Protein AF-0000000087520049 (afdb_homodimer)

Foldseek 3Di:
DVVVVLVVLLLQLLCQVLLQCLQQNLVRRDQVNSCVSSVDHPVVCCVSQVDSVSSVVSNVVSCCVPPPCVLLVLLVDPDHALCSLVVSLLVVLVLLVDPVHPCLQRFRSLLVCCPDPVCPPPVSVVVSVVSLVVQLSSLLSNLCNNCVPDDPVVSNVLSVQQSVLQSVLSVCSNPCSNVSSVSSVVSSVVSVD/DVVVVVVVLLLQLLCQVLLQCLQQNLVRRDQVNSCVSSVDHSVVCCVSQVDSVSSVVSNVVSCCVPPPCVLLVLLVDPDRALCSLVVSLLVVLVLLVDPPHPCLQRFRSLLVCCPDPVCPPPVSVVVSVVSLVVQLSSLLSNLCNNCVPDDPVVSNVLSVQLSVLQSVLSVCSNPCSNVSSVSSVVSSVVSVD

Nearest PDB structures (foldseek):
  6nsr-assembly1_B  TM=8.046E-01  e=7.562E-06  Pseudomonas aeruginosa
  6nsm-assembly1_B  TM=7.691E-01  e=3.165E-05  Pseudomonas aeruginosa UCBPP-PA14
  3qbm-assembly1_B  TM=7.556E-01  e=4.330E-05  Chloroflexus aurantiacus J-10-fl
  2g7s-assembly1_A-2  TM=8.095E-01  e=1.419E-03  Agrobacterium fabrum str. C58
  3eup-assembly1_B  TM=8.013E-01  e=2.655E-03  Cytophaga hutchinsonii ATCC 33406

Secondary structure (DSSP, 8-state):
-HHHHHHHHHHHHHHHHHHHHHHHHHHH--HHHHHHHHT--HHHHHHHHSSHHHHHHHHHHHHIIIIIHHHHHHHHSSS--TTHHHHHHHHHHHHHH-TT-HHHHH--HHHHHHTSGGGGSHHHHHHHHHHHHHHHHHHHHHHHHH-TTS-HHHHHHHHHHHHHHHHHHHHHTTT-HHHHHHHHHHHHHHHH-/-HHHHHHHHHHHHHHHHHHHHHHHHHHH--HHHHHHHHT--HHHHHHHHSSHHHHHHHHHHHHIIIIIHHHHHHHHSSS--TTHHHHHHHHHHHHHH-TT-HHHHH--HHHHHHTSGGGGSHHHHHHHHHHHHHHHHHHHHHHHHH-TTS-HHHHHHHHHHHHHHHHHHHHHTTT-HHHHHHHHHHHHHHHH-

Solvent-accessible surface area (backbone atoms only — not comparable to full-atom values): 19055 Å² total; per-residue (Å²): 113,69,65,57,57,49,48,56,44,46,54,52,35,20,53,36,41,26,56,47,38,42,61,38,31,74,82,62,46,47,68,69,59,47,23,65,58,50,73,41,53,70,68,55,47,31,74,73,35,66,37,71,67,41,43,47,52,44,13,49,50,45,44,42,64,70,52,50,46,61,67,45,38,60,36,65,42,96,75,43,50,50,58,40,43,50,48,48,35,50,53,50,21,51,41,29,65,31,85,85,32,68,54,21,63,46,31,39,59,56,59,27,39,42,44,39,56,64,33,73,39,64,69,53,27,48,52,42,46,48,48,53,51,50,50,34,52,26,42,35,42,16,39,43,40,56,42,71,84,53,55,69,65,58,43,51,50,49,16,50,48,44,41,24,23,52,49,18,21,37,53,30,17,57,64,38,20,66,60,19,17,47,39,26,51,47,45,47,49,58,72,74,104,114,67,66,58,58,49,48,56,42,47,56,51,36,20,51,36,41,28,56,46,37,43,62,38,31,73,82,62,46,45,68,69,59,46,24,64,58,49,73,41,53,71,66,55,49,30,72,75,35,66,36,72,66,41,41,46,52,43,12,49,50,44,43,43,64,69,53,49,46,62,68,45,38,59,34,65,43,96,75,43,49,48,58,40,42,49,48,48,36,49,52,50,21,51,42,28,64,32,86,85,31,69,53,21,63,46,29,38,59,56,60,28,40,43,44,40,56,65,34,74,40,64,68,54,28,50,51,44,44,49,48,53,50,52,49,34,54,27,42,33,44,15,38,41,41,56,42,71,84,54,56,69,66,57,43,51,52,50,16,51,51,42,40,24,23,52,48,18,19,37,53,31,17,55,64,39,19,64,60,19,19,48,38,26,51,47,44,47,48,58,72,73,102

Radius of gyration: 21.83 Å; Cα contacts (8 Å, |Δi|>4): 540; chains: 2; bounding box: 77×55×39 Å

pLDDT: mean 94.54, std 10.28, range [35.88, 98.88]

Organism: NCBI:txid162496

Structure (mmCIF, N/CA/C/O backbone):
data_AF-0000000087520049-model_v1
#
loop_
_entity.id
_entity.type
_entity.pdbx_description
1 polymer 'Transcriptional regulator'
#
loop_
_atom_site.group_PDB
_atom_site.id
_atom_site.type_symbol
_atom_site.label_atom_id
_atom_site.label_alt_id
_atom_site.label_comp_id
_atom_site.label_asym_id
_atom_site.label_entity_id
_atom_site.label_seq_id
_atom_site.pdbx_PDB_ins_code
_atom_site.Cartn_x
_atom_site.Cartn_y
_atom_site.Cartn_z
_atom_site.occupancy
_atom_site.B_iso_or_equiv
_atom_site.auth_seq_id
_atom_site.auth_comp_id
_atom_site.auth_asym_id
_atom_site.auth_atom_id
_atom_site.pdbx_PDB_model_num
ATOM 1 N N . MET A 1 1 ? -36.312 19.359 12.711 1 35.88 1 MET A N 1
ATOM 2 C CA . MET A 1 1 ? -35.938 20.234 11.609 1 35.88 1 MET A CA 1
ATOM 3 C C . MET A 1 1 ? -34.5 20.656 11.719 1 35.88 1 MET A C 1
ATOM 5 O O . MET A 1 1 ? -33.781 20.75 10.711 1 35.88 1 MET A O 1
ATOM 9 N N . MET A 1 2 ? -34.031 21.109 12.969 1 40.78 2 MET A N 1
ATOM 10 C CA . MET A 1 2 ? -32.688 21.578 13.242 1 40.78 2 MET A CA 1
ATOM 11 C C . MET A 1 2 ? -31.656 20.453 13.109 1 40.78 2 MET A C 1
ATOM 13 O O . MET A 1 2 ? -30.5 20.703 12.75 1 40.78 2 MET A O 1
ATOM 17 N N . ALA A 1 3 ? -32.156 19.297 13.758 1 44.75 3 ALA A N 1
ATOM 18 C CA . ALA A 1 3 ? -31.25 18.141 13.758 1 44.75 3 ALA A CA 1
ATOM 19 C C . ALA A 1 3 ? -30.953 17.703 12.336 1 44.75 3 ALA A C 1
ATOM 21 O O . ALA A 1 3 ? -29.828 17.281 12.039 1 44.75 3 ALA A O 1
ATOM 22 N N . ARG A 1 4 ? -32.031 17.766 11.57 1 44.41 4 ARG A N 1
ATOM 23 C CA . ARG A 1 4 ? -31.953 17.359 10.164 1 44.41 4 ARG A CA 1
ATOM 24 C C . ARG A 1 4 ? -31.016 18.281 9.383 1 44.41 4 ARG A C 1
ATOM 26 O O . ARG A 1 4 ? -30.297 17.828 8.492 1 44.41 4 ARG A O 1
ATOM 33 N N . THR A 1 5 ? -30.984 19.547 9.617 1 47.91 5 THR A N 1
ATOM 34 C CA . THR A 1 5 ? -30.141 20.578 9.023 1 47.91 5 THR A CA 1
ATOM 35 C C . THR A 1 5 ? -28.688 20.391 9.445 1 47.91 5 THR A C 1
ATOM 37 O O . THR A 1 5 ? -27.766 20.656 8.656 1 47.91 5 THR A O 1
ATOM 40 N N . LEU A 1 6 ? -28.578 19.891 10.727 1 50.75 6 LEU A N 1
ATOM 41 C CA . LEU A 1 6 ? -27.266 19.625 11.273 1 50.75 6 LEU A CA 1
ATOM 42 C C . LEU A 1 6 ? -26.641 18.391 10.633 1 50.75 6 LEU A C 1
ATOM 44 O O . LEU A 1 6 ? -25.438 18.359 10.375 1 50.75 6 LEU A O 1
ATOM 48 N N . ALA A 1 7 ? -27.531 17.25 10.484 1 54.34 7 ALA A N 1
ATOM 49 C CA 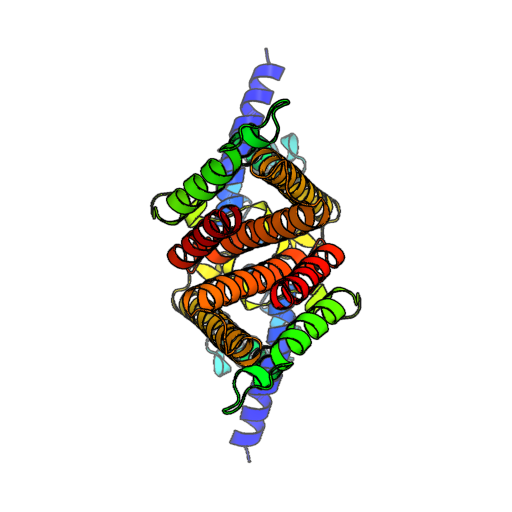. ALA A 1 7 ? -27.062 15.992 9.898 1 54.34 7 ALA A CA 1
ATOM 50 C C . ALA A 1 7 ? -26.625 16.188 8.445 1 54.34 7 ALA A C 1
ATOM 52 O O . ALA A 1 7 ? -25.594 15.656 8.023 1 54.34 7 ALA A O 1
ATOM 53 N N . PHE A 1 8 ? -27.469 16.891 7.715 1 57 8 PHE A N 1
ATOM 54 C CA . PHE A 1 8 ? -27.172 17.188 6.32 1 57 8 PHE A CA 1
ATOM 55 C C . PHE A 1 8 ? -25.891 17.984 6.191 1 57 8 PHE A C 1
ATOM 57 O O . PHE A 1 8 ? -25.047 17.703 5.336 1 57 8 PHE A O 1
ATOM 64 N N . ASP A 1 9 ? -25.688 18.516 7.332 1 83.44 9 ASP A N 1
ATOM 65 C CA . ASP A 1 9 ? -24.531 19.406 7.301 1 83.44 9 ASP A CA 1
ATOM 66 C C . ASP A 1 9 ? -23.25 18.656 7.672 1 83.44 9 ASP A C 1
ATOM 68 O O . ASP A 1 9 ? -22.219 18.844 7.031 1 83.44 9 ASP A O 1
ATOM 72 N N . ARG A 1 10 ? -23.578 17.547 8.352 1 91.06 10 ARG A N 1
ATOM 73 C CA . ARG A 1 10 ? -22.406 16.812 8.797 1 91.06 10 ARG A CA 1
ATOM 74 C C . ARG A 1 10 ? -21.891 15.883 7.703 1 91.06 10 ARG A C 1
ATOM 76 O O . ARG A 1 10 ? -20.672 15.734 7.527 1 91.06 10 ARG A O 1
ATOM 83 N N . THR A 1 11 ? -22.906 15.336 6.969 1 94.06 11 THR A N 1
ATOM 84 C CA . THR A 1 11 ? -22.562 14.445 5.867 1 94.06 11 THR A CA 1
ATOM 85 C C . THR A 1 11 ? -21.797 15.203 4.777 1 94.06 11 THR A C 1
ATOM 87 O O . THR A 1 11 ? -20.766 14.742 4.293 1 94.06 11 THR A O 1
ATOM 90 N N . ARG A 1 12 ? -22.281 16.297 4.477 1 95.31 12 ARG A N 1
ATOM 91 C CA . ARG A 1 12 ? -21.625 17.125 3.459 1 95.31 12 ARG A CA 1
ATOM 92 C C . ARG A 1 12 ? -20.234 17.547 3.9 1 95.31 12 ARG A C 1
ATOM 94 O O . ARG A 1 12 ? -19.281 17.5 3.109 1 95.31 12 ARG A O 1
ATOM 101 N N . VAL A 1 13 ? -20.109 17.922 5.117 1 96.44 13 VAL A N 1
ATOM 102 C CA . VAL A 1 13 ? -18.828 18.328 5.66 1 96.44 13 VAL A CA 1
ATOM 103 C C . VAL A 1 13 ? -17.844 17.156 5.641 1 96.44 13 VAL A C 1
ATOM 105 O O . VAL A 1 13 ? -16.688 17.312 5.262 1 96.44 13 VAL A O 1
ATOM 108 N N . ALA A 1 14 ? -18.359 15.992 6.012 1 97.25 14 ALA A N 1
ATOM 109 C CA . ALA A 1 14 ? -17.516 14.797 5.992 1 97.25 14 ALA A CA 1
ATOM 110 C C . ALA A 1 14 ? -17.047 14.484 4.578 1 97.25 14 ALA A C 1
ATOM 112 O O . ALA A 1 14 ? -15.883 14.109 4.375 1 97.25 14 ALA A O 1
ATOM 113 N N . GLN A 1 15 ? -17.953 14.672 3.574 1 97.62 15 GLN A N 1
ATOM 114 C CA . GLN A 1 15 ? -17.609 14.438 2.178 1 97.62 15 GLN A CA 1
ATOM 115 C C . GLN A 1 15 ? -16.531 15.406 1.707 1 97.62 15 GLN A C 1
ATOM 117 O O . GLN A 1 15 ? -15.586 15.016 1.021 1 97.62 15 GLN A O 1
ATOM 122 N N . GLN A 1 16 ? -16.672 16.609 2.092 1 97.88 16 GLN A N 1
ATOM 123 C CA . GLN A 1 16 ? -15.695 17.641 1.71 1 97.88 16 GLN A CA 1
ATOM 124 C C . GLN A 1 16 ? -14.352 17.406 2.387 1 97.88 16 GLN A C 1
ATOM 126 O O . GLN A 1 16 ? -13.297 17.547 1.758 1 97.88 16 GLN A O 1
ATOM 131 N N . ALA A 1 17 ? -14.406 17.016 3.658 1 98.06 17 ALA A N 1
ATOM 132 C CA . ALA A 1 17 ? -13.18 16.688 4.371 1 98.06 17 ALA A CA 1
ATOM 133 C C . ALA A 1 17 ? -12.516 15.438 3.777 1 98.06 17 ALA A C 1
ATOM 135 O O . ALA A 1 17 ? -11.289 15.359 3.695 1 98.06 17 ALA A O 1
ATOM 136 N N . ARG A 1 18 ? -13.336 14.445 3.371 1 98.06 18 ARG A N 1
ATOM 137 C CA . ARG A 1 18 ? -12.828 13.234 2.748 1 98.06 18 ARG A CA 1
ATOM 138 C C . ARG A 1 18 ? -11.969 13.562 1.529 1 98.06 18 ARG A C 1
ATOM 140 O O . ARG A 1 18 ? -10.891 12.992 1.354 1 98.06 18 ARG A O 1
ATOM 147 N N . ALA A 1 19 ? -12.438 14.5 0.729 1 97.31 19 ALA A N 1
ATOM 148 C CA . ALA A 1 19 ? -11.688 14.867 -0.469 1 97.31 19 ALA A CA 1
ATOM 149 C C . ALA A 1 19 ? -10.297 15.383 -0.107 1 97.31 19 ALA A C 1
ATOM 151 O O . ALA A 1 19 ? -9.305 15.031 -0.758 1 97.31 19 ALA A O 1
ATOM 152 N N . VAL A 1 20 ? -10.18 16.156 0.986 1 97.75 20 VAL A N 1
ATOM 153 C CA . VAL A 1 20 ? -8.914 16.719 1.419 1 97.75 20 VAL A CA 1
ATOM 154 C C . VAL A 1 20 ? -8.023 15.625 1.997 1 97.75 20 VAL A C 1
ATOM 156 O O . VAL A 1 20 ? -6.867 15.484 1.593 1 97.75 20 VAL A O 1
ATOM 159 N N . PHE A 1 21 ? -8.57 14.781 2.912 1 98 21 PHE A N 1
ATOM 160 C CA . PHE A 1 21 ? -7.797 13.711 3.531 1 98 21 PHE A CA 1
ATOM 161 C C . PHE A 1 21 ? -7.355 12.688 2.488 1 98 21 PHE A C 1
ATOM 163 O O . PHE A 1 21 ? -6.27 12.109 2.6 1 98 21 PHE A O 1
ATOM 170 N N . TRP A 1 22 ? -8.188 12.492 1.484 1 97.25 22 TRP A N 1
ATOM 171 C CA . TRP A 1 22 ? -7.906 11.5 0.451 1 97.25 22 TRP A CA 1
ATOM 172 C C . TRP A 1 22 ? -6.75 11.945 -0.435 1 97.25 22 TRP A C 1
ATOM 174 O O . TRP A 1 22 ? -5.898 11.141 -0.813 1 97.25 22 TRP A O 1
ATOM 184 N N . SER A 1 23 ? -6.637 13.18 -0.698 1 94.5 23 SER A N 1
ATOM 185 C CA . SER A 1 23 ? -5.59 13.711 -1.566 1 94.5 23 SER A CA 1
ATOM 186 C C . SER A 1 23 ? -4.316 14.008 -0.781 1 94.5 23 SER A C 1
ATOM 188 O O . SER A 1 23 ? -3.215 13.688 -1.229 1 94.5 23 SER A O 1
ATOM 190 N N . ARG A 1 24 ? -4.441 14.484 0.495 1 95.12 24 ARG A N 1
ATOM 191 C CA . ARG A 1 24 ? -3.297 15.016 1.229 1 95.12 24 ARG A CA 1
ATOM 192 C C . ARG A 1 24 ? -2.799 14.016 2.266 1 95.12 24 ARG A C 1
ATOM 194 O O . ARG A 1 24 ? -1.632 14.047 2.66 1 95.12 24 ARG A O 1
ATOM 201 N N . GLY A 1 25 ? -3.686 13.125 2.686 1 96.62 25 GLY A N 1
ATOM 202 C CA . GLY A 1 25 ? -3.4 12.328 3.865 1 96.62 25 GLY A CA 1
ATOM 203 C C . GLY A 1 25 ? -3.695 13.047 5.164 1 96.62 25 GLY A C 1
ATOM 204 O O . GLY A 1 25 ? -3.889 14.266 5.172 1 96.62 25 GLY A O 1
ATOM 205 N N . TYR A 1 26 ? -3.773 12.312 6.234 1 97.62 26 TYR A N 1
ATOM 206 C CA . TYR A 1 26 ? -4.121 12.867 7.535 1 97.62 26 TYR A CA 1
ATOM 207 C C . TYR A 1 26 ? -3.066 13.859 8.008 1 97.62 26 TYR A C 1
ATOM 209 O O . TYR A 1 26 ? -3.393 14.969 8.422 1 97.62 26 TYR A O 1
ATOM 217 N N . GLU A 1 27 ? -1.793 13.477 7.902 1 95.94 27 GLU A N 1
ATOM 218 C CA . GLU A 1 27 ? -0.704 14.281 8.461 1 95.94 27 GLU A CA 1
ATOM 219 C C . GLU A 1 27 ? -0.562 15.609 7.719 1 95.94 27 GLU A C 1
ATOM 221 O O . GLU A 1 27 ? -0.397 16.656 8.344 1 95.94 27 GLU A O 1
ATOM 226 N N . ALA A 1 28 ? -0.739 15.609 6.434 1 95.19 28 ALA A N 1
ATOM 227 C CA . ALA A 1 28 ? -0.436 16.781 5.617 1 95.19 28 ALA A CA 1
ATOM 228 C C . ALA A 1 28 ? -1.646 17.703 5.512 1 95.19 28 ALA A C 1
ATOM 230 O O . ALA A 1 28 ? -1.512 18.875 5.16 1 95.19 28 ALA A O 1
ATOM 231 N N . ALA A 1 29 ? -2.852 17.156 5.734 1 97 29 ALA A N 1
ATOM 232 C CA . ALA A 1 29 ? -4.039 18 5.719 1 97 29 ALA A CA 1
ATOM 233 C C . ALA A 1 29 ? -4 19.016 6.863 1 97 29 ALA A C 1
ATOM 235 O O . ALA A 1 29 ? -3.924 18.641 8.031 1 97 29 ALA A O 1
ATOM 236 N N . SER A 1 30 ? -4.113 20.297 6.543 1 96.19 30 SER A N 1
ATOM 237 C CA . SER A 1 30 ? -4.074 21.344 7.559 1 96.19 30 SER A CA 1
ATOM 238 C C . SER A 1 30 ? -5.477 21.828 7.898 1 96.19 30 SER A C 1
ATOM 240 O O . SER A 1 30 ? -6.406 21.656 7.109 1 96.19 30 SER A O 1
ATOM 242 N N . ILE A 1 31 ? -5.555 22.422 9.039 1 96.12 31 ILE A N 1
ATOM 243 C CA . ILE A 1 31 ? -6.84 22.938 9.484 1 96.12 31 ILE A CA 1
ATOM 244 C C . ILE A 1 31 ? -7.309 24.031 8.531 1 96.12 31 ILE A C 1
ATOM 246 O O . ILE A 1 31 ? -8.461 24.031 8.094 1 96.12 31 ILE A O 1
ATOM 250 N N . PRO A 1 32 ? -6.438 24.953 8.039 1 97.5 32 PRO A N 1
ATOM 251 C CA . PRO A 1 32 ? -6.887 25.953 7.066 1 97.5 32 PRO A CA 1
ATOM 252 C C . PRO A 1 32 ? -7.434 25.312 5.789 1 97.5 32 PRO A C 1
ATOM 254 O O . PRO A 1 32 ? -8.445 25.781 5.246 1 97.5 32 PRO A O 1
ATOM 257 N N . GLU A 1 33 ? -6.82 24.281 5.277 1 97.44 33 GLU A N 1
ATOM 258 C CA . GLU A 1 33 ? -7.305 23.594 4.09 1 97.44 33 GLU A CA 1
ATOM 259 C C . GLU A 1 33 ? -8.672 22.969 4.34 1 97.44 33 GLU A C 1
ATOM 261 O O . GLU A 1 33 ? -9.547 23 3.467 1 97.44 33 GLU A O 1
ATOM 266 N N . LEU A 1 34 ? -8.852 22.359 5.547 1 97.88 34 LEU A N 1
ATOM 267 C CA . LEU A 1 34 ? -10.125 21.75 5.906 1 97.88 34 LEU A CA 1
ATOM 268 C C . LEU A 1 34 ? -11.219 22.797 6.055 1 97.88 34 LEU A C 1
ATOM 270 O O . LEU A 1 34 ? -12.359 22.578 5.637 1 97.88 34 LEU A O 1
ATOM 274 N N . GLU A 1 35 ? -10.797 23.953 6.629 1 97.44 35 GLU A N 1
ATOM 275 C CA . GLU A 1 35 ? -11.734 25.062 6.723 1 97.44 35 GLU A CA 1
ATOM 276 C C . GLU A 1 35 ? -12.172 25.531 5.34 1 97.44 35 GLU A C 1
ATOM 278 O O . GLU A 1 35 ? -13.367 25.75 5.098 1 97.44 35 GLU A O 1
ATOM 283 N N . GLN A 1 36 ? -11.273 25.672 4.48 1 97.5 36 GLN A N 1
ATOM 284 C CA . GLN A 1 36 ? -11.555 26.125 3.123 1 97.5 36 GLN A CA 1
ATOM 285 C C . GLN A 1 36 ? -12.453 25.141 2.391 1 97.5 36 GLN A C 1
ATOM 287 O O . GLN A 1 36 ? -13.422 25.531 1.739 1 97.5 36 GLN A O 1
ATOM 292 N N . ALA A 1 37 ? -12.188 23.906 2.504 1 96.69 37 ALA A N 1
ATOM 293 C CA . ALA A 1 37 ? -12.922 22.859 1.789 1 96.69 37 ALA A CA 1
ATOM 294 C C . ALA A 1 37 ? -14.344 22.719 2.328 1 96.69 37 ALA A C 1
ATOM 296 O O . ALA A 1 37 ? -15.281 22.453 1.568 1 96.69 37 ALA A O 1
ATOM 297 N N . THR A 1 38 ? -14.516 22.938 3.621 1 95.56 38 THR A N 1
ATOM 298 C CA . THR A 1 38 ? -15.805 22.656 4.242 1 95.56 38 THR A CA 1
ATOM 299 C C . THR A 1 38 ? -16.641 23.938 4.348 1 95.56 38 THR A C 1
ATOM 301 O O . THR A 1 38 ? -17.859 23.875 4.559 1 95.56 38 THR A O 1
ATOM 304 N N . GLY A 1 39 ? -15.945 25.047 4.336 1 94.25 39 GLY A N 1
ATOM 305 C CA . GLY A 1 39 ? -16.625 26.312 4.547 1 94.25 39 GLY A CA 1
ATOM 306 C C . GLY A 1 39 ? -16.922 26.594 6.008 1 94.25 39 GLY A C 1
ATOM 307 O O . GLY A 1 39 ? -17.719 27.5 6.32 1 94.25 39 GLY A O 1
ATOM 308 N N . LEU A 1 40 ? 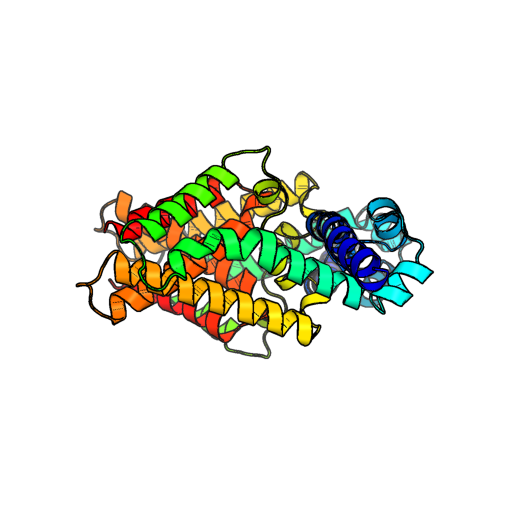-16.375 25.797 6.867 1 94.12 40 LEU A N 1
ATOM 309 C CA . LEU A 1 40 ? -16.578 25.953 8.305 1 94.12 40 LEU A CA 1
ATOM 310 C C . LEU A 1 40 ? -15.336 26.516 8.977 1 94.12 40 LEU A C 1
ATOM 312 O O . LEU A 1 40 ? -14.219 26.328 8.492 1 94.12 40 LEU A O 1
ATOM 316 N N . SER A 1 41 ? -15.586 27.234 10.086 1 94.62 41 SER A N 1
ATOM 317 C CA . SER A 1 41 ? -14.469 27.672 10.906 1 94.62 41 SER A CA 1
ATOM 318 C C . SER A 1 41 ? -13.883 26.516 11.719 1 94.62 41 SER A C 1
ATOM 320 O O . SER A 1 41 ? -14.547 25.5 11.922 1 94.62 41 SER A O 1
ATOM 322 N N . ARG A 1 42 ? -12.648 26.703 12.148 1 94.06 42 ARG A N 1
ATOM 323 C CA . ARG A 1 42 ? -12 25.719 13.023 1 94.06 42 ARG A CA 1
ATOM 324 C C . ARG A 1 42 ? -12.883 25.375 14.211 1 94.06 42 ARG A C 1
ATOM 326 O O . ARG A 1 42 ? -13.07 24.203 14.531 1 94.06 42 ARG A O 1
ATOM 333 N N . SER A 1 43 ? -13.453 26.375 14.859 1 93.69 43 SER A N 1
ATOM 334 C CA . SER A 1 43 ? -14.297 26.172 16.031 1 93.69 43 SER A CA 1
ATOM 335 C C . SER A 1 43 ? -15.523 25.328 15.695 1 93.69 43 SER A C 1
ATOM 337 O O . SER A 1 43 ? -15.891 24.438 16.453 1 93.69 43 SER A O 1
ATOM 339 N N . SER A 1 44 ? -16.141 25.578 14.586 1 91.88 44 SER A N 1
ATOM 340 C CA . SER A 1 44 ? -17.312 24.812 14.148 1 91.88 44 SER A CA 1
ATOM 341 C C . SER A 1 44 ? -16.953 23.359 13.891 1 91.88 44 SER A C 1
ATOM 343 O O . SER A 1 44 ? -17.719 22.453 14.25 1 91.88 44 SER A O 1
ATOM 345 N N . ILE A 1 45 ? -15.797 23.141 13.203 1 92.94 45 ILE A N 1
ATOM 346 C CA . ILE A 1 45 ? -15.336 21.781 12.93 1 92.94 45 ILE A CA 1
ATOM 347 C C . ILE A 1 45 ? -15.133 21.031 14.25 1 92.94 45 ILE A C 1
ATOM 349 O O . ILE A 1 45 ? -15.617 19.906 14.414 1 92.94 45 ILE A O 1
ATOM 353 N N . TYR A 1 46 ? -14.531 21.688 15.188 1 92.12 46 TYR A N 1
ATOM 354 C CA . TYR A 1 46 ? -14.219 21.047 16.453 1 92.12 46 TYR A CA 1
ATOM 355 C C . TYR A 1 46 ? -15.477 20.828 17.281 1 92.12 46 TYR A C 1
ATOM 357 O O . TYR A 1 46 ? -15.602 19.828 17.984 1 92.12 46 TYR A O 1
ATOM 365 N N . ASN A 1 47 ? -16.391 21.719 17.203 1 93.06 47 ASN A N 1
ATOM 366 C CA . ASN A 1 47 ? -17.672 21.562 17.906 1 93.06 47 ASN A CA 1
ATOM 367 C C . ASN A 1 47 ? -18.469 20.375 17.344 1 93.06 47 ASN A C 1
ATOM 369 O O . ASN A 1 47 ? -19.141 19.688 18.109 1 93.06 47 ASN A O 1
ATOM 373 N N . SER A 1 48 ? -18.312 20.219 16.109 1 92.62 48 SER A N 1
ATOM 374 C CA . SER A 1 48 ? -19.125 19.203 15.445 1 92.62 48 SER A CA 1
ATOM 375 C C . SER A 1 48 ? -18.438 17.828 15.492 1 92.62 48 SER A C 1
ATOM 377 O O . SER A 1 48 ? -19.109 16.797 15.594 1 92.62 48 SER A O 1
ATOM 379 N N . PHE A 1 49 ? -17.078 17.828 15.391 1 95.69 49 PHE A N 1
ATOM 380 C CA . PHE A 1 49 ? -16.391 16.547 15.211 1 95.69 49 PHE A CA 1
ATOM 381 C C . PHE A 1 49 ? -15.398 16.312 16.328 1 95.69 49 PHE A C 1
ATOM 383 O O . PHE A 1 49 ? -14.789 15.234 16.406 1 95.69 49 PHE A O 1
ATOM 390 N N . GLY A 1 50 ? -15.203 17.297 17.156 1 94.5 50 GLY A N 1
ATOM 391 C CA . GLY A 1 50 ? -14.367 17.141 18.344 1 94.5 50 GLY A CA 1
ATOM 392 C C . GLY A 1 50 ? -12.906 17.469 18.078 1 94.5 50 GLY A C 1
ATOM 393 O O . GLY A 1 50 ? -12.273 18.141 18.891 1 94.5 50 GLY A O 1
ATOM 394 N N . SER A 1 51 ? -12.375 17 17.016 1 95.44 51 SER A N 1
ATOM 395 C CA . SER A 1 51 ? -10.969 17.156 16.672 1 95.44 51 SER A CA 1
ATOM 396 C C . SER A 1 51 ? -10.719 16.844 15.195 1 95.44 51 SER A C 1
ATOM 398 O O . SER A 1 51 ? -11.633 16.438 14.477 1 95.44 51 SER A O 1
ATOM 400 N N . LYS A 1 52 ? -9.508 17.078 14.742 1 96.62 52 LYS A N 1
ATOM 401 C CA . LYS A 1 52 ? -9.133 16.656 13.398 1 96.62 52 LYS A CA 1
ATOM 402 C C . LYS A 1 52 ? -9.312 15.148 13.227 1 96.62 52 LYS A C 1
ATOM 404 O O . LYS A 1 52 ? -9.781 14.688 12.188 1 96.62 52 LYS A O 1
ATOM 409 N N . ARG A 1 53 ? -8.93 14.461 14.281 1 96.56 53 ARG A N 1
ATOM 410 C CA . ARG A 1 53 ? -9.086 13.016 14.266 1 96.56 53 ARG A CA 1
ATOM 411 C C . ARG A 1 53 ? -10.555 12.617 14.156 1 96.56 53 ARG A C 1
ATOM 413 O O . ARG A 1 53 ? -10.891 11.648 13.469 1 96.56 53 ARG A O 1
ATOM 420 N N . GLY A 1 54 ? -11.344 13.305 14.891 1 96.75 54 GLY A N 1
ATOM 421 C CA . GLY A 1 54 ? -12.773 13.055 14.781 1 96.75 54 GLY A CA 1
ATOM 422 C C . GLY A 1 54 ? -13.32 13.328 13.391 1 96.75 54 GLY A C 1
ATOM 423 O O . GLY A 1 54 ? -14.148 12.578 12.891 1 96.75 54 GLY A O 1
ATOM 424 N N . LEU A 1 55 ? -12.938 14.484 12.781 1 97.38 55 LEU A N 1
ATOM 425 C CA . LEU A 1 55 ? -13.32 14.789 11.414 1 97.38 55 LEU A CA 1
ATOM 426 C C . LEU A 1 55 ? -12.805 13.727 10.453 1 97.38 55 LEU A C 1
ATOM 428 O O . LEU A 1 55 ? -13.508 13.328 9.516 1 97.38 55 LEU A O 1
ATOM 432 N N . PHE A 1 56 ? -11.609 13.227 10.656 1 98.38 56 PHE A N 1
ATOM 433 C CA . PHE A 1 56 ? -11.039 12.164 9.836 1 98.38 56 PHE A CA 1
ATOM 434 C C . PHE A 1 56 ? -11.875 10.891 9.938 1 98.38 56 PHE A C 1
ATOM 436 O O . PHE A 1 56 ? -12.141 10.234 8.938 1 98.38 56 PHE A O 1
ATOM 443 N N . ALA A 1 57 ? -12.266 10.547 11.148 1 97.94 57 ALA A N 1
ATOM 444 C CA . ALA A 1 57 ? -13.117 9.375 11.344 1 97.94 57 ALA A CA 1
ATOM 445 C C . ALA A 1 57 ? -14.406 9.484 10.531 1 97.94 57 ALA A C 1
ATOM 447 O O . ALA A 1 57 ? -14.836 8.508 9.914 1 97.94 57 ALA A O 1
ATOM 448 N N . ALA A 1 58 ? -14.945 10.656 10.539 1 97.56 58 ALA A N 1
ATOM 449 C CA . ALA A 1 58 ? -16.156 10.891 9.766 1 97.56 58 ALA A CA 1
ATOM 450 C C . ALA A 1 58 ? -15.883 10.766 8.266 1 97.56 58 ALA A C 1
ATOM 452 O O . ALA A 1 58 ? -16.719 10.242 7.52 1 97.56 58 ALA A O 1
ATOM 453 N N . ALA A 1 59 ? -14.773 11.266 7.785 1 98.19 59 ALA A N 1
ATOM 454 C CA . ALA A 1 59 ? -14.359 11.148 6.391 1 98.19 59 ALA A CA 1
ATOM 455 C C . ALA A 1 59 ? -14.164 9.688 6 1 98.19 59 ALA A C 1
ATOM 457 O O . ALA A 1 59 ? -14.555 9.273 4.902 1 98.19 59 ALA A O 1
ATOM 458 N N . VAL A 1 60 ? -13.594 8.891 6.859 1 98.38 60 VAL A N 1
ATOM 459 C CA . VAL A 1 60 ? -13.367 7.465 6.629 1 98.38 60 VAL A CA 1
ATOM 460 C C . VAL A 1 60 ? -14.703 6.738 6.52 1 98.38 60 VAL A C 1
ATOM 462 O O . VAL A 1 60 ? -14.898 5.91 5.625 1 98.38 60 VAL A O 1
ATOM 465 N N . ASP A 1 61 ? -15.602 7.078 7.438 1 97.69 61 ASP A N 1
ATOM 466 C CA . ASP A 1 61 ? -16.938 6.496 7.371 1 97.69 61 ASP A CA 1
ATOM 467 C C . ASP A 1 61 ? -17.609 6.816 6.039 1 97.69 61 ASP A C 1
ATOM 469 O O . ASP A 1 61 ? -18.203 5.938 5.414 1 97.69 61 ASP A O 1
ATOM 473 N N . SER A 1 62 ? -17.531 8.086 5.668 1 97.75 62 SER A N 1
ATOM 474 C CA . SER A 1 62 ? -18.078 8.5 4.379 1 97.75 62 SER A CA 1
ATOM 475 C C . SER A 1 62 ? -17.453 7.707 3.236 1 97.75 62 SER A C 1
ATOM 477 O O . SER A 1 62 ? -18.156 7.25 2.332 1 97.75 62 SER A O 1
ATOM 479 N N . TYR A 1 63 ? -16.156 7.512 3.25 1 98.19 63 TYR A N 1
ATOM 480 C CA . TYR A 1 63 ? -15.43 6.766 2.229 1 98.19 63 TYR A CA 1
ATOM 481 C C . TYR A 1 63 ? -15.922 5.328 2.15 1 98.19 63 TYR A C 1
ATOM 483 O O . TYR A 1 63 ? -16.203 4.82 1.062 1 98.19 63 TYR A O 1
ATOM 491 N N . LEU A 1 64 ? -16.062 4.676 3.309 1 98.06 64 LEU A N 1
ATOM 492 C CA . LEU A 1 64 ? -16.5 3.287 3.367 1 98.06 64 LEU A CA 1
ATOM 493 C C . LEU A 1 64 ? -17.922 3.145 2.848 1 98.06 64 LEU A C 1
ATOM 495 O O . LEU A 1 64 ? -18.188 2.307 1.983 1 98.06 64 LEU A O 1
ATOM 499 N N . GLU A 1 65 ? -18.781 4.008 3.289 1 97.5 65 GLU A N 1
ATOM 500 C CA . GLU A 1 65 ? -20.219 3.857 3.043 1 97.5 65 GLU A CA 1
ATOM 501 C C . GLU A 1 65 ? -20.594 4.316 1.634 1 97.5 65 GLU A C 1
ATOM 503 O O . GLU A 1 65 ? -21.516 3.777 1.021 1 97.5 65 GLU A O 1
ATOM 508 N N . GLU A 1 66 ? -19.797 5.266 1.078 1 97 66 GLU A N 1
ATOM 509 C CA . GLU A 1 66 ? -20.25 5.895 -0.163 1 97 66 GLU A CA 1
ATOM 510 C C . GLU A 1 66 ? -19.406 5.43 -1.347 1 97 66 GLU A C 1
ATOM 512 O O . GLU A 1 66 ? -19.797 5.582 -2.502 1 97 66 GLU A O 1
ATOM 517 N N . ILE A 1 67 ? -18.234 4.895 -1.068 1 96.44 67 ILE A N 1
ATOM 518 C CA . ILE A 1 67 ? -17.328 4.543 -2.164 1 96.44 67 ILE A CA 1
ATOM 519 C C . ILE A 1 67 ? -17.047 3.043 -2.131 1 96.44 67 ILE A C 1
ATOM 521 O O . ILE A 1 67 ? -17.312 2.332 -3.104 1 96.44 67 ILE A O 1
ATOM 525 N N . VAL A 1 68 ? -16.641 2.486 -0.987 1 97.31 68 VAL A N 1
ATOM 526 C CA . VAL A 1 68 ? -16.141 1.115 -0.887 1 97.31 68 VAL A CA 1
ATOM 527 C C . VAL A 1 68 ? -17.328 0.145 -0.918 1 97.31 68 VAL A C 1
ATOM 529 O O . VAL A 1 68 ? -17.391 -0.729 -1.785 1 97.31 68 VAL A O 1
ATOM 532 N N . ARG A 1 69 ? -18.266 0.301 0.004 1 97.81 69 ARG A N 1
ATOM 533 C CA . ARG A 1 69 ? -19.297 -0.706 0.232 1 97.81 69 ARG A CA 1
ATOM 534 C C . ARG A 1 69 ? -20.266 -0.763 -0.937 1 97.81 69 ARG A C 1
ATOM 536 O O . ARG A 1 69 ? -20.703 -1.844 -1.333 1 97.81 69 ARG A O 1
ATOM 543 N N . PRO A 1 70 ? -20.578 0.422 -1.593 1 97.38 70 PRO A N 1
ATOM 544 C CA . PRO A 1 70 ? -21.406 0.304 -2.791 1 97.38 70 PRO A CA 1
ATOM 545 C C . PRO A 1 70 ? -20.734 -0.518 -3.895 1 97.38 70 PRO A C 1
ATOM 547 O O . PRO A 1 70 ? -21.422 -1.276 -4.594 1 97.38 70 PRO A O 1
ATOM 550 N N . ARG A 1 71 ? -19.438 -0.452 -4.102 1 96.5 71 ARG A N 1
ATOM 551 C CA . ARG A 1 71 ? -18.719 -1.223 -5.109 1 96.5 71 ARG A CA 1
ATOM 552 C C . ARG A 1 71 ? -18.703 -2.707 -4.762 1 96.5 71 ARG A C 1
ATOM 554 O O . ARG A 1 71 ? -18.75 -3.559 -5.652 1 96.5 71 ARG A O 1
ATOM 561 N N . LEU A 1 72 ? -18.672 -3.037 -3.447 1 98.12 72 LEU A N 1
ATOM 562 C CA . LEU A 1 72 ? -18.594 -4.418 -2.98 1 98.12 72 LEU A CA 1
ATOM 563 C C . LEU A 1 72 ? -19.984 -5.039 -2.875 1 98.12 72 LEU A C 1
ATOM 565 O O . LEU A 1 72 ? -20.109 -6.246 -2.678 1 98.12 72 LEU A O 1
ATOM 569 N N . ARG A 1 73 ? -21 -4.254 -3.01 1 97.94 73 ARG A N 1
ATOM 570 C CA . ARG A 1 73 ? -22.359 -4.656 -2.691 1 97.94 73 ARG A CA 1
ATOM 571 C C . ARG A 1 73 ? -22.75 -5.941 -3.424 1 97.94 73 ARG A C 1
ATOM 573 O O . ARG A 1 73 ? -23.312 -6.859 -2.822 1 97.94 73 ARG A O 1
ATOM 580 N N . PRO A 1 74 ? -22.406 -6.121 -4.766 1 98.38 74 PRO A N 1
ATOM 581 C CA . PRO A 1 74 ? -22.797 -7.348 -5.461 1 98.38 74 PRO A CA 1
ATOM 582 C C . PRO A 1 74 ? -22.172 -8.602 -4.852 1 98.38 74 PRO A C 1
ATOM 584 O O . PRO A 1 74 ? -22.688 -9.703 -5.031 1 98.38 74 PRO A O 1
ATOM 587 N N . LEU A 1 75 ? -21.078 -8.453 -4.086 1 98.75 75 LEU A N 1
ATOM 588 C CA . LEU A 1 75 ? -20.391 -9.578 -3.48 1 98.75 75 LEU A CA 1
ATOM 589 C C . LEU A 1 75 ? -20.844 -9.789 -2.039 1 98.75 75 LEU A C 1
ATOM 591 O O . LEU A 1 75 ? -20.422 -10.75 -1.384 1 98.75 75 LEU A O 1
ATOM 595 N N . ARG A 1 76 ? -21.703 -8.898 -1.552 1 97.25 76 ARG A N 1
ATOM 596 C CA . ARG A 1 76 ? -22.156 -8.961 -0.163 1 97.25 76 ARG A CA 1
ATOM 597 C C . ARG A 1 76 ? -23.641 -9.297 -0.079 1 97.25 76 ARG A C 1
ATOM 599 O O . ARG A 1 76 ? -24.156 -9.523 1.011 1 97.25 76 ARG A O 1
ATOM 606 N N . GLU A 1 77 ? -24.281 -9.375 -1.197 1 95.56 77 GLU A N 1
ATOM 607 C CA . GLU A 1 77 ? -25.688 -9.734 -1.248 1 95.56 77 GLU A CA 1
ATOM 608 C C . GLU A 1 77 ? -25.906 -11.18 -0.807 1 95.56 77 GLU A C 1
ATOM 610 O O . GLU A 1 77 ? -24.969 -11.992 -0.837 1 95.56 77 GLU A O 1
ATOM 615 N N . PRO A 1 78 ? -27.125 -11.477 -0.419 1 94.62 78 PRO A N 1
ATOM 616 C CA . PRO A 1 78 ? -27.422 -12.852 -0.003 1 94.62 78 PRO A CA 1
ATOM 617 C C . PRO A 1 78 ? -27.078 -13.875 -1.084 1 94.62 78 PRO A C 1
ATOM 619 O O . PRO A 1 78 ? -26.531 -14.938 -0.783 1 94.62 78 PRO A O 1
ATOM 622 N N . SER A 1 79 ? -27.422 -13.617 -2.352 1 96.44 79 SER A N 1
ATOM 623 C CA . SER A 1 79 ? -27.047 -14.453 -3.482 1 96.44 79 SER A CA 1
ATOM 624 C C . SER A 1 79 ? -26.031 -13.75 -4.371 1 96.44 79 SER A C 1
ATOM 626 O O . SER A 1 79 ? -26.328 -12.711 -4.973 1 96.44 79 SER A O 1
ATOM 628 N N . VAL A 1 80 ? -24.844 -14.305 -4.398 1 98.44 80 VAL A N 1
ATOM 629 C CA . VAL A 1 80 ? -23.781 -13.734 -5.219 1 98.44 80 VAL A CA 1
ATOM 630 C C . VAL A 1 80 ? -23.766 -14.398 -6.59 1 98.44 80 VAL A C 1
ATOM 632 O O . VAL A 1 80 ? -23.719 -15.625 -6.695 1 98.44 80 VAL A O 1
ATOM 635 N N . GLN A 1 81 ? -23.844 -13.523 -7.641 1 98.38 81 GLN A N 1
ATOM 636 C CA . GLN A 1 81 ? -23.812 -14.047 -9 1 98.38 81 GLN A CA 1
ATOM 637 C C . GLN A 1 81 ? -22.406 -14.555 -9.352 1 98.38 81 GLN A C 1
ATOM 639 O O . GLN A 1 81 ? -21.406 -13.953 -8.953 1 98.38 81 GLN A O 1
ATOM 644 N N . PRO A 1 82 ? -22.312 -15.656 -10.164 1 97.69 82 PRO A N 1
ATOM 645 C CA . PRO A 1 82 ? -21.016 -16.234 -10.523 1 97.69 82 PRO A CA 1
ATOM 646 C C . PRO A 1 82 ? -20.094 -15.227 -11.203 1 97.69 82 PRO A C 1
ATOM 648 O O . PRO A 1 82 ? -18.875 -15.312 -11.055 1 97.69 82 PRO A O 1
ATOM 651 N N . GLY A 1 83 ? -20.609 -14.227 -11.844 1 98.06 83 GLY A N 1
ATOM 652 C CA . GLY A 1 83 ? -19.812 -13.258 -12.578 1 98.06 83 GLY A CA 1
ATOM 653 C C . GLY A 1 83 ? -19.5 -12.008 -11.781 1 98.06 83 GLY A C 1
ATOM 654 O O . GLY A 1 83 ? -18.781 -11.125 -12.25 1 98.06 83 GLY A O 1
ATOM 655 N N . ALA A 1 84 ? -19.984 -11.922 -10.516 1 98.75 84 ALA A N 1
ATOM 656 C CA . ALA A 1 84 ? -19.891 -10.688 -9.742 1 98.75 84 ALA A CA 1
ATOM 657 C C . ALA A 1 84 ? -18.438 -10.328 -9.438 1 98.75 84 ALA A C 1
ATOM 659 O O . ALA A 1 84 ? -18.062 -9.156 -9.5 1 98.75 84 ALA A O 1
ATOM 660 N N . LEU A 1 85 ? -17.688 -11.375 -9.148 1 98.75 85 LEU A N 1
ATOM 661 C CA . LEU A 1 85 ? -16.297 -11.125 -8.797 1 98.75 85 LEU A CA 1
ATOM 662 C C . LEU A 1 85 ? -15.492 -10.656 -10.008 1 98.75 85 LEU A C 1
ATOM 664 O O . LEU A 1 85 ? -14.711 -9.711 -9.914 1 98.75 85 LEU A O 1
ATOM 668 N N . LYS A 1 86 ? -15.68 -11.258 -11.133 1 98.69 86 LYS A N 1
ATOM 669 C CA . LYS A 1 86 ? -15.023 -10.82 -12.359 1 98.69 86 LYS A CA 1
ATOM 670 C C . LYS A 1 86 ? -15.414 -9.383 -12.711 1 98.69 86 LYS A C 1
ATOM 672 O O . LYS A 1 86 ? -14.57 -8.594 -13.125 1 98.69 86 LYS A O 1
ATOM 677 N N . THR A 1 87 ? -16.672 -9.078 -12.531 1 98.56 87 THR A N 1
ATOM 678 C CA . THR A 1 87 ? -17.156 -7.727 -12.789 1 98.56 87 THR A CA 1
ATOM 679 C C . THR A 1 87 ? -16.484 -6.723 -11.859 1 98.56 87 THR A C 1
ATOM 681 O O . THR A 1 87 ? -16.047 -5.656 -12.297 1 98.56 87 THR A O 1
ATOM 684 N N . TYR A 1 88 ? -16.375 -7.074 -10.57 1 98.75 88 TYR A N 1
ATOM 685 C CA . TYR A 1 88 ? -15.734 -6.207 -9.586 1 98.75 88 TYR A CA 1
ATOM 686 C C . TYR A 1 88 ? -14.281 -5.926 -9.969 1 98.75 88 TYR A C 1
ATOM 688 O O . TYR A 1 88 ? -13.867 -4.77 -10.023 1 98.75 88 TYR A O 1
ATOM 696 N N . LEU A 1 89 ? -13.547 -6.992 -10.258 1 98.81 89 LEU A N 1
ATOM 697 C CA . LEU A 1 89 ? -12.133 -6.848 -10.609 1 98.81 89 LEU A CA 1
ATOM 698 C C . LEU A 1 89 ? -11.977 -6.086 -11.922 1 98.81 89 LEU A C 1
ATOM 700 O O . LEU A 1 89 ? -11.125 -5.207 -12.031 1 98.81 89 LEU A O 1
ATOM 704 N N . GLY A 1 90 ? -12.789 -6.402 -12.883 1 98.38 90 GLY A N 1
ATOM 705 C CA . GLY A 1 90 ? -12.742 -5.727 -14.172 1 98.38 90 GLY A CA 1
ATOM 706 C C . GLY A 1 90 ? -13.062 -4.246 -14.078 1 98.38 90 GLY A C 1
ATOM 707 O O . GLY A 1 90 ? -12.375 -3.42 -14.68 1 98.38 90 GLY A O 1
ATOM 708 N N . ASP A 1 91 ? -14.117 -3.896 -13.344 1 97.62 91 ASP A N 1
ATOM 709 C CA . ASP A 1 91 ? -14.508 -2.5 -13.156 1 97.62 91 ASP A CA 1
ATOM 710 C C . ASP A 1 91 ? -13.391 -1.708 -12.484 1 97.62 91 ASP A C 1
ATOM 712 O O . ASP A 1 91 ? -13.117 -0.563 -12.852 1 97.62 91 ASP A O 1
ATOM 716 N N . LEU A 1 92 ? -12.797 -2.33 -11.508 1 97.81 92 LEU A N 1
ATOM 717 C CA . LEU A 1 92 ? -11.703 -1.664 -10.805 1 97.81 92 LEU A CA 1
ATOM 718 C C . LEU A 1 92 ? -10.5 -1.475 -11.734 1 97.81 92 LEU A C 1
ATOM 720 O O . LEU A 1 92 ? -9.875 -0.414 -11.727 1 97.81 92 LEU A O 1
ATOM 724 N N . ALA A 1 93 ? -10.18 -2.465 -12.57 1 98.19 93 ALA A N 1
ATOM 725 C CA . ALA A 1 93 ? -9.109 -2.34 -13.555 1 98.19 93 ALA A CA 1
ATOM 726 C C . ALA A 1 93 ? -9.375 -1.177 -14.508 1 98.19 93 ALA A C 1
ATOM 728 O O . ALA A 1 93 ? -8.469 -0.396 -14.812 1 98.19 93 ALA A O 1
ATOM 729 N N . GLU A 1 94 ? -10.578 -1.048 -14.93 1 97 94 GLU A N 1
ATOM 730 C CA . GLU A 1 94 ? -10.945 0.038 -15.828 1 97 94 GLU A CA 1
ATOM 731 C C . GLU A 1 94 ? -10.82 1.395 -15.148 1 97 94 GLU A C 1
ATOM 733 O O . GLU A 1 94 ? -10.414 2.377 -15.773 1 97 94 GLU A O 1
ATOM 738 N N . THR A 1 95 ? -11.219 1.395 -13.914 1 96.12 95 THR A N 1
ATOM 739 C CA . THR A 1 95 ? -11.086 2.617 -13.133 1 96.12 95 THR A CA 1
ATOM 740 C C . THR A 1 95 ? -9.633 3.074 -13.094 1 96.12 95 THR A C 1
ATOM 742 O O . THR A 1 95 ? -9.336 4.254 -13.297 1 96.12 95 THR A O 1
ATOM 745 N N . PHE A 1 96 ? -8.703 2.16 -12.867 1 96.06 96 PHE A N 1
ATOM 746 C CA . PHE A 1 96 ? -7.289 2.5 -12.758 1 96.06 96 PHE A CA 1
ATOM 747 C C . PHE A 1 96 ? -6.703 2.82 -14.125 1 96.06 96 PHE A C 1
ATOM 749 O O . PHE A 1 96 ? -5.75 3.596 -14.234 1 96.06 96 PHE A O 1
ATOM 756 N N . ALA A 1 97 ? -7.293 2.309 -15.141 1 92.44 97 ALA A N 1
ATOM 757 C CA . ALA A 1 97 ? -6.82 2.566 -16.5 1 92.44 97 ALA A CA 1
ATOM 758 C C . ALA A 1 97 ? -7.297 3.928 -17 1 92.44 97 ALA A C 1
ATOM 760 O O . ALA A 1 97 ? -6.828 4.418 -18.031 1 92.44 97 ALA A O 1
ATOM 761 N N . ASN A 1 98 ? -8.188 4.551 -16.234 1 89.94 98 ASN A N 1
ATOM 762 C CA . ASN A 1 98 ? -8.734 5.855 -16.594 1 89.94 98 ASN A CA 1
ATOM 763 C C . ASN A 1 98 ? -8.062 6.98 -15.812 1 89.94 98 ASN A C 1
ATOM 765 O O . ASN A 1 98 ? -8.32 7.145 -14.625 1 89.94 98 ASN A O 1
ATOM 769 N N . PRO A 1 99 ? -7.324 7.836 -16.391 1 82.12 99 PRO A N 1
ATOM 770 C CA . PRO A 1 99 ? -6.582 8.891 -15.695 1 82.12 99 PRO A CA 1
ATOM 771 C C . PRO A 1 99 ? -7.496 9.914 -15.031 1 82.12 99 PRO A C 1
ATOM 773 O O . PRO A 1 99 ? -7.078 10.617 -14.102 1 82.12 99 PRO A O 1
ATOM 776 N N . GLY A 1 100 ? -8.734 10.016 -15.352 1 85.88 100 GLY A N 1
ATOM 777 C CA . GLY A 1 100 ? -9.617 11.031 -14.797 1 85.88 100 GLY A CA 1
ATOM 778 C C . GLY A 1 100 ? -10.344 10.57 -13.547 1 85.88 100 GLY A C 1
ATOM 779 O O . GLY A 1 100 ? -11.07 11.344 -12.922 1 85.88 100 GLY A O 1
ATOM 780 N N . SER A 1 101 ? -10.07 9.438 -13.07 1 88.12 101 SER A N 1
ATOM 781 C CA . SER A 1 101 ? -10.758 8.867 -11.914 1 88.12 101 SER A CA 1
ATOM 782 C C . SER A 1 101 ? -10.117 9.328 -10.609 1 88.12 101 SER A C 1
ATOM 784 O O . SER A 1 101 ? -8.891 9.281 -10.461 1 88.12 101 SER A O 1
ATOM 786 N N . VAL A 1 102 ? -11.016 9.82 -9.688 1 88.94 102 VAL A N 1
ATOM 787 C CA . VAL A 1 102 ? -10.547 10.219 -8.359 1 88.94 102 VAL A CA 1
ATOM 788 C C . VAL A 1 102 ? -9.891 9.031 -7.66 1 88.94 102 VAL A C 1
ATOM 790 O O . VAL A 1 102 ? -8.867 9.188 -6.996 1 88.94 102 VAL A O 1
ATOM 793 N N . THR A 1 103 ? -10.461 7.855 -7.875 1 90.38 103 THR A N 1
ATOM 794 C CA . THR A 1 103 ? -9.922 6.633 -7.285 1 90.38 103 THR A CA 1
ATOM 795 C C . THR A 1 103 ? -8.555 6.309 -7.875 1 90.38 103 THR A C 1
ATOM 797 O O . THR A 1 103 ? -7.637 5.918 -7.148 1 90.38 103 THR A O 1
ATOM 800 N N . ALA A 1 104 ? -8.414 6.52 -9.164 1 90 104 ALA A N 1
ATOM 801 C CA . ALA A 1 104 ? -7.117 6.285 -9.805 1 90 104 ALA A CA 1
ATOM 802 C C . ALA A 1 104 ? -6.074 7.281 -9.305 1 90 104 ALA A C 1
ATOM 804 O O . ALA A 1 104 ? -4.914 6.922 -9.094 1 90 104 ALA A O 1
ATOM 805 N N . ALA A 1 105 ? -6.547 8.469 -9.047 1 91.56 105 ALA A N 1
ATOM 806 C CA . ALA A 1 105 ? -5.633 9.547 -8.672 1 91.56 105 ALA A CA 1
ATOM 807 C C . ALA A 1 105 ? -5.203 9.414 -7.215 1 91.56 105 ALA A C 1
ATOM 809 O O . ALA A 1 105 ? -4.102 9.82 -6.844 1 91.56 105 ALA A O 1
ATOM 810 N N . ASN A 1 106 ? -6.082 8.773 -6.383 1 93.88 106 ASN A N 1
ATOM 811 C CA . ASN A 1 106 ? -5.809 8.859 -4.953 1 93.88 106 ASN A CA 1
ATOM 812 C C . ASN A 1 106 ? -5.684 7.477 -4.32 1 93.88 106 ASN A C 1
ATOM 814 O O . ASN A 1 106 ? -5.246 7.348 -3.176 1 93.88 106 ASN A O 1
ATOM 818 N N . GLY A 1 107 ? -6.02 6.406 -5.086 1 95.62 107 GLY A N 1
ATOM 819 C CA . GLY A 1 107 ? -6 5.074 -4.512 1 95.62 107 GLY A CA 1
ATOM 820 C C . GLY A 1 107 ? -7.078 4.855 -3.465 1 95.62 107 GLY A C 1
ATOM 821 O O . GLY A 1 107 ? -8.219 5.293 -3.641 1 95.62 107 GLY A O 1
ATOM 822 N N . CYS A 1 108 ? -6.762 4.102 -2.477 1 98 108 CYS A N 1
ATOM 823 C CA . CYS A 1 108 ? -7.676 3.79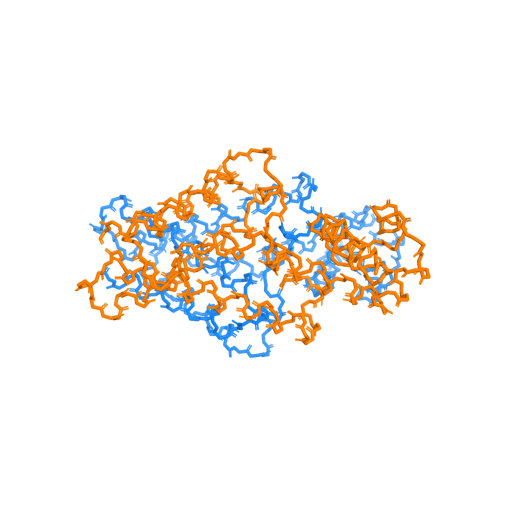7 -1.381 1 98 108 CYS A CA 1
ATOM 824 C C . CYS A 1 108 ? -7.32 4.598 -0.134 1 98 108 CYS A C 1
ATOM 826 O O . CYS A 1 108 ? -6.199 4.496 0.372 1 98 108 CYS A O 1
ATOM 828 N N . LEU A 1 109 ? -8.234 5.324 0.438 1 98.31 109 LEU A N 1
ATOM 829 C CA . LEU A 1 109 ? -7.992 6.156 1.612 1 98.31 109 LEU A CA 1
ATOM 830 C C . LEU A 1 109 ? -7.477 5.316 2.773 1 98.31 109 LEU A C 1
ATOM 832 O O . LEU A 1 109 ? -6.57 5.738 3.496 1 98.31 109 LEU A O 1
ATOM 836 N N . LEU A 1 110 ? -8.008 4.121 2.922 1 98.5 110 LEU A N 1
ATOM 837 C CA . LEU A 1 110 ? -7.648 3.283 4.059 1 98.5 110 LEU A CA 1
ATOM 838 C C . LEU A 1 110 ? -6.262 2.676 3.863 1 98.5 110 LEU A C 1
ATOM 840 O O . LEU A 1 110 ? -5.457 2.637 4.797 1 98.5 110 LEU A O 1
ATOM 844 N N . ILE A 1 111 ? -5.914 2.229 2.654 1 98.44 111 ILE A N 1
ATOM 845 C CA . ILE A 1 111 ? -4.586 1.692 2.385 1 98.44 111 ILE A CA 1
ATOM 846 C C . ILE A 1 111 ? -3.547 2.807 2.498 1 98.44 111 ILE A C 1
ATOM 848 O O . ILE A 1 111 ? -2.451 2.592 3.023 1 98.44 111 ILE A O 1
ATOM 852 N N . ASN A 1 112 ? -3.867 4.02 2.018 1 98 112 ASN A N 1
ATOM 853 C CA . ASN A 1 112 ? -2.998 5.176 2.219 1 98 112 ASN A CA 1
ATOM 854 C C . ASN A 1 112 ? -2.701 5.402 3.699 1 98 112 ASN A C 1
ATOM 856 O O . ASN A 1 112 ? -1.546 5.59 4.082 1 98 112 ASN A O 1
ATOM 860 N N . SER A 1 113 ? -3.775 5.371 4.523 1 98.19 113 SER A N 1
ATOM 861 C CA . SER A 1 113 ? -3.652 5.629 5.953 1 98.19 113 SER A CA 1
ATOM 862 C C . SER A 1 113 ? -2.865 4.523 6.648 1 98.19 113 SER A C 1
ATOM 864 O O . SER A 1 113 ? -2.141 4.781 7.613 1 98.19 113 SER A O 1
ATOM 866 N N . ALA A 1 114 ? -2.99 3.254 6.121 1 97.81 114 ALA A N 1
ATOM 867 C CA . ALA A 1 114 ? -2.258 2.113 6.668 1 97.81 114 ALA A CA 1
ATOM 868 C C . ALA A 1 114 ? -0.75 2.33 6.562 1 97.81 114 ALA A C 1
ATOM 870 O O . ALA A 1 114 ? 0.022 1.732 7.316 1 97.81 114 ALA A O 1
ATOM 871 N N . ASN A 1 115 ? -0.344 3.164 5.625 1 97.31 115 ASN A N 1
ATOM 872 C CA . ASN A 1 115 ? 1.075 3.338 5.336 1 97.31 115 ASN A CA 1
ATOM 873 C C . ASN A 1 115 ? 1.574 4.707 5.789 1 97.31 115 AS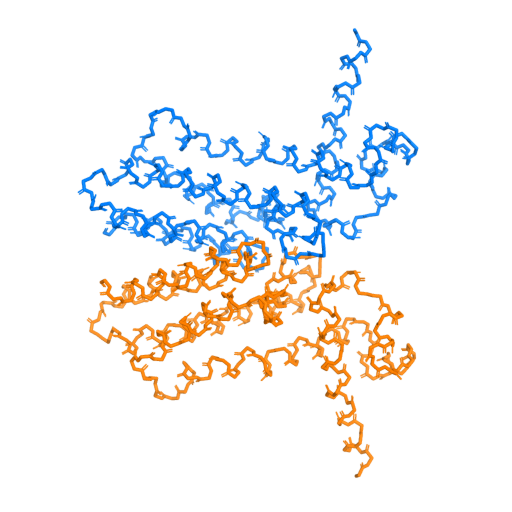N A C 1
ATOM 875 O O . ASN A 1 115 ? 2.621 5.172 5.332 1 97.31 115 ASN A O 1
ATOM 879 N N . ALA A 1 116 ? 0.828 5.363 6.688 1 96.94 116 ALA A N 1
ATOM 880 C CA . ALA A 1 116 ? 1.154 6.668 7.258 1 96.94 116 ALA A CA 1
ATOM 881 C C . ALA A 1 116 ? 1.176 6.609 8.781 1 96.94 116 ALA A C 1
ATOM 883 O O . ALA A 1 116 ? 0.69 5.645 9.383 1 96.94 116 ALA A O 1
ATOM 884 N N . PRO A 1 117 ? 1.684 7.676 9.492 1 95.94 117 PRO A N 1
ATOM 885 C CA . PRO A 1 117 ? 1.778 7.672 10.953 1 95.94 117 PRO A CA 1
ATOM 886 C C . PRO A 1 117 ? 0.423 7.488 11.633 1 95.94 117 PRO A C 1
ATOM 888 O O . PRO A 1 117 ? 0.345 6.898 12.711 1 95.94 117 PRO A O 1
ATOM 891 N N . ILE A 1 118 ? -0.667 7.867 11.016 1 97.12 118 ILE A N 1
ATOM 892 C CA . ILE A 1 118 ? -2.002 7.781 11.602 1 97.12 118 ILE A CA 1
ATOM 893 C C . ILE A 1 118 ? -2.371 6.316 11.828 1 97.12 118 ILE A C 1
ATOM 895 O O . ILE A 1 118 ? -3.289 6.016 12.594 1 97.12 118 ILE A O 1
ATOM 899 N N . ALA A 1 119 ? -1.633 5.418 11.234 1 96.5 119 ALA A N 1
ATOM 900 C CA . ALA A 1 119 ? -1.869 3.988 11.398 1 96.5 119 ALA A CA 1
ATOM 901 C C . ALA A 1 119 ? -1.579 3.551 12.836 1 96.5 119 ALA A C 1
ATOM 903 O O . ALA A 1 119 ? -2.025 2.486 13.266 1 96.5 119 ALA A O 1
ATOM 904 N N . SER A 1 120 ? -0.831 4.316 13.602 1 95.12 120 SER A N 1
ATOM 905 C CA . SER A 1 120 ? -0.494 3.971 14.977 1 95.12 120 SER A CA 1
ATOM 906 C C . SER A 1 120 ? -1.664 4.246 15.922 1 95.12 120 SER A C 1
ATOM 908 O O . SER A 1 120 ? -1.667 3.789 17.062 1 95.12 120 SER A O 1
ATOM 910 N N . ASP A 1 121 ? -2.674 5.07 15.445 1 96.5 121 ASP A N 1
ATOM 911 C CA . ASP A 1 121 ? -3.908 5.246 16.203 1 96.5 121 ASP A CA 1
ATOM 912 C C . ASP A 1 121 ? -4.723 3.953 16.234 1 96.5 121 ASP A C 1
ATOM 914 O O . ASP A 1 121 ? -5.117 3.434 15.188 1 96.5 121 ASP A O 1
ATOM 918 N N . GLU A 1 122 ? -4.992 3.496 17.406 1 96.56 122 GLU A N 1
ATOM 919 C CA . GLU A 1 122 ? -5.602 2.182 17.578 1 96.56 122 GLU A CA 1
ATOM 920 C C . GLU A 1 122 ? -6.953 2.105 16.875 1 96.56 122 GLU A C 1
ATOM 922 O O . GLU A 1 122 ? -7.285 1.085 16.266 1 96.56 122 GLU A O 1
ATOM 927 N N . GLN A 1 123 ? -7.703 3.119 16.969 1 96.69 123 GLN A N 1
ATOM 928 C CA . GLN A 1 123 ? -9.023 3.117 16.344 1 96.69 123 GLN A CA 1
ATOM 929 C C . GLN A 1 123 ? -8.898 3.094 14.828 1 96.69 123 GLN A C 1
ATOM 931 O O . GLN A 1 123 ? -9.641 2.379 14.148 1 96.69 123 GLN A O 1
ATOM 936 N N . VAL A 1 124 ? -7.992 3.873 14.266 1 97 124 VAL A N 1
ATOM 937 C CA . VAL A 1 124 ? -7.766 3.893 12.82 1 97 124 VAL A CA 1
ATOM 938 C C . VAL A 1 124 ? -7.266 2.525 12.359 1 97 124 VAL A C 1
ATOM 940 O O . VAL A 1 124 ? -7.746 1.988 11.359 1 97 124 VAL A O 1
ATOM 943 N N . ALA A 1 125 ? -6.352 1.95 13.156 1 97.5 125 ALA A N 1
ATOM 944 C CA . ALA A 1 125 ? -5.824 0.626 12.836 1 97.5 125 ALA A CA 1
ATOM 945 C C . ALA A 1 125 ? -6.938 -0.414 12.797 1 97.5 125 ALA A C 1
ATOM 947 O O . ALA A 1 125 ? -6.98 -1.252 11.891 1 97.5 125 ALA A O 1
ATOM 948 N N . GLU A 1 126 ? -7.832 -0.312 13.711 1 98.12 126 GLU A N 1
ATOM 949 C CA . GLU A 1 126 ? -8.938 -1.262 13.781 1 98.12 126 GLU A CA 1
ATOM 950 C C . GLU A 1 126 ? -9.867 -1.117 12.578 1 98.12 126 GLU A C 1
ATOM 952 O O . GLU A 1 126 ? -10.367 -2.113 12.047 1 98.12 126 GLU A O 1
ATOM 957 N N . ILE A 1 127 ? -10.109 0.072 12.156 1 97.81 127 ILE A N 1
ATOM 958 C CA . ILE A 1 127 ? -10.977 0.317 11.008 1 97.81 127 ILE A CA 1
ATOM 959 C C . ILE A 1 127 ? -10.328 -0.259 9.75 1 97.81 127 ILE A C 1
ATOM 961 O O . ILE A 1 127 ? -11 -0.904 8.938 1 97.81 127 ILE A O 1
ATOM 965 N N . ILE A 1 128 ? -9.047 -0.076 9.586 1 98.19 128 ILE A N 1
ATOM 966 C CA . ILE A 1 128 ? -8.336 -0.566 8.414 1 98.19 128 ILE A CA 1
ATOM 967 C C . ILE A 1 128 ? -8.328 -2.094 8.414 1 98.19 128 ILE A C 1
ATOM 969 O O . ILE A 1 128 ? -8.57 -2.723 7.383 1 98.19 128 ILE A O 1
ATOM 973 N N . ALA A 1 129 ? -8.117 -2.695 9.609 1 98.5 129 ALA A N 1
ATOM 974 C CA . ALA A 1 129 ? -8.172 -4.148 9.734 1 98.5 129 ALA A CA 1
ATOM 975 C C . ALA A 1 129 ? -9.562 -4.68 9.383 1 98.5 129 ALA A C 1
ATOM 977 O O . ALA A 1 129 ? -9.695 -5.699 8.703 1 98.5 129 ALA A O 1
ATOM 978 N N . SER A 1 130 ? -10.547 -4.008 9.852 1 98.38 130 SER A N 1
ATOM 979 C CA . SER A 1 130 ? -11.93 -4.398 9.562 1 98.38 130 SER A CA 1
ATOM 980 C C . SER A 1 130 ? -12.242 -4.281 8.078 1 98.38 130 SER A C 1
ATOM 982 O O . SER A 1 130 ? -12.93 -5.137 7.512 1 98.38 130 SER A O 1
ATOM 984 N N . TYR A 1 131 ? -11.75 -3.23 7.469 1 98.06 131 TYR A N 1
ATOM 985 C CA . TYR A 1 131 ? -11.906 -3.074 6.027 1 98.06 131 TYR A CA 1
ATOM 986 C C . TYR A 1 131 ? -11.273 -4.238 5.281 1 98.06 131 TYR A C 1
ATOM 988 O O . TYR A 1 131 ? -11.891 -4.816 4.383 1 98.06 131 TYR A O 1
ATOM 996 N N . ARG A 1 132 ? -10.07 -4.547 5.633 1 98.5 132 ARG A N 1
ATOM 997 C CA . ARG A 1 132 ? -9.383 -5.664 4.992 1 98.5 132 ARG A CA 1
ATOM 998 C C . ARG A 1 132 ? -10.18 -6.953 5.137 1 98.5 132 ARG A C 1
ATOM 1000 O O . ARG A 1 132 ? -10.312 -7.723 4.184 1 98.5 132 ARG A O 1
ATOM 1007 N N . SER A 1 133 ? -10.711 -7.199 6.32 1 98.56 133 SER A N 1
ATOM 1008 C CA . SER A 1 133 ? -11.516 -8.383 6.578 1 98.56 133 SER A CA 1
ATOM 1009 C C . SER A 1 133 ? -12.797 -8.375 5.742 1 98.56 133 SER A C 1
ATOM 1011 O O . SER A 1 133 ? -13.18 -9.406 5.18 1 98.56 133 SER A O 1
ATOM 1013 N N . GLU A 1 134 ? -13.422 -7.23 5.664 1 98.44 134 GLU A N 1
ATOM 1014 C CA . GLU A 1 134 ? -14.633 -7.082 4.859 1 98.44 134 GLU A CA 1
ATOM 1015 C C . GLU A 1 134 ? -14.352 -7.355 3.385 1 98.44 134 GLU A C 1
ATOM 1017 O O . GLU A 1 134 ? -15.133 -8.031 2.715 1 98.44 134 GLU A O 1
ATOM 1022 N N . LEU A 1 135 ? -13.266 -6.848 2.873 1 98.75 135 LEU A N 1
ATOM 1023 C CA . LEU A 1 135 ? -12.844 -7.066 1.495 1 98.75 135 LEU A CA 1
ATOM 1024 C C . LEU A 1 135 ? -12.609 -8.547 1.228 1 98.75 135 LEU A C 1
ATOM 1026 O O . LEU A 1 135 ? -13.133 -9.102 0.257 1 98.75 135 LEU A O 1
ATOM 1030 N N . HIS A 1 136 ? -11.883 -9.172 2.143 1 98.81 136 HIS A N 1
ATOM 1031 C CA . HIS A 1 136 ? -11.578 -10.594 1.989 1 98.81 136 HIS A CA 1
ATOM 1032 C C . HIS A 1 136 ? -12.859 -11.43 1.981 1 98.81 136 HIS A C 1
ATOM 1034 O O . HIS A 1 136 ? -13.016 -12.32 1.139 1 98.81 136 HIS A O 1
ATOM 1040 N N . LEU A 1 137 ? -13.734 -11.141 2.916 1 98.56 137 LEU A N 1
ATOM 1041 C CA . LEU A 1 137 ? -14.977 -11.898 3.01 1 98.56 137 LEU A CA 1
ATOM 1042 C C . LEU A 1 137 ? -15.805 -11.742 1.736 1 98.56 137 LEU A C 1
ATOM 1044 O O . LEU A 1 137 ? -16.359 -12.719 1.233 1 98.56 137 LEU A O 1
ATOM 1048 N N . ALA A 1 138 ? -15.898 -10.539 1.209 1 98.81 138 ALA A N 1
ATOM 1049 C CA . ALA A 1 138 ? -16.641 -10.297 -0.029 1 98.81 138 ALA A CA 1
ATOM 1050 C C . ALA A 1 138 ? -16.016 -11.07 -1.193 1 98.81 138 ALA A C 1
ATOM 1052 O O . ALA A 1 138 ? -16.734 -11.711 -1.963 1 98.81 138 ALA A O 1
ATOM 1053 N N . LEU A 1 139 ? -14.719 -11.031 -1.309 1 98.81 139 LEU A N 1
ATOM 1054 C CA . LEU A 1 139 ? -14.055 -11.711 -2.414 1 98.81 139 LEU A CA 1
ATOM 1055 C C . LEU A 1 139 ? -14.164 -13.227 -2.27 1 98.81 139 LEU A C 1
ATOM 1057 O O . LEU A 1 139 ? -14.281 -13.945 -3.266 1 98.81 139 LEU A O 1
ATOM 1061 N N . ALA A 1 140 ? -14.125 -13.719 -0.987 1 98.75 140 ALA A N 1
ATOM 1062 C CA . ALA A 1 140 ? -14.32 -15.148 -0.744 1 98.75 140 ALA A CA 1
ATOM 1063 C C . ALA A 1 140 ? -15.695 -15.609 -1.223 1 98.75 140 ALA A C 1
ATOM 1065 O O . ALA A 1 140 ? -15.82 -16.672 -1.826 1 98.75 140 ALA A O 1
ATOM 1066 N N . ARG A 1 141 ? -16.688 -14.805 -0.986 1 98.69 141 ARG A N 1
ATOM 1067 C CA . ARG A 1 141 ? -18.031 -15.117 -1.47 1 98.69 141 ARG A CA 1
ATOM 1068 C C . ARG A 1 141 ? -18.078 -15.125 -2.994 1 98.69 141 ARG A C 1
ATOM 1070 O O . ARG A 1 141 ? -18.734 -15.961 -3.6 1 98.69 141 ARG A O 1
ATOM 1077 N N . GLY A 1 142 ? -17.375 -14.156 -3.602 1 98.75 142 GLY A N 1
ATOM 1078 C CA . GLY A 1 142 ? -17.281 -14.125 -5.051 1 98.75 142 GLY A CA 1
ATOM 1079 C C . GLY A 1 142 ? -16.609 -15.359 -5.629 1 98.75 142 GLY A C 1
ATOM 1080 O O . GLY A 1 142 ? -17.047 -15.898 -6.641 1 98.75 142 GLY A O 1
ATOM 1081 N N . VAL A 1 143 ? -15.539 -15.828 -4.98 1 98.75 143 VAL A N 1
ATOM 1082 C CA . VAL A 1 143 ? -14.82 -17.016 -5.426 1 98.75 143 VAL A CA 1
ATOM 1083 C C . VAL A 1 143 ? -15.734 -18.234 -5.305 1 98.75 143 VAL A C 1
ATOM 1085 O O . VAL A 1 143 ? -15.805 -19.062 -6.223 1 98.75 143 VAL A O 1
ATOM 1088 N N . GLN A 1 144 ? -16.422 -18.312 -4.172 1 98.25 144 GLN A N 1
ATOM 1089 C CA . GLN A 1 144 ? -17.344 -19.438 -3.959 1 98.25 144 GLN A CA 1
ATOM 1090 C C . GLN A 1 144 ? -18.422 -19.484 -5.039 1 98.25 144 GLN A C 1
ATOM 1092 O O . GLN A 1 144 ? -18.734 -20.562 -5.555 1 98.25 144 GLN A O 1
ATOM 1097 N N . ALA A 1 145 ? -18.969 -18.344 -5.41 1 98.31 145 ALA A N 1
ATOM 1098 C CA . ALA A 1 145 ? -20 -18.266 -6.434 1 98.31 145 ALA A CA 1
ATOM 1099 C C . ALA A 1 145 ? -19.453 -18.625 -7.809 1 98.31 145 ALA A C 1
ATOM 1101 O O . ALA A 1 145 ? -20.125 -19.266 -8.617 1 98.31 145 ALA A O 1
ATOM 1102 N N . ALA A 1 146 ? -18.234 -18.203 -8.086 1 98.19 146 ALA A N 1
ATOM 1103 C CA . ALA A 1 146 ? -17.625 -18.406 -9.398 1 98.19 146 ALA A CA 1
ATOM 1104 C C . ALA A 1 146 ? -17.141 -19.844 -9.562 1 98.19 146 ALA A C 1
ATOM 1106 O O . ALA A 1 146 ? -17.141 -20.391 -10.672 1 98.19 146 ALA A O 1
ATOM 1107 N N . LEU A 1 147 ? -16.703 -20.484 -8.438 1 97.94 147 LEU A N 1
ATOM 1108 C CA . LEU A 1 147 ? -16.125 -21.828 -8.461 1 97.94 147 LEU A CA 1
ATOM 1109 C C . LEU A 1 147 ? -16.766 -22.703 -7.387 1 97.94 147 LEU A C 1
ATOM 1111 O O . LEU A 1 147 ? -16.062 -23.203 -6.5 1 97.94 147 LEU A O 1
ATOM 1115 N N . PRO A 1 148 ? -18.031 -22.984 -7.516 1 97 148 PRO A N 1
ATOM 1116 C CA . PRO A 1 148 ? -18.75 -23.703 -6.457 1 97 148 PRO A CA 1
ATOM 1117 C C . PRO A 1 148 ? -18.25 -25.141 -6.277 1 97 148 PRO A C 1
ATOM 1119 O O . PRO A 1 148 ? -18.344 -25.688 -5.18 1 97 148 PRO A O 1
ATOM 1122 N N . ASP A 1 149 ? -17.594 -25.719 -7.309 1 97.5 149 ASP A N 1
ATOM 1123 C CA . ASP A 1 149 ? -17.203 -27.125 -7.242 1 97.5 149 ASP A CA 1
ATOM 1124 C C . ASP A 1 149 ? -15.727 -27.281 -6.887 1 97.5 149 ASP A C 1
ATOM 1126 O O . ASP A 1 149 ? -15.219 -28.391 -6.746 1 97.5 149 ASP A O 1
ATOM 1130 N N . ALA A 1 150 ? -15.031 -26.125 -6.766 1 96.81 150 ALA A N 1
ATOM 1131 C CA . ALA A 1 150 ? -13.617 -26.203 -6.398 1 96.81 150 ALA A CA 1
ATOM 1132 C C . ALA A 1 150 ? -13.445 -26.641 -4.949 1 96.81 150 ALA A C 1
ATOM 1134 O O . ALA A 1 150 ? -14.305 -26.375 -4.105 1 96.81 150 ALA A O 1
ATOM 1135 N N . ALA A 1 151 ? -12.305 -27.297 -4.66 1 97.12 151 ALA A N 1
ATOM 1136 C CA . ALA A 1 151 ? -11.992 -27.703 -3.287 1 97.12 151 ALA A CA 1
ATOM 1137 C C . ALA A 1 151 ? -11.953 -26.484 -2.361 1 97.12 151 ALA A C 1
ATOM 1139 O O . ALA A 1 151 ? -11.477 -25.422 -2.746 1 97.12 151 ALA A O 1
ATOM 1140 N N . PRO A 1 152 ? -12.414 -26.594 -1.103 1 97.25 152 PRO A N 1
ATOM 1141 C CA . PRO A 1 152 ? -12.438 -25.469 -0.156 1 97.25 152 PRO A CA 1
ATOM 1142 C C . PRO A 1 152 ? -11.078 -24.797 0.007 1 97.25 152 PRO A C 1
ATOM 1144 O O . PRO A 1 152 ? -10.992 -23.578 0.081 1 97.25 152 PRO A O 1
ATOM 1147 N N . HIS A 1 153 ? -10.086 -25.594 -0.03 1 96.56 153 HIS A N 1
ATOM 1148 C CA . HIS A 1 153 ? -8.742 -25.047 0.124 1 96.56 153 HIS A CA 1
ATOM 1149 C C . HIS A 1 153 ? -8.359 -24.172 -1.063 1 96.56 153 HIS A C 1
ATOM 1151 O O . HIS A 1 153 ? -7.762 -23.109 -0.889 1 96.56 153 HIS A O 1
ATOM 1157 N N . ARG A 1 154 ? -8.695 -24.625 -2.223 1 95.56 154 ARG A N 1
ATOM 1158 C CA . ARG A 1 154 ? -8.422 -23.828 -3.412 1 95.56 154 ARG A CA 1
ATOM 1159 C C . ARG A 1 154 ? -9.203 -22.516 -3.379 1 95.56 154 ARG A C 1
ATOM 1161 O O . ARG A 1 154 ? -8.672 -21.453 -3.74 1 95.56 154 ARG A O 1
ATOM 1168 N N . GLN A 1 155 ? -10.484 -22.594 -2.945 1 98 155 GLN A N 1
ATOM 1169 C CA . GLN A 1 155 ? -11.289 -21.375 -2.826 1 98 155 GLN A CA 1
ATOM 1170 C C . GLN A 1 155 ? -10.656 -20.391 -1.847 1 98 155 GLN A C 1
ATOM 1172 O O . GLN A 1 155 ? -10.609 -19.188 -2.113 1 98 155 GLN A O 1
ATOM 1177 N N . GLU A 1 156 ? -10.125 -20.875 -0.771 1 97.69 156 GLU A N 1
ATOM 1178 C CA . GLU A 1 156 ? -9.516 -20.031 0.262 1 97.69 156 GLU A CA 1
ATOM 1179 C C . GLU A 1 156 ? -8.242 -19.375 -0.247 1 97.69 156 GLU A C 1
ATOM 1181 O O . GLU A 1 156 ? -8.055 -18.156 -0.07 1 97.69 156 GLU A O 1
ATOM 1186 N N . VAL A 1 157 ? -7.414 -20.156 -0.917 1 97.12 157 VAL A N 1
ATOM 1187 C CA . VAL A 1 157 ? -6.156 -19.641 -1.444 1 97.12 157 VAL A CA 1
ATOM 1188 C C . VAL A 1 157 ? -6.438 -18.562 -2.496 1 97.12 157 VAL A C 1
ATOM 1190 O O . VAL A 1 157 ? -5.801 -17.516 -2.496 1 97.12 157 VAL A O 1
ATOM 1193 N N . LEU A 1 158 ? -7.406 -18.844 -3.342 1 97.81 158 LEU A N 1
ATOM 1194 C CA . LEU A 1 158 ? -7.742 -17.906 -4.402 1 97.81 158 LEU A CA 1
ATOM 1195 C C . LEU A 1 158 ? -8.312 -16.609 -3.824 1 97.81 158 LEU A C 1
ATOM 1197 O O . LEU A 1 158 ? -7.953 -15.516 -4.258 1 97.81 158 LEU A O 1
ATOM 1201 N N . ALA A 1 159 ? -9.195 -16.703 -2.797 1 98.69 159 ALA A N 1
ATOM 1202 C CA . ALA A 1 159 ? -9.766 -15.523 -2.16 1 98.69 159 ALA A CA 1
ATOM 1203 C C . ALA A 1 159 ? -8.68 -14.656 -1.525 1 98.69 159 ALA A C 1
ATOM 1205 O O . ALA A 1 159 ? -8.688 -13.43 -1.675 1 98.69 159 ALA A O 1
ATOM 1206 N N . GLU A 1 160 ? -7.742 -15.273 -0.85 1 98.5 160 GLU A N 1
ATOM 1207 C CA . GLU A 1 160 ? -6.637 -14.555 -0.224 1 98.5 160 GLU A CA 1
ATOM 1208 C C . GLU A 1 160 ? -5.742 -13.898 -1.272 1 98.5 160 GLU A C 1
ATOM 1210 O O . GLU A 1 160 ? -5.324 -12.75 -1.106 1 98.5 160 GLU A O 1
ATOM 1215 N N . THR A 1 161 ? -5.477 -14.68 -2.309 1 98.56 161 THR A N 1
ATOM 1216 C CA . THR A 1 161 ? -4.648 -14.164 -3.393 1 98.56 161 THR A CA 1
ATOM 1217 C C . THR A 1 161 ? -5.297 -12.938 -4.027 1 98.56 161 THR A C 1
ATOM 1219 O O . THR A 1 161 ? -4.652 -11.898 -4.18 1 98.56 161 THR A O 1
ATOM 1222 N N . LEU A 1 162 ? -6.582 -13.055 -4.312 1 98.88 162 LEU A N 1
ATOM 1223 C CA . LEU A 1 162 ? -7.285 -11.961 -4.973 1 98.88 162 LEU A CA 1
ATOM 1224 C C . LEU A 1 162 ? -7.398 -10.75 -4.047 1 98.88 162 LEU A C 1
ATOM 1226 O O . LEU A 1 162 ? -7.324 -9.609 -4.5 1 98.88 162 LEU A O 1
ATOM 1230 N N . THR A 1 163 ? -7.59 -10.977 -2.734 1 98.88 163 THR A N 1
ATOM 1231 C CA . THR A 1 163 ? -7.574 -9.883 -1.768 1 98.88 163 THR A CA 1
ATOM 1232 C C . THR A 1 163 ? -6.242 -9.141 -1.807 1 98.88 163 THR A C 1
ATOM 1234 O O . THR A 1 163 ? -6.207 -7.91 -1.857 1 98.88 163 THR A O 1
ATOM 1237 N N . GLY A 1 164 ? -5.16 -9.914 -1.813 1 98.88 164 GLY A N 1
ATOM 1238 C CA . GLY A 1 164 ? -3.84 -9.312 -1.924 1 98.88 164 GLY A CA 1
ATOM 1239 C C . GLY A 1 164 ? -3.654 -8.508 -3.197 1 98.88 164 GLY A C 1
ATOM 1240 O O . GLY A 1 164 ? -3.084 -7.418 -3.17 1 98.88 164 GLY A O 1
ATOM 1241 N N . LEU A 1 165 ? -4.148 -9.031 -4.316 1 98.88 165 LEU A N 1
ATOM 1242 C CA . LEU A 1 165 ? -3.992 -8.352 -5.594 1 98.88 165 LEU A CA 1
ATOM 1243 C C . LEU A 1 165 ? -4.77 -7.035 -5.605 1 98.88 165 LEU A C 1
ATOM 1245 O O . LEU A 1 165 ? -4.301 -6.035 -6.152 1 98.88 165 LEU A O 1
ATOM 1249 N N . VAL A 1 166 ? -5.965 -7 -5.023 1 98.88 166 VAL A N 1
ATOM 1250 C CA . VAL A 1 166 ? -6.742 -5.77 -4.941 1 98.88 166 VAL A CA 1
ATOM 1251 C C . VAL A 1 166 ? -6.008 -4.75 -4.074 1 98.88 166 VAL A C 1
ATOM 1253 O O . VAL A 1 166 ? -5.875 -3.586 -4.457 1 98.88 166 VAL A O 1
ATOM 1256 N N . VAL A 1 167 ? -5.48 -5.188 -2.92 1 98.88 167 VAL A N 1
ATOM 1257 C CA . VAL A 1 167 ? -4.734 -4.301 -2.033 1 98.88 167 VAL A CA 1
ATOM 1258 C C . VAL A 1 167 ? -3.502 -3.762 -2.76 1 98.88 167 VAL A C 1
ATOM 1260 O O . VAL A 1 167 ? -3.221 -2.562 -2.715 1 98.88 167 VAL A O 1
ATOM 1263 N N . ALA A 1 168 ? -2.791 -4.656 -3.479 1 98.88 168 ALA A N 1
ATOM 1264 C CA . ALA A 1 168 ? -1.605 -4.238 -4.223 1 98.88 168 ALA A CA 1
ATOM 1265 C C . ALA A 1 168 ? -1.968 -3.234 -5.312 1 98.88 168 ALA A C 1
ATOM 1267 O O . ALA A 1 168 ? -1.236 -2.27 -5.543 1 98.88 168 ALA A O 1
ATOM 1268 N N . ALA A 1 169 ? -3.074 -3.482 -6.004 1 98.69 169 ALA A N 1
ATOM 1269 C CA . ALA A 1 169 ? -3.502 -2.572 -7.062 1 98.69 169 ALA A CA 1
ATOM 1270 C C . ALA A 1 169 ? -3.76 -1.173 -6.512 1 98.69 169 ALA A C 1
ATOM 1272 O O . ALA A 1 169 ? -3.312 -0.179 -7.086 1 98.69 169 ALA A O 1
ATOM 1273 N N . PHE A 1 170 ? -4.434 -1.104 -5.375 1 98.38 170 PHE A N 1
ATOM 1274 C CA . PHE A 1 170 ? -4.68 0.188 -4.746 1 98.38 170 PHE A CA 1
ATOM 1275 C C . PHE A 1 170 ? -3.373 0.843 -4.32 1 98.38 170 PHE A C 1
ATOM 1277 O O . PHE A 1 170 ? -3.193 2.051 -4.492 1 98.38 170 PHE A O 1
ATOM 1284 N N . ALA A 1 171 ? -2.422 0.053 -3.793 1 98.19 171 ALA A N 1
ATOM 1285 C CA . ALA A 1 171 ? -1.156 0.58 -3.289 1 98.19 171 ALA A CA 1
ATOM 1286 C C . ALA A 1 171 ? -0.301 1.13 -4.426 1 98.19 171 ALA A C 1
ATOM 1288 O O . ALA A 1 171 ? 0.571 1.974 -4.203 1 98.19 171 ALA A O 1
ATOM 1289 N N . LEU A 1 172 ? -0.549 0.714 -5.656 1 97.81 172 LEU A N 1
ATOM 1290 C CA . LEU A 1 172 ? 0.333 1.053 -6.77 1 97.81 172 LEU A CA 1
ATOM 1291 C C . LEU A 1 172 ? -0.355 2.008 -7.738 1 97.81 172 LEU A C 1
ATOM 1293 O O . LEU A 1 172 ? 0.289 2.561 -8.633 1 97.81 172 LEU A O 1
ATOM 1297 N N . ALA A 1 173 ? -1.633 2.25 -7.586 1 96.19 173 ALA A N 1
ATOM 1298 C CA . ALA A 1 173 ? -2.473 2.912 -8.586 1 96.19 173 ALA A CA 1
ATOM 1299 C C . ALA A 1 173 ? -1.933 4.297 -8.922 1 96.19 173 ALA A C 1
ATOM 1301 O O . ALA A 1 173 ? -1.9 4.688 -10.094 1 96.19 173 ALA A O 1
ATOM 1302 N N . ARG A 1 174 ? -1.402 4.965 -7.945 1 93.62 174 ARG A N 1
ATOM 1303 C CA . ARG A 1 174 ? -0.96 6.34 -8.148 1 93.62 174 ARG A CA 1
ATOM 1304 C C . ARG A 1 174 ? 0.318 6.387 -8.977 1 93.62 174 ARG A C 1
ATOM 1306 O O . ARG A 1 174 ? 0.546 7.344 -9.727 1 93.62 174 ARG A O 1
ATOM 1313 N N . ILE A 1 175 ? 1.102 5.371 -8.836 1 96.38 175 ILE A N 1
ATOM 1314 C CA . ILE A 1 175 ? 2.451 5.406 -9.391 1 96.38 175 ILE A CA 1
ATOM 1315 C C . ILE A 1 175 ? 2.471 4.711 -10.75 1 96.38 175 ILE A C 1
ATOM 1317 O O . ILE A 1 175 ? 3.012 5.242 -11.719 1 96.38 175 ILE A O 1
ATOM 1321 N N . VAL A 1 176 ? 1.88 3.588 -10.766 1 96.75 176 VAL A N 1
ATOM 1322 C CA . VAL A 1 176 ? 1.856 2.781 -11.977 1 96.75 176 VAL A CA 1
ATOM 1323 C C . VAL A 1 176 ? 0.446 2.244 -12.219 1 96.75 176 VAL A C 1
ATOM 1325 O O . VAL A 1 176 ? 0.206 1.041 -12.094 1 96.75 176 VAL A O 1
ATOM 1328 N N . PRO A 1 177 ? -0.493 3.145 -12.656 1 96.62 177 PRO A N 1
ATOM 1329 C CA . PRO A 1 177 ? -1.893 2.742 -12.812 1 96.62 177 PRO A CA 1
ATOM 1330 C C . PRO A 1 177 ? -2.07 1.604 -13.812 1 96.62 177 PRO A C 1
ATOM 1332 O O . PRO A 1 177 ? -2.955 0.761 -13.641 1 96.62 177 PRO A O 1
ATOM 1335 N N . GLY A 1 178 ? -1.25 1.568 -14.859 1 96.25 178 GLY A N 1
ATOM 1336 C CA . GLY A 1 178 ? -1.322 0.468 -15.805 1 96.25 178 GLY A CA 1
ATOM 1337 C C . GLY A 1 178 ? -1.019 -0.88 -15.18 1 96.25 178 GLY A C 1
ATOM 1338 O O . GLY A 1 178 ? -1.709 -1.865 -15.453 1 96.25 178 GLY A O 1
ATOM 1339 N N . GLU A 1 179 ? 0.043 -0.935 -14.344 1 97 179 GLU A N 1
ATOM 1340 C CA . GLU A 1 179 ? 0.405 -2.172 -13.656 1 97 179 GLU A CA 1
ATOM 1341 C C . GLU A 1 179 ? -0.644 -2.555 -12.617 1 97 179 GLU A C 1
ATOM 1343 O O . GLU A 1 179 ? -0.911 -3.738 -12.398 1 97 179 GLU A O 1
ATOM 1348 N N . ALA A 1 180 ? -1.2 -1.553 -11.945 1 98.12 180 ALA A N 1
ATOM 1349 C CA . ALA A 1 180 ? -2.287 -1.808 -11 1 98.12 180 ALA A CA 1
ATOM 1350 C C . ALA A 1 180 ? -3.465 -2.486 -11.695 1 98.12 180 ALA A C 1
ATOM 1352 O O . ALA A 1 180 ? -3.994 -3.484 -11.195 1 98.12 180 ALA A O 1
ATOM 1353 N N . ALA A 1 181 ? -3.82 -1.941 -12.883 1 98.12 181 ALA A N 1
ATOM 1354 C CA . ALA A 1 181 ? -4.898 -2.537 -13.664 1 98.12 181 ALA A CA 1
ATOM 1355 C C . ALA A 1 181 ? -4.551 -3.961 -14.086 1 98.12 181 ALA A C 1
ATOM 1357 O O . ALA A 1 181 ? -5.402 -4.848 -14.062 1 98.12 181 ALA A O 1
ATOM 1358 N N . GLN A 1 182 ? -3.324 -4.188 -14.43 1 97.94 182 GLN A N 1
ATOM 1359 C CA . GLN A 1 182 ? -2.885 -5.504 -14.883 1 97.94 182 GLN A CA 1
ATOM 1360 C C . GLN A 1 182 ? -2.973 -6.531 -13.766 1 97.94 182 GLN A C 1
ATOM 1362 O O . GLN A 1 182 ? -3.277 -7.699 -14.008 1 97.94 182 GLN A O 1
ATOM 1367 N N . LEU A 1 183 ? -2.678 -6.156 -12.531 1 98.62 183 LEU A N 1
ATOM 1368 C CA . LEU A 1 183 ? -2.826 -7.059 -11.391 1 98.62 183 LEU A CA 1
ATOM 1369 C C . LEU A 1 183 ? -4.258 -7.566 -11.289 1 98.62 183 LEU A C 1
ATOM 1371 O O . LEU A 1 183 ? -4.484 -8.758 -11.039 1 98.62 183 LEU A O 1
ATOM 1375 N N . LEU A 1 184 ? -5.191 -6.652 -11.484 1 98.75 184 LEU A N 1
ATOM 1376 C CA . LEU A 1 184 ? -6.602 -7.008 -11.375 1 98.75 184 LEU A CA 1
ATOM 1377 C C . LEU A 1 184 ? -7.023 -7.898 -12.539 1 98.75 184 LEU A C 1
ATOM 1379 O O . LEU A 1 184 ? -7.781 -8.852 -12.352 1 98.75 184 LEU A O 1
ATOM 1383 N N . ARG A 1 185 ? -6.527 -7.613 -13.719 1 98.12 185 ARG A N 1
ATOM 1384 C CA . ARG A 1 185 ? -6.809 -8.469 -14.867 1 98.12 185 ARG A CA 1
ATOM 1385 C C . ARG A 1 185 ? -6.227 -9.867 -14.656 1 98.12 185 ARG A C 1
ATOM 1387 O O . ARG A 1 185 ? -6.836 -10.859 -15.055 1 98.12 185 ARG A O 1
ATOM 1394 N N . ASN A 1 186 ? -5.059 -9.914 -14.062 1 97.75 186 ASN A N 1
ATOM 1395 C CA . ASN A 1 186 ? -4.488 -11.203 -13.695 1 97.75 186 ASN A CA 1
ATOM 1396 C C . ASN A 1 186 ? -5.387 -11.961 -12.719 1 97.75 186 ASN A C 1
ATOM 1398 O O . ASN A 1 186 ? -5.477 -13.188 -12.773 1 97.75 186 ASN A O 1
ATOM 1402 N N . GLY A 1 187 ? -6.004 -11.211 -11.773 1 98.25 187 GLY A N 1
ATOM 1403 C CA . GLY A 1 187 ? -6.973 -11.828 -10.883 1 98.25 187 GLY A CA 1
ATOM 1404 C C . GLY A 1 187 ? -8.117 -12.5 -11.617 1 98.25 187 GLY A C 1
ATOM 1405 O O . GLY A 1 187 ? -8.516 -13.609 -11.273 1 98.25 187 GLY A O 1
ATOM 1406 N N . VAL A 1 188 ? -8.625 -11.812 -12.648 1 97.94 188 VAL A N 1
ATOM 1407 C CA . VAL A 1 188 ? -9.695 -12.375 -13.461 1 97.94 188 VAL A CA 1
ATOM 1408 C C . VAL A 1 188 ? -9.203 -13.656 -14.141 1 97.94 188 VAL A C 1
ATOM 1410 O O . VAL A 1 188 ? -9.922 -14.656 -14.188 1 97.94 188 VAL A O 1
ATOM 1413 N N . GLU A 1 189 ? -7.945 -13.656 -14.594 1 95.38 189 GLU A N 1
ATOM 1414 C CA . GLU A 1 189 ? -7.363 -14.82 -15.25 1 95.38 189 GLU A CA 1
ATOM 1415 C C . GLU A 1 189 ? -7.25 -16 -14.289 1 95.38 189 GLU A C 1
ATOM 1417 O O . GLU A 1 189 ? -7.477 -17.156 -14.672 1 95.38 189 GLU A O 1
ATOM 1422 N N . LEU A 1 190 ? -6.895 -15.75 -13.078 1 95.12 190 LEU A N 1
ATOM 1423 C CA . LEU A 1 190 ? -6.75 -16.797 -12.078 1 95.12 190 LEU A CA 1
ATOM 1424 C C . LEU A 1 190 ? -8.094 -17.469 -11.789 1 95.12 190 LEU A C 1
ATOM 1426 O O . LEU A 1 190 ? -8.148 -18.656 -11.469 1 95.12 190 LEU A O 1
ATOM 1430 N N . LEU A 1 191 ? -9.156 -16.672 -11.898 1 94.5 191 LEU A N 1
ATOM 1431 C CA . LEU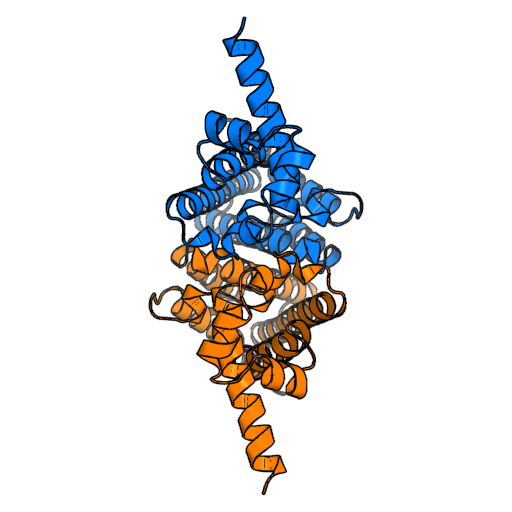 A 1 191 ? -10.5 -17.219 -11.695 1 94.5 191 LEU A CA 1
ATOM 1432 C C . LEU A 1 191 ? -10.867 -18.188 -12.812 1 94.5 191 LEU A C 1
ATOM 1434 O O . LEU A 1 191 ? -11.633 -19.125 -12.594 1 94.5 191 LEU A O 1
ATOM 1438 N N . ASP A 1 192 ? -10.242 -17.984 -13.984 1 89.75 192 ASP A N 1
ATOM 1439 C CA . ASP A 1 192 ? -10.594 -18.766 -15.164 1 89.75 192 ASP A CA 1
ATOM 1440 C C . ASP A 1 192 ? -9.695 -20 -15.281 1 89.75 192 ASP A C 1
ATOM 1442 O O . ASP A 1 192 ? -9.945 -20.875 -16.125 1 89.75 192 ASP A O 1
ATOM 1446 N N . SER A 1 193 ? -8.602 -20.156 -14.484 1 82.06 193 SER A N 1
ATOM 1447 C CA . SER A 1 193 ? -7.648 -21.266 -14.594 1 82.06 193 SER A CA 1
ATOM 1448 C C . SER A 1 193 ? -8.07 -22.453 -13.734 1 82.06 193 SER A C 1
ATOM 1450 O O . SER A 1 193 ? -8.75 -22.281 -12.719 1 82.06 193 SER A O 1
ATOM 1452 N N . MET B 1 1 ? 41.562 11.828 2.639 1 35.97 1 MET B N 1
ATOM 1453 C CA . MET B 1 1 ? 41.281 11.648 4.055 1 35.97 1 MET B CA 1
ATOM 1454 C C . MET B 1 1 ? 40 12.398 4.438 1 35.97 1 MET B C 1
ATOM 1456 O O . MET B 1 1 ? 39.188 11.898 5.223 1 35.97 1 MET B O 1
ATOM 1460 N N . MET B 1 2 ? 39.875 13.719 3.969 1 40.94 2 MET B N 1
ATOM 1461 C CA . MET B 1 2 ? 38.75 14.617 4.258 1 40.94 2 MET B CA 1
ATOM 1462 C C . MET B 1 2 ? 37.469 14.125 3.592 1 40.94 2 MET B C 1
ATOM 1464 O O . MET B 1 2 ? 36.375 14.297 4.137 1 40.94 2 MET B O 1
ATOM 1468 N N . ALA B 1 3 ? 37.719 13.781 2.238 1 46.09 3 ALA B N 1
ATOM 1469 C CA . ALA B 1 3 ? 36.562 13.367 1.456 1 46.09 3 ALA B CA 1
ATOM 1470 C C . ALA B 1 3 ? 35.938 12.109 2.043 1 46.09 3 ALA B C 1
ATOM 1472 O O . ALA B 1 3 ? 34.719 11.969 2.047 1 46.09 3 ALA B O 1
ATOM 1473 N N . ARG B 1 4 ? 36.875 11.289 2.52 1 46.22 4 ARG B N 1
ATOM 1474 C CA . ARG B 1 4 ? 36.469 10.016 3.096 1 46.22 4 ARG B CA 1
ATOM 1475 C C . ARG B 1 4 ? 35.656 10.227 4.371 1 46.22 4 ARG B C 1
ATOM 1477 O O . ARG B 1 4 ? 34.688 9.5 4.629 1 46.22 4 ARG B O 1
ATOM 1484 N N . THR B 1 5 ? 36 11.18 5.242 1 47.97 5 THR B N 1
ATOM 1485 C CA . THR B 1 5 ? 35.344 11.539 6.48 1 47.97 5 THR B CA 1
ATOM 1486 C C . THR B 1 5 ? 33.969 12.156 6.188 1 47.97 5 THR B C 1
ATOM 1488 O O . THR B 1 5 ? 33 11.906 6.906 1 47.97 5 THR B O 1
ATOM 1491 N N . LEU B 1 6 ? 33.938 12.812 4.953 1 52.16 6 LEU B N 1
ATOM 1492 C CA . LEU B 1 6 ? 32.688 13.461 4.535 1 52.16 6 LEU B CA 1
ATOM 1493 C C . LEU B 1 6 ? 31.688 12.438 4 1 52.16 6 L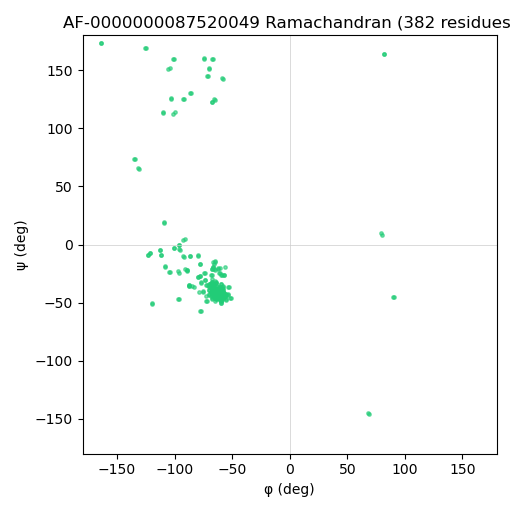EU B C 1
ATOM 1495 O O . LEU B 1 6 ? 30.484 12.555 4.242 1 52.16 6 LEU B O 1
ATOM 1499 N N . ALA B 1 7 ? 32.219 11.469 3.215 1 54.34 7 ALA B N 1
ATOM 1500 C CA . ALA B 1 7 ? 31.359 10.422 2.66 1 54.34 7 ALA B CA 1
ATOM 1501 C C . ALA B 1 7 ? 30.781 9.547 3.766 1 54.34 7 ALA B C 1
ATOM 1503 O O . ALA B 1 7 ? 29.594 9.219 3.746 1 54.34 7 ALA B O 1
ATOM 1504 N N . PHE B 1 8 ? 31.656 9.125 4.613 1 59.81 8 PHE B N 1
ATOM 1505 C CA . PHE B 1 8 ? 31.234 8.336 5.762 1 59.81 8 PHE B CA 1
ATOM 1506 C C . PHE B 1 8 ? 30.188 9.086 6.578 1 59.81 8 PHE B C 1
ATOM 1508 O O . PHE B 1 8 ? 29.203 8.492 7.008 1 59.81 8 PHE B O 1
ATOM 1515 N N . ASP B 1 9 ? 30.297 10.305 6.254 1 83.44 9 ASP B N 1
ATOM 1516 C CA . ASP B 1 9 ? 29.391 11.133 7.043 1 83.44 9 ASP B CA 1
ATOM 1517 C C . ASP B 1 9 ? 28.031 11.258 6.363 1 83.44 9 ASP B C 1
ATOM 1519 O O . ASP B 1 9 ? 27 11.141 7.016 1 83.44 9 ASP B O 1
ATOM 1523 N N . ARG B 1 10 ? 28.188 11.016 5.035 1 91.31 10 ARG B N 1
ATOM 1524 C CA . ARG B 1 10 ? 26.922 11.195 4.316 1 91.31 10 ARG B CA 1
ATOM 1525 C C . ARG B 1 10 ? 26.062 9.938 4.395 1 91.31 10 ARG B C 1
ATOM 1527 O O . ARG B 1 10 ? 24.844 10.023 4.531 1 91.31 10 ARG B O 1
ATOM 1534 N N . THR B 1 11 ? 26.828 8.805 4.336 1 94.31 11 THR B N 1
ATOM 1535 C CA . THR B 1 11 ? 26.141 7.523 4.422 1 94.31 11 THR B CA 1
ATOM 1536 C C . THR B 1 11 ? 25.469 7.359 5.789 1 94.31 11 THR B C 1
ATOM 1538 O O . THR B 1 11 ? 24.297 6.977 5.871 1 94.31 11 THR B O 1
ATOM 1541 N N . ARG B 1 12 ? 26.156 7.691 6.766 1 95.44 12 ARG B N 1
ATOM 1542 C CA . ARG B 1 12 ? 25.625 7.594 8.117 1 95.44 12 ARG B CA 1
ATOM 1543 C C . ARG B 1 12 ? 24.438 8.531 8.305 1 95.44 12 ARG B C 1
ATOM 1545 O O . ARG B 1 12 ? 23.422 8.148 8.898 1 95.44 12 ARG B O 1
ATOM 1552 N N . VAL B 1 13 ? 24.562 9.695 7.805 1 96.5 13 VAL B N 1
ATOM 1553 C CA . VAL B 1 13 ? 23.5 10.68 7.91 1 96.5 13 VAL B CA 1
ATOM 1554 C C . VAL B 1 13 ? 22.266 10.195 7.148 1 96.5 13 VAL B C 1
ATOM 1556 O O . VAL B 1 13 ? 21.141 10.297 7.645 1 96.5 13 VAL B O 1
ATOM 1559 N N . ALA B 1 14 ? 22.5 9.625 5.98 1 97.38 14 ALA B N 1
ATOM 1560 C CA . ALA B 1 14 ? 21.391 9.094 5.188 1 97.38 14 ALA B CA 1
ATOM 1561 C C . ALA B 1 14 ? 20.688 7.957 5.926 1 97.38 14 ALA B C 1
ATOM 1563 O O . ALA B 1 14 ? 19.453 7.867 5.906 1 97.38 14 ALA B O 1
ATOM 1564 N N . GLN B 1 15 ? 21.484 7.102 6.613 1 97.69 15 GLN B N 1
ATOM 1565 C CA . GLN B 1 15 ? 20.922 5.996 7.383 1 97.69 15 GLN B CA 1
ATOM 1566 C C . GLN B 1 15 ? 20.078 6.508 8.547 1 97.69 15 GLN B C 1
ATOM 1568 O O . GLN B 1 15 ? 19 5.992 8.805 1 97.69 15 GLN B O 1
ATOM 1573 N N . GLN B 1 16 ? 20.547 7.496 9.188 1 97.94 16 GLN B N 1
ATOM 1574 C CA . GLN B 1 16 ? 19.828 8.078 10.312 1 97.94 16 GLN B CA 1
ATOM 1575 C C . GLN B 1 16 ? 18.562 8.781 9.852 1 97.94 16 GLN B C 1
ATOM 1577 O O . GLN B 1 16 ? 17.516 8.672 10.5 1 97.94 16 GLN B O 1
ATOM 1582 N N . ALA B 1 17 ? 18.688 9.484 8.727 1 98.12 17 ALA B N 1
ATOM 1583 C CA . ALA B 1 17 ? 17.5 10.125 8.148 1 98.12 17 ALA B CA 1
ATOM 1584 C C . ALA B 1 17 ? 16.484 9.094 7.68 1 98.12 17 ALA B C 1
ATOM 1586 O O . ALA B 1 17 ? 15.273 9.297 7.812 1 98.12 17 ALA B O 1
ATOM 1587 N N . ARG B 1 18 ? 16.969 7.977 7.105 1 98.12 18 ARG B N 1
ATOM 1588 C CA . ARG B 1 18 ? 16.109 6.895 6.656 1 98.12 18 ARG B CA 1
ATOM 1589 C C . ARG B 1 18 ? 15.219 6.398 7.793 1 98.12 18 ARG B C 1
ATOM 1591 O O . ARG B 1 18 ? 14.016 6.195 7.605 1 98.12 18 ARG B O 1
ATOM 1598 N N . ALA B 1 19 ? 15.805 6.246 8.961 1 97.38 19 ALA B N 1
ATOM 1599 C CA . ALA B 1 19 ? 15.031 5.762 10.102 1 97.38 19 ALA B CA 1
ATOM 1600 C C . ALA B 1 19 ? 13.867 6.699 10.414 1 97.38 19 ALA B C 1
ATOM 1602 O O . ALA B 1 19 ? 12.75 6.246 10.688 1 97.38 19 ALA B O 1
ATOM 1603 N N . VAL B 1 20 ? 14.078 8.016 10.297 1 97.75 20 VAL B N 1
ATOM 1604 C CA . VAL B 1 20 ? 13.062 9.016 10.594 1 97.75 20 VAL B CA 1
ATOM 1605 C C . VAL B 1 20 ? 12 9.008 9.5 1 97.75 20 VAL B C 1
ATOM 1607 O O . VAL B 1 20 ? 10.805 8.906 9.781 1 97.75 20 VAL B O 1
ATOM 1610 N N . PHE B 1 21 ? 12.43 9.039 8.203 1 98 21 PHE B N 1
ATOM 1611 C CA . PHE B 1 21 ? 11.492 9.055 7.09 1 98 21 PHE B CA 1
ATOM 1612 C C . PHE B 1 21 ? 10.68 7.762 7.047 1 98 21 PHE B C 1
ATOM 1614 O O . PHE B 1 21 ? 9.508 7.766 6.664 1 98 21 PHE B O 1
ATOM 1621 N N . TRP B 1 22 ? 11.305 6.672 7.453 1 97.19 22 TRP B N 1
ATOM 1622 C CA . TRP B 1 22 ? 10.664 5.363 7.414 1 97.19 22 TRP B CA 1
ATOM 1623 C C . TRP B 1 22 ? 9.555 5.27 8.461 1 97.19 22 TRP B C 1
ATOM 1625 O O . TRP B 1 22 ? 8.484 4.715 8.195 1 97.19 22 TRP B O 1
ATOM 1635 N N . SER B 1 23 ? 9.727 5.848 9.57 1 94.5 23 SER B N 1
ATOM 1636 C CA . SER B 1 23 ? 8.75 5.785 10.656 1 94.5 23 SER B CA 1
ATOM 1637 C C . SER B 1 23 ? 7.699 6.879 10.523 1 94.5 23 SER B C 1
ATOM 1639 O O . SER B 1 23 ? 6.508 6.629 10.719 1 94.5 23 SER B O 1
ATOM 1641 N N . ARG B 1 24 ? 8.086 8.094 10.023 1 95.12 24 ARG B N 1
ATOM 1642 C CA . ARG B 1 24 ? 7.211 9.258 10.086 1 95.12 24 ARG B CA 1
ATOM 1643 C C . ARG B 1 24 ? 6.602 9.547 8.711 1 95.12 24 ARG B C 1
ATOM 1645 O O . ARG B 1 24 ? 5.539 10.164 8.625 1 95.12 24 ARG B O 1
ATOM 1652 N N . GLY B 1 25 ? 7.285 9.086 7.672 1 96.62 25 GLY B N 1
ATOM 1653 C CA . GLY B 1 25 ? 6.949 9.562 6.34 1 96.62 25 GLY B CA 1
ATOM 1654 C C . GLY B 1 25 ? 7.574 10.906 6.008 1 96.62 25 GLY B C 1
ATOM 1655 O O . GLY B 1 25 ? 8.062 11.602 6.898 1 96.62 25 GLY B O 1
ATOM 1656 N N . TYR B 1 26 ? 7.594 11.242 4.75 1 97.62 26 TYR B N 1
ATOM 1657 C CA . TYR B 1 26 ? 8.227 12.477 4.285 1 97.62 26 TYR B CA 1
ATOM 1658 C C . TYR B 1 26 ? 7.512 13.695 4.848 1 97.62 26 TYR B C 1
ATOM 1660 O O . TYR B 1 26 ? 8.156 14.609 5.379 1 97.62 26 TYR B O 1
ATOM 1668 N N . GLU B 1 27 ? 6.18 13.711 4.773 1 96 27 GLU B N 1
ATOM 1669 C CA . GLU B 1 27 ? 5.398 14.883 5.141 1 96 27 GLU B CA 1
ATOM 1670 C C . GLU B 1 27 ? 5.504 15.18 6.633 1 96 27 GLU B C 1
ATOM 1672 O O . GLU B 1 27 ? 5.684 16.328 7.035 1 96 27 GLU B O 1
ATOM 1677 N N . ALA B 1 28 ? 5.527 14.172 7.453 1 95.19 28 ALA B N 1
ATOM 1678 C CA . ALA B 1 28 ? 5.434 14.352 8.898 1 95.19 28 ALA B CA 1
ATOM 1679 C C . ALA B 1 28 ? 6.816 14.531 9.523 1 95.19 28 ALA B C 1
ATOM 1681 O O . ALA B 1 28 ? 6.938 15.016 10.648 1 95.19 28 ALA B O 1
ATOM 1682 N N . ALA B 1 29 ? 7.852 14.055 8.82 1 97.06 29 ALA B N 1
ATOM 1683 C CA . ALA B 1 29 ? 9.203 14.258 9.336 1 97.06 29 ALA B CA 1
ATOM 1684 C C . ALA B 1 29 ? 9.562 15.742 9.352 1 97.06 29 ALA B C 1
ATOM 1686 O O . ALA B 1 29 ? 9.539 16.406 8.312 1 97.06 29 ALA B O 1
ATOM 1687 N N . SER B 1 30 ? 9.961 16.25 10.5 1 96.19 30 SER B N 1
ATOM 1688 C CA . SER B 1 30 ? 10.312 17.672 10.633 1 96.19 30 SER B CA 1
ATOM 1689 C C . SER B 1 30 ? 11.82 17.859 10.617 1 96.19 30 SER B C 1
ATOM 1691 O O . SER B 1 30 ? 12.578 16.922 10.898 1 96.19 30 SER B O 1
ATOM 1693 N N . ILE B 1 31 ? 12.195 19.062 10.312 1 96.12 31 ILE B N 1
ATOM 1694 C CA . ILE B 1 31 ? 13.617 19.391 10.273 1 96.12 31 ILE B CA 1
ATOM 1695 C C . ILE B 1 31 ? 14.227 19.203 11.664 1 96.12 31 ILE B C 1
ATOM 1697 O O . ILE B 1 31 ? 15.281 18.594 11.812 1 96.12 31 ILE B O 1
ATOM 1701 N N . PRO B 1 32 ? 13.555 19.625 12.766 1 97.5 32 PRO B N 1
ATOM 1702 C CA . PRO B 1 32 ? 14.117 19.375 14.094 1 97.5 32 PRO B CA 1
ATOM 1703 C C . PRO B 1 32 ? 14.32 17.891 14.391 1 97.5 32 PRO B C 1
ATOM 1705 O O . PRO B 1 32 ? 15.344 17.516 14.969 1 97.5 32 PRO B O 1
ATOM 1708 N N . GLU B 1 33 ? 13.406 17.047 14.016 1 97.5 33 GLU B N 1
ATOM 1709 C CA . GLU B 1 33 ? 13.555 15.609 14.211 1 97.5 33 GLU B CA 1
ATOM 1710 C C . GLU B 1 33 ? 14.75 15.07 13.422 1 97.5 33 GLU B C 1
ATOM 1712 O O . GLU B 1 33 ? 15.484 14.211 13.914 1 97.5 33 GLU B O 1
ATOM 1717 N N . LEU B 1 34 ? 14.922 15.555 12.156 1 97.88 34 LEU B N 1
ATOM 1718 C CA . LEU B 1 34 ? 16.031 15.133 11.312 1 97.88 34 LEU B CA 1
ATOM 1719 C C . LEU B 1 34 ? 17.359 15.609 11.891 1 97.88 34 LEU B C 1
ATOM 1721 O O . LEU B 1 34 ? 18.359 14.875 11.867 1 97.88 34 LEU B O 1
ATOM 1725 N N . GLU B 1 35 ? 17.312 16.859 12.43 1 97.5 35 GLU B N 1
ATOM 1726 C CA . GLU B 1 35 ? 18.5 17.359 13.102 1 97.5 35 GLU B CA 1
ATOM 1727 C C . GLU B 1 35 ? 18.875 16.5 14.305 1 97.5 35 GLU B C 1
ATOM 1729 O O . GLU B 1 35 ? 20.047 16.141 14.477 1 97.5 35 GLU B O 1
ATOM 1734 N N . GLN B 1 36 ? 17.938 16.172 15.07 1 97.56 36 GLN B N 1
ATOM 1735 C CA . GLN B 1 36 ? 18.156 15.359 16.266 1 97.56 36 GLN B CA 1
ATOM 1736 C C . GLN B 1 36 ? 18.688 13.977 15.891 1 97.56 36 GLN B C 1
ATOM 1738 O O . GLN B 1 36 ? 19.641 13.484 16.5 1 97.56 36 GLN B O 1
ATOM 1743 N N . ALA B 1 37 ? 18.156 13.367 14.922 1 96.75 37 ALA B N 1
ATOM 1744 C CA . ALA B 1 37 ? 18.516 12.008 14.523 1 96.75 37 ALA B CA 1
ATOM 1745 C C . ALA B 1 37 ? 19.906 11.969 13.906 1 96.75 37 ALA B C 1
ATOM 1747 O O . ALA B 1 37 ? 20.641 11 14.086 1 96.75 37 ALA B O 1
ATOM 1748 N N . THR B 1 38 ? 20.266 13.023 13.203 1 95.62 38 THR B N 1
ATOM 1749 C CA . THR B 1 38 ? 21.516 13 12.438 1 95.62 38 THR B CA 1
ATOM 1750 C C . THR B 1 38 ? 22.641 13.641 13.234 1 95.62 38 THR B C 1
ATOM 1752 O O . THR B 1 38 ? 23.828 13.445 12.906 1 95.62 38 THR B O 1
ATOM 1755 N N . GLY B 1 39 ? 22.25 14.5 14.148 1 94.44 39 GLY B N 1
ATOM 1756 C CA . GLY B 1 39 ? 23.25 15.266 14.891 1 94.44 39 GLY B CA 1
ATOM 1757 C C . GLY B 1 39 ? 23.781 16.453 14.125 1 94.44 39 GLY B C 1
ATOM 1758 O O . GLY B 1 39 ? 24.797 17.047 14.508 1 94.44 39 GLY B O 1
ATOM 1759 N N . LEU B 1 40 ? 23.172 16.734 13.008 1 94.31 40 LEU B N 1
ATOM 1760 C CA . LEU B 1 40 ? 23.578 17.859 12.172 1 94.31 40 LEU B CA 1
ATOM 1761 C C . LEU B 1 40 ? 22.594 19.031 12.312 1 94.31 40 LEU B C 1
ATOM 1763 O O . LEU B 1 40 ? 21.422 18.812 12.609 1 94.31 40 LEU B O 1
ATOM 1767 N N . SER B 1 41 ? 23.156 20.234 12.094 1 94.69 41 SER B N 1
ATOM 1768 C CA . SER B 1 41 ? 22.297 21.406 12.023 1 94.69 41 SER B CA 1
ATOM 1769 C C . SER B 1 41 ? 21.531 21.453 10.703 1 94.69 41 SER B C 1
ATOM 1771 O O . SER B 1 41 ? 21.938 20.812 9.727 1 94.69 41 SER B O 1
ATOM 1773 N N . ARG B 1 42 ? 20.453 22.219 10.711 1 94.12 42 ARG B N 1
ATOM 1774 C CA . ARG B 1 42 ? 19.688 22.438 9.492 1 94.12 42 ARG B CA 1
ATOM 1775 C C . ARG B 1 42 ? 20.594 22.891 8.352 1 94.12 42 ARG B C 1
ATOM 1777 O O . ARG B 1 42 ? 20.516 22.375 7.238 1 94.12 42 ARG B O 1
ATOM 1784 N N . SER B 1 43 ? 21.469 23.828 8.625 1 93.88 43 SER B N 1
ATOM 1785 C CA . SER B 1 43 ? 22.375 24.375 7.621 1 93.88 43 SER B CA 1
ATOM 1786 C C . SER B 1 43 ? 23.297 23.297 7.062 1 93.88 43 SER B C 1
ATOM 1788 O O . SER B 1 43 ? 23.516 23.234 5.852 1 93.88 43 SER B O 1
ATOM 1790 N N . SER B 1 44 ? 23.812 22.453 7.883 1 92 44 SER B N 1
ATOM 1791 C CA . SER B 1 44 ? 24.688 21.375 7.465 1 92 44 SER B CA 1
ATOM 1792 C C . SER B 1 44 ? 23.953 20.375 6.574 1 92 44 SER B C 1
ATOM 1794 O O . SER B 1 44 ? 24.5 19.906 5.578 1 92 44 SER B O 1
ATOM 1796 N N . ILE B 1 45 ? 22.703 20.016 6.98 1 93.19 45 ILE B N 1
ATOM 1797 C CA . ILE B 1 45 ? 21.891 19.109 6.191 1 93.19 45 ILE B CA 1
ATOM 1798 C C . ILE B 1 45 ? 21.672 19.688 4.801 1 93.19 45 ILE B C 1
ATOM 1800 O O . ILE B 1 45 ? 21.875 19 3.793 1 93.19 45 ILE B O 1
ATOM 1804 N N . TYR B 1 46 ? 21.375 20.953 4.762 1 92.56 46 TYR B N 1
ATOM 1805 C CA . TYR B 1 46 ? 21.062 21.594 3.486 1 92.56 46 TYR B CA 1
ATOM 1806 C C . TYR B 1 46 ? 22.312 21.766 2.641 1 92.56 46 TYR B C 1
ATOM 1808 O O . TYR B 1 46 ? 22.266 21.656 1.414 1 92.56 46 TYR B O 1
ATOM 1816 N N . ASN B 1 47 ? 23.406 22.016 3.258 1 93.31 47 ASN B N 1
ATOM 1817 C CA . ASN B 1 47 ? 24.656 22.125 2.535 1 93.31 47 ASN B CA 1
ATOM 1818 C C . ASN B 1 47 ? 25.062 20.797 1.908 1 93.31 47 ASN B C 1
ATOM 1820 O O . ASN B 1 47 ? 25.625 20.766 0.812 1 93.31 47 ASN B O 1
ATOM 1824 N N . SER B 1 48 ? 24.75 19.781 2.602 1 92.88 48 SER B N 1
ATOM 1825 C CA . SER B 1 48 ? 25.188 18.469 2.166 1 92.88 48 SER B CA 1
ATOM 1826 C C . SER B 1 48 ? 24.188 17.844 1.194 1 92.88 48 SER B C 1
ATOM 1828 O O . SER B 1 48 ? 24.578 17.109 0.278 1 92.88 48 SER B O 1
ATOM 1830 N N . PHE B 1 49 ? 22.875 18.109 1.412 1 95.75 49 PHE B N 1
ATOM 1831 C CA . PHE B 1 49 ? 21.875 17.375 0.655 1 95.75 49 PHE B CA 1
ATOM 1832 C C . PHE B 1 49 ? 20.984 18.312 -0.148 1 95.75 49 PHE B C 1
ATOM 1834 O O . PHE B 1 49 ? 20.141 17.875 -0.925 1 95.75 49 PHE B O 1
ATOM 1841 N N . GLY B 1 50 ? 21.141 19.594 0.074 1 94.62 50 GLY B N 1
ATOM 1842 C CA . GLY B 1 50 ? 20.438 20.594 -0.715 1 94.62 50 GLY B CA 1
ATOM 1843 C C . GLY B 1 50 ? 19.094 20.984 -0.137 1 94.62 50 GLY B C 1
ATOM 1844 O O . GLY B 1 50 ? 18.75 22.156 -0.071 1 94.62 50 GLY B O 1
ATOM 1845 N N . SER B 1 51 ? 18.328 20.016 0.273 1 95.5 51 SER B N 1
ATOM 1846 C CA . SER B 1 51 ? 16.969 20.219 0.776 1 95.5 51 SER B CA 1
ATOM 1847 C C . SER B 1 51 ? 16.484 18.984 1.532 1 95.5 51 SER B C 1
ATOM 1849 O O . SER B 1 51 ? 17.172 17.969 1.575 1 95.5 51 SER B O 1
ATOM 1851 N N . LYS B 1 52 ? 15.328 19.094 2.148 1 96.69 52 LYS B N 1
ATOM 1852 C CA . LYS B 1 52 ? 14.695 17.922 2.746 1 96.69 52 LYS B CA 1
ATOM 1853 C C . LYS B 1 52 ? 14.469 16.828 1.703 1 96.69 52 LYS B C 1
ATOM 1855 O O . LYS B 1 52 ? 14.68 15.648 1.979 1 96.69 52 LYS B O 1
ATOM 1860 N N . ARG B 1 53 ? 14.055 17.297 0.547 1 96.62 53 ARG B N 1
ATOM 1861 C CA . ARG B 1 53 ? 13.844 16.359 -0.553 1 96.62 53 ARG B CA 1
ATOM 1862 C C . ARG B 1 53 ? 15.141 15.664 -0.942 1 96.62 53 ARG B C 1
ATOM 1864 O O . ARG B 1 53 ? 15.141 14.477 -1.264 1 96.62 53 ARG B O 1
ATOM 1871 N N . GLY B 1 54 ? 16.156 16.438 -1.002 1 96.81 54 GLY B N 1
ATOM 1872 C CA . GLY B 1 54 ? 17.453 15.836 -1.281 1 96.81 54 GLY B CA 1
ATOM 1873 C C . GLY B 1 54 ? 17.875 14.828 -0.236 1 96.81 54 GLY B C 1
ATOM 1874 O O . GLY B 1 54 ? 18.438 13.781 -0.57 1 96.81 54 GLY B O 1
ATOM 1875 N N . LEU B 1 55 ? 17.734 15.156 1.063 1 97.44 55 LEU B N 1
ATOM 1876 C CA . LEU B 1 55 ? 18.016 14.219 2.143 1 97.44 55 LEU B CA 1
ATOM 1877 C C . LEU B 1 55 ? 17.125 12.977 2.027 1 97.44 55 LEU B C 1
ATOM 1879 O O . LEU B 1 55 ? 17.594 11.859 2.258 1 97.44 55 LEU B O 1
ATOM 1883 N N . PHE B 1 56 ? 15.891 13.133 1.655 1 98.38 56 PHE B N 1
ATOM 1884 C CA . PHE B 1 56 ? 14.977 12.016 1.453 1 98.38 56 PHE B CA 1
ATOM 1885 C C . PHE B 1 56 ? 15.469 11.109 0.331 1 98.38 56 PHE B C 1
ATOM 1887 O O . PHE B 1 56 ? 15.445 9.883 0.458 1 98.38 56 PHE B O 1
ATOM 1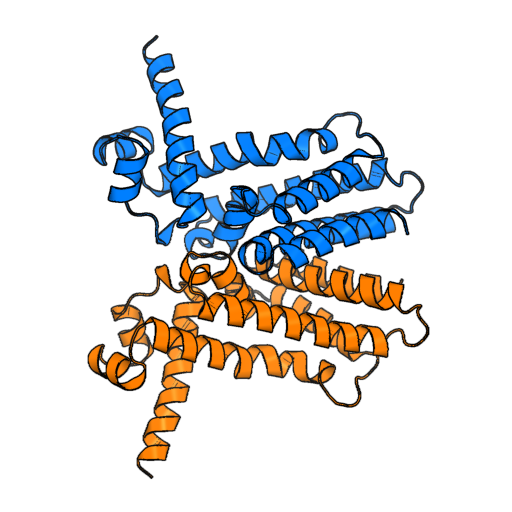894 N N . ALA B 1 57 ? 15.906 11.695 -0.75 1 98 57 ALA B N 1
ATOM 1895 C CA . ALA B 1 57 ? 16.453 10.922 -1.859 1 98 57 ALA B CA 1
ATOM 1896 C C . ALA B 1 57 ? 17.625 10.047 -1.4 1 98 57 ALA B C 1
ATOM 1898 O O . ALA B 1 57 ? 17.719 8.883 -1.78 1 98 57 ALA B O 1
ATOM 1899 N N . ALA B 1 58 ? 18.438 10.633 -0.583 1 97.69 58 ALA B N 1
ATOM 1900 C CA . ALA B 1 58 ? 19.562 9.883 -0.045 1 97.69 58 ALA B CA 1
ATOM 1901 C C . ALA B 1 58 ? 19.094 8.75 0.862 1 97.69 58 ALA B C 1
ATOM 1903 O O . ALA B 1 58 ? 19.672 7.664 0.861 1 97.69 58 ALA B O 1
ATOM 1904 N N . ALA B 1 59 ? 18.094 8.984 1.677 1 98.25 59 ALA B N 1
ATOM 1905 C CA . ALA B 1 59 ? 17.5 7.969 2.541 1 98.25 59 ALA B CA 1
ATOM 1906 C C . ALA B 1 59 ? 16.891 6.828 1.721 1 98.25 59 ALA B C 1
ATOM 1908 O O . ALA B 1 59 ? 17.031 5.656 2.076 1 98.25 59 ALA B O 1
ATOM 1909 N N . VAL B 1 60 ? 16.25 7.133 0.628 1 98.38 60 VAL B N 1
ATOM 1910 C CA . VAL B 1 60 ? 15.648 6.148 -0.266 1 98.38 60 VAL B CA 1
ATOM 1911 C C . VAL B 1 60 ? 16.734 5.285 -0.895 1 98.38 60 VAL B C 1
ATOM 1913 O O . VAL B 1 60 ? 16.609 4.062 -0.958 1 98.38 60 VAL B O 1
ATOM 1916 N N . ASP B 1 61 ? 17.797 5.965 -1.339 1 97.75 61 ASP B N 1
ATOM 1917 C CA . ASP B 1 61 ? 18.922 5.223 -1.891 1 97.75 61 ASP B CA 1
ATOM 1918 C C . ASP B 1 61 ? 19.5 4.246 -0.863 1 97.75 61 ASP B C 1
ATOM 1920 O O . ASP B 1 61 ? 19.781 3.09 -1.185 1 97.75 61 ASP B O 1
ATOM 1924 N N . SER B 1 62 ? 19.688 4.762 0.345 1 97.81 62 SER B N 1
ATOM 1925 C CA . SER B 1 62 ? 20.156 3.912 1.435 1 97.81 62 SER B CA 1
ATOM 1926 C C . SER B 1 62 ? 19.219 2.727 1.649 1 97.81 62 SER B C 1
ATOM 1928 O O . SER B 1 62 ? 19.672 1.593 1.81 1 97.81 62 SER B O 1
ATOM 1930 N N . TYR B 1 63 ? 17.922 2.941 1.649 1 98.19 63 TYR B N 1
ATOM 1931 C CA . TYR B 1 63 ? 16.922 1.902 1.836 1 98.19 63 TYR B CA 1
ATOM 1932 C C . TYR B 1 63 ? 17.016 0.84 0.749 1 98.19 63 TYR B C 1
ATOM 1934 O O . TYR B 1 63 ? 17.031 -0.358 1.042 1 98.19 63 TYR B O 1
ATOM 1942 N N . LEU B 1 64 ? 17.125 1.277 -0.506 1 98.06 64 LEU B N 1
ATOM 1943 C CA . LEU B 1 64 ? 17.203 0.363 -1.641 1 98.06 64 LEU B CA 1
ATOM 1944 C C . LEU B 1 64 ? 18.484 -0.474 -1.575 1 98.06 64 LEU B C 1
ATOM 1946 O O . LEU B 1 64 ? 18.422 -1.702 -1.675 1 98.06 64 LEU B O 1
ATOM 1950 N N . GLU B 1 65 ? 19.578 0.162 -1.312 1 97.56 65 GLU B N 1
ATOM 1951 C CA . GLU B 1 65 ? 20.891 -0.477 -1.432 1 97.56 65 GLU B CA 1
ATOM 1952 C C . GLU B 1 65 ? 21.188 -1.35 -0.217 1 97.56 65 GLU B C 1
ATOM 1954 O O . GLU B 1 65 ? 21.875 -2.373 -0.333 1 97.56 65 GLU B O 1
ATOM 1959 N N . GLU B 1 66 ? 20.609 -0.991 0.942 1 97.12 66 GLU B N 1
ATOM 1960 C CA . GLU B 1 66 ? 21.047 -1.65 2.17 1 97.12 66 GLU B CA 1
ATOM 1961 C C . GLU B 1 66 ? 19.984 -2.611 2.688 1 97.12 66 GLU B C 1
ATOM 1963 O O . GLU B 1 66 ? 20.266 -3.488 3.502 1 97.12 66 GLU B O 1
ATOM 1968 N N . ILE B 1 67 ? 18.75 -2.43 2.246 1 96.44 67 ILE B N 1
ATOM 1969 C CA . ILE B 1 67 ? 17.672 -3.24 2.797 1 96.44 67 ILE B CA 1
ATOM 1970 C C . ILE B 1 67 ? 17.016 -4.059 1.683 1 96.44 67 ILE B C 1
ATOM 1972 O O . ILE B 1 67 ? 16.984 -5.289 1.745 1 96.44 67 ILE B O 1
ATOM 1976 N N . VAL B 1 68 ? 16.625 -3.436 0.572 1 97.31 68 VAL B N 1
ATOM 1977 C CA . VAL B 1 68 ? 15.82 -4.074 -0.466 1 97.31 68 VAL B CA 1
ATOM 1978 C C . VAL B 1 68 ? 16.703 -4.992 -1.311 1 97.31 68 VAL B C 1
ATOM 1980 O O . VAL B 1 68 ? 16.453 -6.191 -1.408 1 97.31 68 VAL B O 1
ATOM 1983 N N . ARG B 1 69 ? 17.75 -4.441 -1.904 1 97.81 69 ARG B N 1
ATOM 1984 C CA . ARG B 1 69 ? 18.516 -5.148 -2.926 1 97.81 69 ARG B CA 1
ATOM 1985 C C . ARG B 1 69 ? 19.297 -6.305 -2.318 1 97.81 69 ARG B C 1
ATOM 1987 O O . ARG B 1 69 ? 19.391 -7.379 -2.922 1 97.81 69 ARG B O 1
ATOM 1994 N N . PRO B 1 70 ? 19.797 -6.152 -1.041 1 97.31 70 PRO B N 1
ATOM 1995 C CA . PRO B 1 70 ? 20.438 -7.332 -0.445 1 97.31 70 PRO B CA 1
ATOM 1996 C C . PRO B 1 70 ? 19.453 -8.492 -0.265 1 97.31 70 PRO B C 1
ATOM 1998 O O . PRO B 1 70 ? 19.828 -9.656 -0.455 1 97.31 70 PRO B O 1
ATOM 2001 N N . ARG B 1 71 ? 18.188 -8.266 0.068 1 96.56 71 ARG B N 1
ATOM 2002 C CA . ARG B 1 71 ? 17.172 -9.312 0.228 1 96.56 71 ARG B CA 1
ATOM 2003 C C . ARG B 1 71 ? 16.844 -9.961 -1.111 1 96.56 71 ARG B C 1
ATOM 2005 O O . ARG B 1 71 ? 16.562 -11.156 -1.175 1 96.56 71 ARG B O 1
ATOM 2012 N N . LEU B 1 72 ? 16.891 -9.172 -2.209 1 98.12 72 LEU B N 1
ATOM 2013 C CA . LEU B 1 72 ? 16.531 -9.648 -3.539 1 98.12 72 LEU B CA 1
ATOM 2014 C C . LEU B 1 72 ? 17.719 -10.297 -4.234 1 98.12 72 LEU B C 1
ATOM 2016 O O . LEU B 1 72 ? 17.562 -10.922 -5.285 1 98.12 72 LEU B O 1
ATOM 2020 N N . ARG B 1 73 ? 18.875 -10.172 -3.67 1 97.94 73 ARG B N 1
ATOM 2021 C CA . ARG B 1 73 ? 20.125 -10.523 -4.336 1 97.94 73 ARG B CA 1
ATOM 2022 C C . ARG B 1 73 ? 20.078 -11.945 -4.875 1 97.94 73 ARG B C 1
ATOM 2024 O O . ARG B 1 73 ? 20.453 -12.195 -6.02 1 97.94 73 ARG B O 1
ATOM 2031 N N . PRO B 1 74 ? 19.547 -12.977 -4.109 1 98.38 74 PRO B N 1
ATOM 2032 C CA . PRO B 1 74 ? 19.531 -14.352 -4.629 1 98.38 74 PRO B CA 1
ATOM 2033 C C . PRO B 1 74 ? 18.688 -14.492 -5.895 1 98.38 74 PRO B C 1
ATOM 2035 O O . PRO B 1 74 ? 18.891 -15.43 -6.668 1 98.38 74 PRO B O 1
ATOM 2038 N N . LEU B 1 75 ? 17.766 -13.562 -6.137 1 98.69 75 LEU B N 1
ATOM 2039 C CA . LEU B 1 75 ? 16.875 -13.617 -7.297 1 98.69 75 LEU B CA 1
ATOM 2040 C C . LEU B 1 75 ? 17.438 -12.781 -8.445 1 98.69 75 LEU B C 1
ATOM 2042 O O . LEU B 1 75 ? 16.859 -12.766 -9.539 1 98.69 75 LEU B O 1
ATOM 2046 N N . ARG B 1 76 ? 18.547 -12.078 -8.188 1 97.25 76 ARG B N 1
ATOM 2047 C CA . ARG B 1 76 ? 19.125 -11.188 -9.188 1 97.25 76 ARG B CA 1
ATOM 2048 C C . ARG B 1 76 ? 20.469 -11.703 -9.672 1 97.25 76 ARG B C 1
ATOM 2050 O O . ARG B 1 76 ? 21.062 -11.156 -10.609 1 97.25 76 ARG B O 1
ATOM 2057 N N . GLU B 1 77 ? 20.922 -12.758 -9.078 1 95.62 77 GLU B N 1
ATOM 2058 C CA . GLU B 1 77 ? 22.188 -13.375 -9.484 1 95.62 77 GLU B CA 1
ATOM 2059 C C . GLU B 1 77 ? 22.078 -13.977 -10.883 1 95.62 77 GLU B C 1
ATOM 2061 O O . GLU B 1 77 ? 20.984 -14.266 -11.359 1 95.62 77 GLU B O 1
ATOM 2066 N N . PRO B 1 78 ? 23.234 -14.172 -11.516 1 94.62 78 PRO B N 1
ATOM 2067 C CA . PRO B 1 78 ? 23.219 -14.766 -12.852 1 94.62 78 PRO B CA 1
ATOM 2068 C C . PRO B 1 78 ? 22.516 -16.125 -12.883 1 94.62 78 PRO B C 1
ATOM 2070 O O . PRO B 1 78 ? 21.75 -16.406 -13.805 1 94.62 78 PRO B O 1
ATOM 2073 N N . SER B 1 79 ? 22.766 -17 -11.898 1 96.5 79 SER B N 1
ATOM 2074 C CA . SER B 1 79 ? 22.062 -18.266 -11.742 1 96.5 79 SER B CA 1
ATOM 2075 C C . SER B 1 79 ? 21.156 -18.25 -10.516 1 96.5 79 SER B C 1
ATOM 2077 O O . SER B 1 79 ? 21.641 -18.141 -9.383 1 96.5 79 SER B O 1
ATOM 2079 N N . VAL B 1 80 ? 19.875 -18.297 -10.789 1 98.44 80 VAL B N 1
ATOM 2080 C CA . VAL B 1 80 ? 18.891 -18.297 -9.703 1 98.44 80 VAL B CA 1
ATOM 2081 C C . VAL B 1 80 ? 18.562 -19.734 -9.312 1 98.44 80 VAL B C 1
ATOM 2083 O O . VAL B 1 80 ? 18.188 -20.547 -10.164 1 98.44 80 VAL B O 1
ATOM 2086 N N . GLN B 1 81 ? 18.734 -20.016 -7.988 1 98.38 81 GLN B N 1
ATOM 2087 C CA . GLN B 1 81 ? 18.406 -21.344 -7.488 1 98.38 81 GLN B CA 1
ATOM 2088 C C . GLN B 1 81 ? 16.891 -21.562 -7.477 1 98.38 81 GLN B C 1
ATOM 2090 O O . GLN B 1 81 ? 16.125 -20.656 -7.16 1 98.38 81 GLN B O 1
ATOM 2095 N N . PRO B 1 82 ? 16.422 -22.828 -7.766 1 97.69 82 PRO B N 1
ATOM 2096 C CA . PRO B 1 82 ? 14.992 -23.125 -7.812 1 97.69 82 PRO B CA 1
ATOM 2097 C C . PRO B 1 82 ? 14.281 -22.781 -6.504 1 97.69 82 PRO B C 1
ATOM 2099 O O . PRO B 1 82 ? 13.102 -22.422 -6.516 1 97.69 82 PRO B O 1
ATOM 2102 N N . GLY B 1 83 ? 14.961 -22.781 -5.398 1 98.06 83 GLY B N 1
ATOM 2103 C CA . GLY B 1 83 ? 14.352 -22.547 -4.102 1 98.06 83 GLY B CA 1
ATOM 2104 C C . GLY B 1 83 ? 14.453 -21.109 -3.639 1 98.06 83 GLY B C 1
ATOM 2105 O O . GLY B 1 83 ? 13.93 -20.75 -2.586 1 98.06 83 GLY B O 1
ATOM 2106 N N . ALA B 1 84 ? 15.094 -20.234 -4.453 1 98.75 84 ALA B N 1
ATOM 2107 C CA . ALA B 1 84 ? 15.414 -18.875 -4.016 1 98.75 84 ALA B CA 1
ATOM 2108 C C . ALA B 1 84 ? 14.141 -18.062 -3.771 1 98.75 84 ALA B C 1
ATOM 2110 O O . ALA B 1 84 ? 14.055 -17.297 -2.809 1 98.75 84 ALA B O 1
ATOM 2111 N N . LEU B 1 85 ? 13.18 -18.297 -4.656 1 98.81 85 LEU B N 1
ATOM 2112 C CA . LEU B 1 85 ? 11.945 -17.531 -4.543 1 98.81 85 LEU B CA 1
ATOM 2113 C C . LEU B 1 85 ? 11.156 -17.953 -3.312 1 98.81 85 LEU B C 1
ATOM 2115 O O . LEU B 1 85 ? 10.656 -17.109 -2.568 1 98.81 85 LEU B O 1
ATOM 2119 N N . LYS B 1 86 ? 11.055 -19.219 -3.049 1 98.69 86 LYS B N 1
ATOM 2120 C CA . LYS B 1 86 ? 10.391 -19.703 -1.845 1 98.69 86 LYS B CA 1
ATOM 2121 C C . LYS B 1 86 ? 11.078 -19.188 -0.585 1 98.69 86 LYS B C 1
ATOM 2123 O O . LYS B 1 86 ? 10.414 -18.812 0.38 1 98.69 86 LYS B O 1
ATOM 2128 N N . THR B 1 87 ? 12.375 -19.172 -0.62 1 98.56 87 THR B N 1
ATOM 2129 C CA . THR B 1 87 ? 13.148 -18.672 0.51 1 98.56 87 THR B CA 1
ATOM 2130 C C . THR B 1 87 ? 12.875 -17.188 0.735 1 98.56 87 THR B C 1
ATOM 2132 O O . THR B 1 87 ? 12.664 -16.766 1.87 1 98.56 87 THR B O 1
ATOM 2135 N N . TYR B 1 88 ? 12.836 -16.406 -0.353 1 98.75 88 TYR B N 1
ATOM 2136 C CA . TYR B 1 88 ? 12.562 -14.977 -0.265 1 98.75 88 TYR B CA 1
ATOM 2137 C C . TYR B 1 88 ? 11.195 -14.727 0.363 1 98.75 88 TYR B C 1
ATOM 2139 O O . TYR B 1 88 ? 11.078 -13.953 1.319 1 98.75 88 TYR B O 1
ATOM 2147 N N . LEU B 1 89 ? 10.18 -15.406 -0.164 1 98.81 89 LEU B N 1
ATOM 2148 C CA . LEU B 1 89 ? 8.82 -15.227 0.336 1 98.81 89 LEU B CA 1
ATOM 2149 C C . LEU B 1 89 ? 8.703 -15.703 1.78 1 98.81 89 LEU B C 1
ATOM 2151 O O . LEU B 1 89 ? 8.086 -15.039 2.611 1 98.81 89 LEU B O 1
ATOM 2155 N N . GLY B 1 90 ? 9.289 -16.828 2.07 1 98.38 90 GLY B N 1
ATOM 2156 C CA . GLY B 1 90 ? 9.266 -17.375 3.42 1 98.38 90 GLY B CA 1
ATOM 2157 C C . GLY B 1 90 ? 9.953 -16.484 4.434 1 98.38 90 GLY B C 1
ATOM 2158 O O . GLY B 1 90 ? 9.422 -16.25 5.523 1 98.38 90 GLY B O 1
ATOM 2159 N N . ASP B 1 91 ? 11.141 -15.977 4.09 1 97.69 91 ASP B N 1
ATOM 2160 C CA . ASP B 1 91 ? 11.883 -15.086 4.977 1 97.69 91 ASP B CA 1
ATOM 2161 C C . ASP B 1 91 ? 11.086 -13.812 5.262 1 97.69 91 ASP B C 1
ATOM 2163 O O . ASP B 1 91 ? 11.078 -13.32 6.395 1 97.69 91 ASP B O 1
ATOM 2167 N N . LEU B 1 92 ? 10.477 -13.305 4.227 1 97.81 92 LEU B N 1
ATOM 2168 C CA . LEU B 1 92 ? 9.68 -12.094 4.402 1 97.81 92 LEU B CA 1
ATOM 2169 C C . LEU B 1 92 ? 8.469 -12.375 5.285 1 97.81 92 LEU B C 1
ATOM 2171 O O . LEU B 1 92 ? 8.125 -11.562 6.152 1 97.81 92 LEU B O 1
ATOM 2175 N N . ALA B 1 93 ? 7.816 -13.531 5.129 1 98.25 93 ALA B N 1
ATOM 2176 C CA . ALA B 1 93 ? 6.703 -13.922 5.988 1 98.25 93 ALA B CA 1
ATOM 2177 C C . ALA B 1 93 ? 7.137 -13.992 7.449 1 98.25 93 ALA B C 1
ATOM 2179 O O . ALA B 1 93 ? 6.43 -13.516 8.336 1 98.25 93 ALA B O 1
ATOM 2180 N N . GLU B 1 94 ? 8.273 -14.531 7.672 1 97 94 GLU B N 1
ATOM 2181 C CA . GLU B 1 94 ? 8.797 -14.641 9.031 1 97 94 GLU B CA 1
ATOM 2182 C C . GLU B 1 94 ? 9.094 -13.258 9.617 1 97 94 GLU B C 1
ATOM 2184 O O . GLU B 1 94 ? 8.883 -13.031 10.812 1 97 94 GLU B O 1
ATOM 2189 N N . THR B 1 95 ? 9.633 -12.438 8.773 1 96.19 95 THR B N 1
ATOM 2190 C CA . THR B 1 95 ? 9.898 -11.062 9.195 1 96.19 95 THR B CA 1
ATOM 2191 C C . THR B 1 95 ? 8.617 -10.391 9.688 1 96.19 95 THR B C 1
ATOM 2193 O O . THR B 1 95 ? 8.609 -9.75 10.742 1 96.19 95 THR B O 1
ATOM 2196 N N . PHE B 1 96 ? 7.52 -10.547 8.969 1 96.19 96 PHE B N 1
ATOM 2197 C CA . PHE B 1 96 ? 6.258 -9.906 9.32 1 96.19 96 PHE B CA 1
ATOM 2198 C C . PHE B 1 96 ? 5.617 -10.594 10.516 1 96.19 96 PHE B C 1
ATOM 2200 O O . PHE B 1 96 ? 4.887 -9.961 11.281 1 96.19 96 PHE B O 1
ATOM 2207 N N . ALA B 1 97 ? 5.934 -11.812 10.711 1 92.62 97 ALA B N 1
ATOM 2208 C CA . ALA B 1 97 ? 5.387 -12.555 11.844 1 92.62 97 ALA B CA 1
ATOM 2209 C C . ALA B 1 97 ? 6.133 -12.219 13.133 1 92.62 97 ALA B C 1
ATOM 2211 O O . ALA B 1 97 ? 5.684 -12.57 14.227 1 92.62 97 ALA B O 1
ATOM 2212 N N . ASN B 1 98 ? 7.234 -11.508 13 1 90 98 ASN B N 1
ATOM 2213 C CA . ASN B 1 98 ? 8.039 -11.117 14.156 1 90 98 ASN B CA 1
ATOM 2214 C C . ASN B 1 98 ? 7.762 -9.68 14.578 1 90 98 ASN B C 1
ATOM 2216 O O . ASN B 1 98 ? 8.164 -8.742 13.898 1 90 98 ASN B O 1
ATOM 2220 N N . PRO B 1 99 ? 7.215 -9.406 15.695 1 82.19 99 PRO B N 1
ATOM 2221 C CA . PRO B 1 99 ? 6.844 -8.062 16.125 1 82.19 99 PRO B CA 1
ATOM 2222 C C . PRO B 1 99 ? 8.055 -7.156 16.359 1 82.19 99 PRO B C 1
ATOM 2224 O O . PRO B 1 99 ? 7.926 -5.93 16.328 1 82.19 99 PRO B O 1
ATOM 2227 N N . GLY B 1 100 ? 9.234 -7.633 16.469 1 85.94 100 GLY B N 1
ATOM 2228 C CA . GLY B 1 100 ? 10.398 -6.816 16.766 1 85.94 100 GLY B CA 1
ATOM 2229 C C . GLY B 1 100 ? 11.117 -6.336 15.523 1 85.94 100 GLY B C 1
ATOM 2230 O O . GLY B 1 100 ? 12.086 -5.574 15.617 1 85.94 100 GLY B O 1
ATOM 2231 N N . SER B 1 101 ? 10.633 -6.594 14.398 1 88.25 101 SER B N 1
ATOM 2232 C CA . SER B 1 101 ? 11.281 -6.246 13.141 1 88.25 101 SER B CA 1
ATOM 2233 C C . SER B 1 101 ? 10.93 -4.828 12.703 1 88.25 101 SER B C 1
ATOM 2235 O O . SER B 1 101 ? 9.758 -4.438 12.727 1 88.25 101 SER B O 1
ATOM 2237 N N . VAL B 1 102 ? 12.016 -4.062 12.367 1 88.94 102 VAL B N 1
ATOM 2238 C CA . VAL B 1 102 ? 11.82 -2.705 11.867 1 88.94 102 VAL B CA 1
ATOM 2239 C C . VAL B 1 102 ? 10.977 -2.736 10.602 1 88.94 102 VAL B C 1
ATOM 2241 O O . VAL B 1 102 ? 10.102 -1.886 10.406 1 88.94 102 VAL B O 1
ATOM 2244 N N . THR B 1 103 ? 11.203 -3.762 9.789 1 90.44 103 THR B N 1
ATOM 2245 C CA . THR B 1 103 ? 10.453 -3.932 8.547 1 90.44 103 THR B CA 1
ATOM 2246 C C . THR B 1 103 ? 8.984 -4.223 8.852 1 90.44 103 THR B C 1
ATOM 2248 O O . THR B 1 103 ? 8.094 -3.686 8.188 1 90.44 103 THR B O 1
ATOM 2251 N N . ALA B 1 104 ? 8.75 -5.023 9.859 1 90.12 104 ALA B N 1
ATOM 2252 C CA . ALA B 1 104 ? 7.371 -5.316 10.25 1 90.12 104 ALA B CA 1
ATOM 2253 C C . ALA B 1 104 ? 6.68 -4.074 10.797 1 90.12 104 ALA B C 1
ATOM 2255 O O . ALA B 1 104 ? 5.5 -3.842 10.523 1 90.12 104 ALA B O 1
ATOM 2256 N N . ALA B 1 105 ? 7.461 -3.283 11.461 1 91.56 105 ALA B N 1
ATOM 2257 C CA . ALA B 1 105 ? 6.898 -2.115 12.133 1 91.56 105 ALA B CA 1
ATOM 2258 C C . ALA B 1 105 ? 6.625 -0.99 11.141 1 91.56 105 ALA B C 1
ATOM 2260 O O . ALA B 1 105 ? 5.711 -0.187 11.336 1 91.56 105 ALA B O 1
ATOM 2261 N N . ASN B 1 106 ? 7.41 -0.975 10.023 1 93.81 106 ASN B N 1
ATOM 2262 C CA . ASN B 1 106 ? 7.34 0.224 9.195 1 93.81 106 ASN B CA 1
ATOM 2263 C C . ASN B 1 106 ? 6.953 -0.111 7.758 1 93.81 106 ASN B C 1
ATOM 2265 O O . ASN B 1 106 ? 6.648 0.784 6.969 1 93.81 106 ASN B O 1
ATOM 2269 N N . GLY B 1 107 ? 6.918 -1.42 7.41 1 95.56 107 GLY B N 1
ATOM 2270 C CA . GLY B 1 107 ? 6.629 -1.797 6.035 1 95.56 107 GLY B CA 1
ATOM 2271 C C . GLY B 1 107 ? 7.738 -1.416 5.066 1 95.56 107 GLY B C 1
ATOM 2272 O O . GLY B 1 107 ? 8.922 -1.562 5.383 1 95.56 107 GLY B O 1
ATOM 2273 N N . CYS B 1 108 ? 7.371 -1.068 3.893 1 97.94 108 CYS B N 1
ATOM 2274 C CA . CYS B 1 108 ? 8.297 -0.664 2.842 1 97.94 108 CYS B CA 1
ATOM 2275 C C . CYS B 1 108 ? 8.305 0.85 2.674 1 97.94 108 CYS B C 1
ATOM 2277 O O . CYS B 1 108 ? 7.27 1.453 2.395 1 97.94 108 CYS B O 1
ATOM 2279 N N . LEU B 1 109 ? 9.438 1.485 2.746 1 98.31 109 LEU B N 1
ATOM 2280 C CA . LEU B 1 109 ? 9.555 2.936 2.637 1 98.31 109 LEU B CA 1
ATOM 2281 C C . LEU B 1 109 ? 8.977 3.428 1.312 1 98.31 109 LEU B C 1
ATOM 2283 O O . LEU B 1 109 ? 8.305 4.461 1.268 1 98.31 109 LEU B O 1
ATOM 2287 N N . LEU B 1 110 ? 9.211 2.68 0.252 1 98.5 110 LEU B N 1
ATOM 2288 C CA . LEU B 1 110 ? 8.781 3.113 -1.075 1 98.5 110 LEU B CA 1
ATOM 2289 C C . LEU B 1 110 ? 7.277 2.945 -1.244 1 98.5 110 LEU B C 1
ATOM 2291 O O . LEU B 1 110 ? 6.609 3.826 -1.787 1 98.5 110 LEU B O 1
ATOM 2295 N N . ILE B 1 111 ? 6.691 1.853 -0.745 1 98.44 111 ILE B N 1
ATOM 2296 C CA . ILE B 1 111 ? 5.246 1.658 -0.819 1 98.44 111 ILE B CA 1
ATOM 2297 C C . ILE B 1 111 ? 4.543 2.684 0.066 1 98.44 111 ILE B C 1
ATOM 2299 O O . ILE B 1 111 ? 3.5 3.225 -0.31 1 98.44 111 ILE B O 1
ATOM 2303 N N . ASN B 1 112 ? 5.102 2.979 1.252 1 98 112 ASN B N 1
ATOM 2304 C CA . ASN B 1 112 ? 4.578 4.055 2.09 1 98 112 ASN B CA 1
ATOM 2305 C C . ASN B 1 112 ? 4.523 5.379 1.333 1 98 112 ASN B C 1
ATOM 2307 O O . ASN B 1 112 ? 3.506 6.07 1.36 1 98 112 ASN B O 1
ATOM 2311 N N . SER B 1 113 ? 5.645 5.707 0.641 1 98.19 113 SER B N 1
ATOM 2312 C CA . SER B 1 113 ? 5.762 6.969 -0.082 1 98.19 113 SER B CA 1
ATOM 2313 C C . SER B 1 113 ? 4.809 7.016 -1.271 1 98.19 113 SER B C 1
ATOM 2315 O O . SER B 1 113 ? 4.293 8.078 -1.618 1 98.19 113 SER B O 1
ATOM 2317 N N . ALA B 1 114 ? 4.543 5.824 -1.896 1 97.75 114 ALA B N 1
ATOM 2318 C CA . ALA B 1 114 ? 3.617 5.723 -3.02 1 97.75 114 ALA B CA 1
ATOM 2319 C C . ALA B 1 114 ? 2.211 6.16 -2.611 1 97.75 114 ALA B C 1
ATOM 2321 O O . ALA B 1 114 ? 1.409 6.562 -3.457 1 97.75 114 ALA B O 1
ATOM 2322 N N . ASN B 1 115 ? 1.927 6.059 -1.32 1 97.31 115 ASN B N 1
ATOM 2323 C CA . ASN B 1 115 ? 0.574 6.305 -0.834 1 97.31 115 ASN B CA 1
ATOM 2324 C C . ASN B 1 115 ? 0.492 7.602 -0.036 1 97.31 115 ASN B C 1
ATOM 2326 O O . ASN B 1 115 ? -0.448 7.805 0.735 1 97.31 115 ASN B O 1
ATOM 2330 N N . ALA B 1 116 ? 1.471 8.492 -0.223 1 96.94 116 ALA B N 1
ATOM 2331 C CA . ALA B 1 116 ? 1.55 9.805 0.425 1 96.94 116 ALA B CA 1
ATOM 2332 C C . ALA B 1 116 ? 1.695 10.914 -0.607 1 96.94 116 ALA B C 1
ATOM 2334 O O . ALA B 1 116 ? 1.993 10.656 -1.774 1 96.94 116 ALA B O 1
ATOM 2335 N N . PRO B 1 117 ? 1.564 12.234 -0.207 1 95.94 117 PRO B N 1
ATOM 2336 C CA . PRO B 1 117 ? 1.651 13.352 -1.146 1 95.94 117 PRO B CA 1
ATOM 2337 C C . PRO B 1 117 ? 2.988 13.406 -1.88 1 95.94 117 PRO B C 1
ATOM 2339 O O . PRO B 1 117 ? 3.047 13.844 -3.033 1 95.94 117 PRO B O 1
ATOM 2342 N N . ILE B 1 118 ? 4.055 12.898 -1.323 1 97.12 118 ILE B N 1
ATOM 2343 C CA . ILE B 1 118 ? 5.387 12.945 -1.917 1 97.12 118 ILE B CA 1
ATOM 2344 C C . ILE B 1 118 ? 5.402 12.133 -3.211 1 97.12 118 ILE B C 1
ATOM 2346 O O . ILE B 1 118 ? 6.301 12.289 -4.039 1 97.12 118 ILE B O 1
ATOM 2350 N N . ALA B 1 119 ? 4.398 11.328 -3.414 1 96.56 119 ALA B N 1
ATOM 2351 C CA . ALA B 1 119 ? 4.285 10.523 -4.629 1 96.56 119 ALA B CA 1
ATOM 2352 C C . ALA B 1 119 ? 4.074 11.406 -5.855 1 96.56 119 ALA B C 1
ATOM 2354 O O . ALA B 1 119 ? 4.289 10.969 -6.988 1 96.56 119 ALA B O 1
ATOM 2355 N N . SER B 1 120 ? 3.643 12.641 -5.688 1 95.12 120 SER B N 1
ATOM 2356 C CA . SER B 1 120 ? 3.4 13.547 -6.805 1 95.12 120 SER B CA 1
ATOM 2357 C C . SER B 1 120 ? 4.707 14.125 -7.344 1 95.12 120 SER B C 1
ATOM 2359 O O . SER B 1 120 ? 4.734 14.703 -8.43 1 95.12 120 SER B O 1
ATOM 2361 N N . ASP B 1 121 ? 5.824 14.016 -6.539 1 96.5 121 ASP B N 1
ATOM 2362 C CA . ASP B 1 121 ? 7.145 14.375 -7.043 1 96.5 121 ASP B CA 1
ATOM 2363 C C . ASP B 1 121 ? 7.602 13.406 -8.133 1 96.5 121 ASP B C 1
ATOM 2365 O O . ASP B 1 121 ? 7.719 12.203 -7.891 1 96.5 121 ASP B O 1
ATOM 2369 N N . GLU B 1 122 ? 7.891 13.953 -9.266 1 96.56 122 GLU B N 1
ATOM 2370 C CA . GLU B 1 122 ? 8.164 13.117 -10.43 1 96.56 122 GLU B CA 1
ATOM 2371 C C . GLU B 1 122 ? 9.352 12.195 -10.188 1 96.56 122 GLU B C 1
ATOM 2373 O O . GLU B 1 122 ? 9.336 11.031 -10.594 1 96.56 122 GLU B O 1
ATOM 2378 N N . GLN B 1 123 ? 10.336 12.695 -9.578 1 96.69 123 GLN B N 1
ATOM 2379 C CA . GLN B 1 123 ? 11.523 11.883 -9.328 1 96.69 123 GLN B CA 1
ATOM 2380 C C . GLN B 1 123 ? 11.227 10.758 -8.344 1 96.69 123 GLN B C 1
ATOM 2382 O O . GLN B 1 123 ? 11.672 9.625 -8.523 1 96.69 123 GLN B O 1
ATOM 2387 N N . VAL B 1 124 ? 10.484 11.047 -7.293 1 97.06 124 VAL B N 1
ATOM 2388 C CA . VAL B 1 124 ? 10.094 10.031 -6.316 1 97.06 124 VAL B CA 1
ATOM 2389 C C . VAL B 1 124 ? 9.219 8.984 -6.984 1 97.06 124 VAL B C 1
ATOM 2391 O O . VAL B 1 124 ? 9.422 7.781 -6.797 1 97.06 124 VAL B O 1
ATOM 2394 N N . ALA B 1 125 ? 8.289 9.453 -7.824 1 97.56 125 ALA B N 1
ATOM 2395 C CA . ALA B 1 125 ? 7.406 8.539 -8.547 1 97.56 125 ALA B CA 1
ATOM 2396 C C . ALA B 1 125 ? 8.211 7.598 -9.438 1 97.56 125 ALA B C 1
ATOM 2398 O O . ALA B 1 125 ? 7.934 6.395 -9.492 1 97.56 125 ALA B O 1
ATOM 2399 N N . GLU B 1 126 ? 9.203 8.125 -10.062 1 98.12 126 GLU B N 1
ATOM 2400 C CA . GLU B 1 126 ? 10.031 7.316 -10.953 1 98.12 126 GLU B CA 1
ATOM 2401 C C . GLU B 1 126 ? 10.82 6.266 -10.172 1 98.12 126 GLU B C 1
ATOM 2403 O O . GLU B 1 126 ? 10.984 5.137 -10.641 1 98.12 126 GLU B O 1
ATOM 2408 N N . ILE B 1 127 ? 11.297 6.609 -9.023 1 97.88 127 ILE B N 1
ATOM 2409 C CA . ILE B 1 127 ? 12.055 5.676 -8.195 1 97.88 127 ILE B CA 1
ATOM 2410 C C . ILE B 1 127 ? 11.141 4.543 -7.734 1 97.88 127 ILE B C 1
ATOM 2412 O O . ILE B 1 127 ? 11.531 3.371 -7.773 1 97.88 127 ILE B O 1
ATOM 2416 N N . ILE B 1 128 ? 9.938 4.855 -7.352 1 98.19 128 ILE B N 1
ATOM 2417 C CA . ILE B 1 128 ? 8.992 3.857 -6.871 1 98.19 128 ILE B CA 1
ATOM 2418 C C . ILE B 1 128 ? 8.602 2.928 -8.016 1 98.19 128 ILE B C 1
ATOM 2420 O O . ILE B 1 128 ? 8.555 1.708 -7.848 1 98.19 128 ILE B O 1
ATOM 2424 N N . ALA B 1 129 ? 8.391 3.512 -9.227 1 98.5 129 ALA B N 1
ATOM 2425 C CA . ALA B 1 129 ? 8.086 2.703 -10.398 1 98.5 129 ALA B CA 1
ATOM 2426 C C . ALA B 1 129 ? 9.242 1.766 -10.734 1 98.5 129 ALA B C 1
ATOM 2428 O O . ALA B 1 129 ? 9.031 0.598 -11.07 1 98.5 129 ALA B O 1
ATOM 2429 N N . SER B 1 130 ? 10.422 2.277 -10.648 1 98.38 130 SER B N 1
ATOM 2430 C CA . SER B 1 130 ? 11.609 1.478 -10.922 1 98.38 130 SER B CA 1
ATOM 2431 C C . SER B 1 130 ? 11.766 0.352 -9.906 1 98.38 130 SER B C 1
ATOM 2433 O O . SER B 1 130 ? 12.141 -0.768 -10.258 1 98.38 130 SER B O 1
ATOM 2435 N N . TYR B 1 131 ? 11.484 0.648 -8.664 1 98.06 131 TYR B N 1
ATOM 2436 C CA . TYR B 1 131 ? 11.508 -0.377 -7.625 1 98.06 131 TYR B CA 1
ATOM 2437 C C . TYR B 1 131 ? 10.516 -1.488 -7.938 1 98.06 131 TYR B C 1
ATOM 2439 O O . TYR B 1 131 ? 10.852 -2.672 -7.859 1 98.06 131 TYR B O 1
ATOM 2447 N N . ARG B 1 132 ? 9.32 -1.102 -8.258 1 98.5 132 ARG B N 1
ATOM 2448 C CA . ARG B 1 132 ? 8.297 -2.09 -8.594 1 98.5 132 ARG B CA 1
ATOM 2449 C C . ARG B 1 132 ? 8.758 -2.971 -9.75 1 98.5 132 ARG B C 1
ATOM 2451 O O . ARG B 1 132 ? 8.578 -4.191 -9.719 1 98.5 132 ARG B O 1
ATOM 2458 N N . SER B 1 133 ? 9.344 -2.365 -10.766 1 98.56 133 SER B N 1
ATOM 2459 C CA . SER B 1 133 ? 9.852 -3.1 -11.922 1 98.56 133 SER B CA 1
ATOM 2460 C C . SER B 1 133 ? 10.977 -4.047 -11.523 1 98.56 133 SER B C 1
ATOM 2462 O O . SER B 1 133 ? 11.023 -5.195 -11.969 1 98.56 133 SER B O 1
ATOM 2464 N N . GLU B 1 134 ? 11.867 -3.57 -10.68 1 98.44 134 GLU B N 1
ATOM 2465 C CA . GLU B 1 134 ? 12.969 -4.387 -10.188 1 98.44 134 GLU B CA 1
ATOM 2466 C C . GLU B 1 134 ? 12.453 -5.59 -9.398 1 98.44 134 GLU B C 1
ATOM 2468 O O . GLU B 1 134 ? 12.953 -6.703 -9.562 1 98.44 134 GLU B O 1
ATOM 2473 N N . LEU B 1 135 ? 11.484 -5.387 -8.562 1 98.75 135 LEU B N 1
ATOM 2474 C CA . LEU B 1 135 ? 10.859 -6.445 -7.781 1 98.75 135 LEU B CA 1
ATOM 2475 C C . LEU B 1 135 ? 10.227 -7.496 -8.695 1 98.75 135 LEU B C 1
ATOM 2477 O O . LEU B 1 135 ? 10.477 -8.695 -8.539 1 98.75 135 LEU B O 1
ATOM 2481 N N . HIS B 1 136 ? 9.484 -7.016 -9.672 1 98.75 136 HIS B N 1
ATOM 2482 C CA . HIS B 1 136 ? 8.82 -7.918 -10.609 1 98.75 136 HIS B CA 1
ATOM 2483 C C . HIS B 1 136 ? 9.836 -8.758 -11.375 1 98.75 136 HIS B C 1
ATOM 2485 O O . HIS B 1 136 ? 9.672 -9.977 -11.516 1 98.75 136 HIS B O 1
ATOM 2491 N N . LEU B 1 137 ? 10.867 -8.102 -11.867 1 98.56 137 LEU B N 1
ATOM 2492 C CA . LEU B 1 137 ? 11.883 -8.812 -12.641 1 98.56 137 LEU B CA 1
ATOM 2493 C C . LEU B 1 137 ? 12.562 -9.883 -11.789 1 98.56 137 LEU B C 1
ATOM 2495 O O . LEU B 1 137 ? 12.797 -10.992 -12.266 1 98.56 137 LEU B O 1
ATOM 2499 N N . ALA B 1 138 ? 12.891 -9.562 -10.555 1 98.81 138 ALA B N 1
ATOM 2500 C CA . ALA B 1 138 ? 13.508 -10.531 -9.648 1 98.81 138 ALA B CA 1
ATOM 2501 C C . ALA B 1 138 ? 12.586 -11.719 -9.406 1 98.81 138 ALA B C 1
ATOM 2503 O O . ALA B 1 138 ? 13.023 -12.875 -9.469 1 98.81 138 ALA B O 1
ATOM 2504 N N . LEU B 1 139 ? 11.336 -11.453 -9.148 1 98.81 139 LEU B N 1
ATOM 2505 C CA . LEU B 1 139 ? 10.391 -12.531 -8.867 1 98.81 139 LEU B CA 1
ATOM 2506 C C . LEU B 1 139 ? 10.133 -13.375 -10.109 1 98.81 139 LEU B C 1
ATOM 2508 O O . LEU B 1 139 ? 9.945 -14.586 -10.016 1 98.81 139 LEU B O 1
ATOM 2512 N N . ALA B 1 140 ? 10.133 -12.711 -11.312 1 98.75 140 ALA B N 1
ATOM 2513 C CA . ALA B 1 140 ? 9.992 -13.445 -12.562 1 98.75 140 ALA B CA 1
ATOM 2514 C C . ALA B 1 140 ? 11.141 -14.438 -12.75 1 98.75 140 ALA B C 1
ATOM 2516 O O . ALA B 1 140 ? 10.922 -15.57 -13.18 1 98.75 140 ALA B O 1
ATOM 2517 N N . ARG B 1 141 ? 12.32 -14.008 -12.43 1 98.69 141 ARG B N 1
ATOM 2518 C CA . ARG B 1 141 ? 13.469 -14.906 -12.508 1 98.69 141 ARG B CA 1
ATOM 2519 C C . ARG B 1 141 ? 13.336 -16.062 -11.523 1 98.69 141 ARG B C 1
ATOM 2521 O O . ARG B 1 141 ? 13.695 -17.203 -11.836 1 98.69 141 ARG B O 1
ATOM 2528 N N . GLY B 1 142 ? 12.836 -15.758 -10.32 1 98.75 142 GLY B N 1
ATOM 2529 C CA . GLY B 1 142 ? 12.57 -16.797 -9.344 1 98.75 142 GLY B CA 1
ATOM 2530 C C . GLY B 1 142 ? 11.555 -17.812 -9.82 1 98.75 142 GLY B C 1
ATOM 2531 O O . GLY B 1 142 ? 11.727 -19.016 -9.625 1 98.75 142 GLY B O 1
ATOM 2532 N N . VAL B 1 143 ? 10.484 -17.344 -10.469 1 98.75 143 VAL B N 1
ATOM 2533 C CA . VAL B 1 143 ? 9.445 -18.219 -10.984 1 98.75 143 VAL B CA 1
ATOM 2534 C C . VAL B 1 143 ? 10.023 -19.109 -12.094 1 98.75 143 VAL B C 1
ATOM 2536 O O . VAL B 1 143 ? 9.773 -20.312 -12.125 1 98.75 143 VAL B O 1
ATOM 2539 N N . GLN B 1 144 ? 10.805 -18.469 -12.969 1 98.25 144 GLN B N 1
ATOM 2540 C CA . GLN B 1 144 ? 11.422 -19.234 -14.055 1 98.25 144 GLN B CA 1
ATOM 2541 C C . GLN B 1 144 ? 12.32 -20.344 -13.516 1 98.25 144 GLN B C 1
ATOM 2543 O O . GLN B 1 144 ? 12.297 -21.469 -14.023 1 98.25 144 GLN B O 1
ATOM 2548 N N . ALA B 1 145 ? 13.094 -20.078 -12.477 1 98.31 145 ALA B N 1
ATOM 2549 C CA . ALA B 1 145 ? 13.984 -21.062 -11.883 1 98.31 145 ALA B CA 1
ATOM 2550 C C . ALA B 1 145 ? 13.203 -22.172 -11.18 1 98.31 145 ALA B C 1
ATOM 2552 O O . ALA B 1 145 ? 13.594 -23.328 -11.227 1 98.31 145 ALA B O 1
ATOM 2553 N N . ALA B 1 146 ? 12.117 -21.812 -10.555 1 98.19 146 ALA B N 1
ATOM 2554 C CA . ALA B 1 146 ? 11.32 -22.766 -9.781 1 98.19 146 ALA B CA 1
ATOM 2555 C C . ALA B 1 146 ? 10.477 -23.641 -10.703 1 98.19 146 ALA B C 1
ATOM 2557 O O . ALA B 1 146 ? 10.203 -24.812 -10.383 1 98.19 146 ALA B O 1
ATOM 2558 N N . LEU B 1 147 ? 10.016 -23.078 -11.844 1 97.94 147 LEU B N 1
ATOM 2559 C CA . LEU B 1 147 ? 9.117 -23.766 -12.773 1 97.94 147 LEU B CA 1
ATOM 2560 C C . LEU B 1 147 ? 9.625 -23.656 -14.203 1 97.94 147 LEU B C 1
ATOM 2562 O O . LEU B 1 147 ? 8.938 -23.125 -15.07 1 97.94 147 LEU B O 1
ATOM 2566 N N . PRO B 1 148 ? 10.781 -24.25 -14.477 1 97 148 PRO B N 1
ATOM 2567 C CA . PRO B 1 148 ? 11.406 -24.078 -15.789 1 97 148 PRO B CA 1
ATOM 2568 C C . PRO B 1 148 ? 10.578 -24.688 -16.922 1 97 148 PRO B C 1
ATOM 2570 O O . PRO B 1 148 ? 10.664 -24.234 -18.062 1 97 148 PRO B O 1
ATOM 2573 N N . ASP B 1 149 ? 9.68 -25.656 -16.625 1 97.5 149 ASP B N 1
ATOM 2574 C CA . ASP B 1 149 ? 8.961 -26.359 -17.672 1 97.5 149 ASP B CA 1
ATOM 2575 C C . ASP B 1 149 ? 7.543 -25.812 -17.844 1 97.5 149 ASP B C 1
ATOM 2577 O O . ASP B 1 149 ? 6.793 -26.25 -18.703 1 97.5 149 ASP B O 1
ATOM 2581 N N . ALA B 1 150 ? 7.176 -24.844 -16.984 1 96.81 150 ALA B N 1
ATOM 2582 C CA . ALA B 1 150 ? 5.848 -24.25 -17.109 1 96.81 150 ALA B CA 1
ATOM 2583 C C . ALA B 1 150 ? 5.738 -23.391 -18.359 1 96.81 150 ALA B C 1
ATOM 2585 O O . ALA B 1 150 ? 6.73 -22.812 -18.812 1 96.81 150 ALA B O 1
ATOM 2586 N N . ALA B 1 151 ? 4.508 -23.297 -18.906 1 97.12 151 ALA B N 1
ATOM 2587 C CA . ALA B 1 151 ? 4.27 -22.438 -20.062 1 97.12 151 ALA B CA 1
ATOM 2588 C C . ALA B 1 151 ? 4.645 -20.984 -19.75 1 97.12 151 ALA B C 1
ATOM 2590 O O . ALA B 1 151 ? 4.406 -20.516 -18.641 1 97.12 151 ALA B O 1
ATOM 2591 N N . PRO B 1 152 ? 5.215 -20.234 -20.703 1 97.25 152 PRO B N 1
ATOM 2592 C CA . PRO B 1 152 ? 5.637 -18.844 -20.484 1 97.25 152 PRO B CA 1
ATOM 2593 C C . PRO B 1 152 ? 4.516 -17.969 -19.922 1 97.25 152 PRO B C 1
ATOM 2595 O O . PRO B 1 152 ? 4.754 -17.141 -19.031 1 97.25 152 PRO B O 1
ATOM 2598 N N . HIS B 1 153 ? 3.363 -18.234 -20.375 1 96.5 153 HIS B N 1
ATOM 2599 C CA . HIS B 1 153 ? 2.23 -17.438 -19.906 1 96.5 153 HIS B CA 1
ATOM 2600 C C . HIS B 1 153 ? 1.95 -17.703 -18.438 1 96.5 153 HIS B C 1
ATOM 2602 O O . HIS B 1 153 ? 1.658 -16.766 -17.688 1 96.5 153 HIS B O 1
ATOM 2608 N N . ARG B 1 154 ? 2.021 -18.922 -18.062 1 95.56 154 ARG B N 1
ATOM 2609 C CA . ARG B 1 154 ? 1.821 -19.266 -16.656 1 95.56 154 ARG B CA 1
ATOM 2610 C C . ARG B 1 154 ? 2.9 -18.625 -15.789 1 95.56 154 ARG B C 1
ATOM 2612 O O . ARG B 1 154 ? 2.609 -18.125 -14.703 1 95.56 154 ARG B O 1
ATOM 2619 N N . GLN B 1 155 ? 4.168 -18.672 -16.266 1 97.94 155 GLN B N 1
ATOM 2620 C CA . GLN B 1 155 ? 5.258 -18.047 -15.531 1 97.94 155 GLN B CA 1
ATOM 2621 C C . GLN B 1 155 ? 5.016 -16.547 -15.359 1 97.94 155 GLN B C 1
ATOM 2623 O O . GLN B 1 155 ? 5.242 -16 -14.273 1 97.94 155 GLN B O 1
ATOM 2628 N N . GLU B 1 156 ? 4.512 -15.906 -16.344 1 97.69 156 GLU B N 1
ATOM 2629 C CA . GLU B 1 156 ? 4.258 -14.469 -16.328 1 97.69 156 GLU B CA 1
ATOM 2630 C C . GLU B 1 156 ? 3.143 -14.117 -15.344 1 97.69 156 GLU B C 1
ATOM 2632 O O . GLU B 1 156 ? 3.285 -13.203 -14.531 1 97.69 156 GLU B O 1
ATOM 2637 N N . VAL B 1 157 ? 2.068 -14.891 -15.406 1 97.12 157 VAL B N 1
ATOM 2638 C CA . VAL B 1 157 ? 0.927 -14.656 -14.531 1 97.12 157 VAL B CA 1
ATOM 2639 C C . VAL B 1 157 ? 1.344 -14.859 -13.07 1 97.12 157 VAL B C 1
ATOM 2641 O O . VAL B 1 157 ? 1.003 -14.055 -12.203 1 97.12 157 VAL B O 1
ATOM 2644 N N . LEU B 1 158 ? 2.109 -15.906 -12.844 1 97.81 158 LEU B N 1
ATOM 2645 C CA . LEU B 1 158 ? 2.543 -16.203 -11.484 1 97.81 158 LEU B CA 1
ATOM 2646 C C . LEU B 1 158 ? 3.488 -15.133 -10.961 1 97.81 158 LEU B C 1
ATOM 2648 O O . LEU B 1 158 ? 3.365 -14.695 -9.812 1 97.81 158 LEU B O 1
ATOM 2652 N N . ALA B 1 159 ? 4.43 -14.641 -11.797 1 98.69 159 ALA B N 1
ATOM 2653 C CA . ALA B 1 159 ? 5.355 -13.586 -11.398 1 98.69 159 ALA B CA 1
ATOM 2654 C C . ALA B 1 159 ? 4.609 -12.305 -11.031 1 98.69 159 ALA B C 1
ATOM 2656 O O . ALA B 1 159 ? 4.91 -11.672 -10.016 1 98.69 159 ALA B O 1
ATOM 2657 N N . GLU B 1 160 ? 3.627 -11.938 -11.82 1 98.5 160 GLU B N 1
ATOM 2658 C CA . GLU B 1 160 ? 2.82 -10.75 -11.555 1 98.5 160 GLU B CA 1
ATOM 2659 C C . GLU B 1 160 ? 2.004 -10.906 -10.281 1 98.5 160 GLU B C 1
ATOM 2661 O O . GLU B 1 160 ? 1.914 -9.977 -9.477 1 98.5 160 GLU B O 1
ATOM 2666 N N . THR B 1 161 ? 1.43 -12.102 -10.156 1 98.56 161 THR B N 1
ATOM 2667 C CA . THR B 1 161 ? 0.638 -12.383 -8.969 1 98.56 161 THR B CA 1
ATOM 2668 C C . THR B 1 161 ? 1.495 -12.281 -7.707 1 98.56 161 THR B C 1
ATOM 2670 O O . THR B 1 161 ? 1.121 -11.594 -6.754 1 98.56 161 THR B O 1
ATOM 2673 N N . LEU B 1 162 ? 2.662 -12.891 -7.766 1 98.88 162 LEU B N 1
ATOM 2674 C CA . LEU B 1 162 ? 3.537 -12.891 -6.598 1 98.88 162 LEU B CA 1
ATOM 2675 C C . LEU B 1 162 ? 4.059 -11.492 -6.305 1 98.88 162 LEU B C 1
ATOM 2677 O O . LEU B 1 162 ? 4.219 -11.109 -5.145 1 98.88 162 LEU B O 1
ATOM 2681 N N . THR B 1 163 ? 4.34 -10.688 -7.352 1 98.88 163 THR B N 1
ATOM 2682 C CA . THR B 1 163 ? 4.715 -9.289 -7.16 1 98.88 163 THR B CA 1
ATOM 2683 C C . THR B 1 163 ? 3.615 -8.531 -6.422 1 98.88 163 THR B C 1
ATOM 2685 O O . THR B 1 163 ? 3.889 -7.809 -5.465 1 98.88 163 THR B O 1
ATOM 2688 N N . GLY B 1 164 ? 2.375 -8.742 -6.863 1 98.88 164 GLY B N 1
ATOM 2689 C CA . GLY B 1 164 ? 1.245 -8.125 -6.188 1 98.88 164 GLY B CA 1
ATOM 2690 C C . GLY B 1 164 ? 1.118 -8.539 -4.738 1 98.88 164 GLY B C 1
ATOM 2691 O O . GLY B 1 164 ? 0.847 -7.711 -3.867 1 98.88 164 GLY B O 1
ATOM 2692 N N . LEU B 1 165 ? 1.332 -9.82 -4.461 1 98.88 165 LEU B N 1
ATOM 2693 C CA . LEU B 1 165 ? 1.207 -10.328 -3.094 1 98.88 165 LEU B CA 1
ATOM 2694 C C . LEU B 1 165 ? 2.281 -9.727 -2.193 1 98.88 165 LEU B C 1
ATOM 2696 O O . LEU B 1 165 ? 2.018 -9.406 -1.031 1 98.88 165 LEU B O 1
ATOM 2700 N N . VAL B 1 166 ? 3.502 -9.57 -2.689 1 98.88 166 VAL B N 1
ATOM 2701 C CA . VAL B 1 166 ? 4.57 -8.945 -1.911 1 98.88 166 VAL B CA 1
ATOM 2702 C C . VAL B 1 166 ? 4.223 -7.492 -1.623 1 98.88 166 VAL B C 1
ATOM 2704 O O . VAL B 1 166 ? 4.34 -7.031 -0.484 1 98.88 166 VAL B O 1
ATOM 2707 N N . VAL B 1 167 ? 3.748 -6.754 -2.633 1 98.88 167 VAL B N 1
ATOM 2708 C CA . VAL B 1 167 ? 3.357 -5.359 -2.457 1 98.88 167 VAL B CA 1
ATOM 2709 C C . VAL B 1 167 ? 2.225 -5.262 -1.437 1 98.88 167 VAL B C 1
ATOM 2711 O O . VAL B 1 167 ? 2.264 -4.426 -0.533 1 98.88 167 VAL B O 1
ATOM 2714 N N . ALA B 1 168 ? 1.231 -6.176 -1.559 1 98.88 168 ALA B N 1
ATOM 2715 C CA . ALA B 1 168 ? 0.11 -6.18 -0.623 1 98.88 168 ALA B CA 1
ATOM 2716 C C . ALA B 1 168 ? 0.582 -6.477 0.797 1 98.88 168 ALA B C 1
ATOM 2718 O O . ALA B 1 168 ? 0.095 -5.879 1.759 1 98.88 168 ALA B O 1
ATOM 2719 N N . ALA B 1 169 ? 1.498 -7.422 0.925 1 98.69 169 ALA B N 1
ATOM 2720 C CA . ALA B 1 169 ? 2.014 -7.77 2.246 1 98.69 169 ALA B CA 1
ATOM 2721 C C . ALA B 1 169 ? 2.68 -6.566 2.908 1 98.69 169 ALA B C 1
ATOM 2723 O O . ALA B 1 169 ? 2.436 -6.281 4.082 1 98.69 169 ALA B O 1
ATOM 2724 N N . PHE B 1 170 ? 3.48 -5.84 2.139 1 98.38 170 PHE B N 1
ATOM 2725 C CA . PHE B 1 170 ? 4.121 -4.645 2.676 1 98.38 170 PHE B CA 1
ATOM 2726 C C . PHE B 1 170 ? 3.08 -3.594 3.045 1 98.38 170 PHE B C 1
ATOM 2728 O O . PHE B 1 170 ? 3.193 -2.939 4.082 1 98.38 170 PHE B O 1
ATOM 2735 N N . ALA B 1 171 ? 2.033 -3.441 2.223 1 98.19 171 ALA B N 1
ATOM 2736 C CA . ALA B 1 171 ? 1.012 -2.422 2.443 1 98.19 171 ALA B CA 1
ATOM 2737 C C . ALA B 1 171 ? 0.197 -2.723 3.697 1 98.19 171 ALA B C 1
ATOM 2739 O O . ALA B 1 171 ? -0.401 -1.821 4.289 1 98.19 171 ALA B O 1
ATOM 2740 N N . LEU B 1 172 ? 0.187 -3.969 4.152 1 97.81 172 LEU B N 1
ATOM 2741 C CA . LEU B 1 172 ? -0.707 -4.371 5.23 1 97.81 172 LEU B CA 1
ATOM 2742 C C . LEU B 1 172 ? 0.082 -4.691 6.496 1 97.81 172 LEU B C 1
ATOM 2744 O O . LEU B 1 172 ? -0.501 -4.863 7.57 1 97.81 172 LEU B O 1
ATOM 2748 N N . ALA B 1 173 ? 1.381 -4.754 6.434 1 96.19 173 ALA B N 1
ATOM 2749 C CA . ALA B 1 173 ? 2.236 -5.309 7.48 1 96.19 173 ALA B CA 1
ATOM 2750 C C . ALA B 1 173 ? 2.025 -4.586 8.805 1 96.19 173 ALA B C 1
ATOM 2752 O O . ALA B 1 173 ? 1.957 -5.215 9.859 1 96.19 173 ALA B O 1
ATOM 2753 N N . ARG B 1 174 ? 1.805 -3.311 8.727 1 93.62 174 ARG B N 1
ATOM 2754 C CA . ARG B 1 174 ? 1.702 -2.512 9.945 1 93.62 174 ARG B CA 1
ATOM 2755 C C . ARG B 1 174 ? 0.385 -2.779 10.664 1 93.62 174 ARG B C 1
ATOM 2757 O O . ARG B 1 174 ? 0.316 -2.699 11.891 1 93.62 174 ARG B O 1
ATOM 2764 N N . ILE B 1 175 ? -0.612 -3.092 9.898 1 96.44 175 ILE B N 1
ATOM 2765 C CA . ILE B 1 175 ? -1.968 -3.146 10.438 1 96.44 175 ILE B CA 1
ATOM 2766 C C . ILE B 1 175 ? -2.32 -4.586 10.805 1 96.44 175 ILE B C 1
ATOM 2768 O O . ILE B 1 175 ? -2.814 -4.848 11.898 1 96.44 175 ILE B O 1
ATOM 2772 N N . VAL B 1 176 ? -2.035 -5.43 9.914 1 96.75 176 VAL B N 1
ATOM 2773 C CA . VAL B 1 176 ? -2.357 -6.844 10.094 1 96.75 176 VAL B CA 1
ATOM 2774 C C . VAL B 1 176 ? -1.167 -7.703 9.68 1 96.75 176 VAL B C 1
ATOM 2776 O O . VAL B 1 176 ? -1.227 -8.414 8.68 1 96.75 176 VAL B O 1
ATOM 2779 N N . PRO B 1 177 ? -0.085 -7.719 10.539 1 96.62 177 PRO B N 1
ATOM 2780 C CA . PRO B 1 177 ? 1.14 -8.438 10.172 1 96.62 177 PRO B CA 1
ATOM 2781 C C . PRO B 1 177 ? 0.906 -9.93 9.945 1 96.62 177 PRO B C 1
ATOM 2783 O O . PRO B 1 177 ? 1.562 -10.539 9.102 1 96.62 177 PRO B O 1
ATOM 2786 N N . GLY B 1 178 ? -0.018 -10.523 10.695 1 96.31 178 GLY B N 1
ATOM 2787 C CA . GLY B 1 178 ? -0.337 -11.93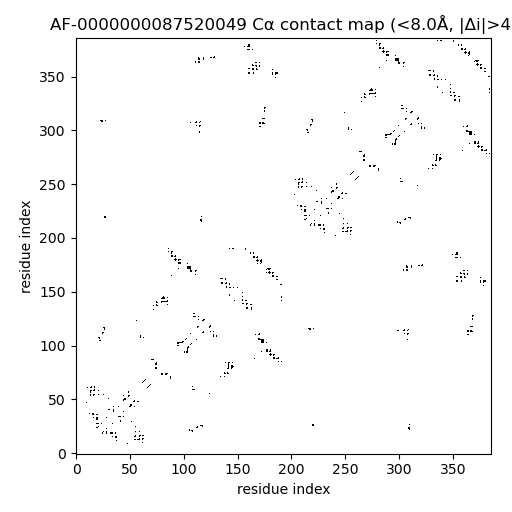 10.477 1 96.31 178 GLY B CA 1
ATOM 2788 C C . GLY B 1 178 ? -0.896 -12.203 9.094 1 96.31 178 GLY B C 1
ATOM 2789 O O . GLY B 1 178 ? -0.514 -13.188 8.453 1 96.31 178 GLY B O 1
ATOM 2790 N N . GLU B 1 179 ? -1.836 -11.344 8.625 1 97.06 179 GLU B N 1
ATOM 2791 C CA . GLU B 1 179 ? -2.414 -11.492 7.289 1 97.06 179 GLU B CA 1
ATOM 2792 C C . GLU B 1 179 ? -1.377 -11.211 6.207 1 97.06 179 GLU B C 1
ATOM 2794 O O . GLU B 1 179 ? -1.393 -11.844 5.148 1 97.06 179 GLU B O 1
ATOM 2799 N N . ALA B 1 180 ? -0.513 -10.234 6.457 1 98.12 180 ALA B N 1
ATOM 2800 C CA . ALA B 1 180 ? 0.579 -9.953 5.527 1 98.12 180 ALA B CA 1
ATOM 2801 C C . ALA B 1 180 ? 1.456 -11.188 5.332 1 98.12 180 ALA B C 1
ATOM 2803 O O . ALA B 1 180 ? 1.771 -11.562 4.199 1 98.12 180 ALA B O 1
ATOM 2804 N N . ALA B 1 181 ? 1.799 -11.836 6.473 1 98.12 181 ALA B N 1
ATOM 2805 C CA . ALA B 1 181 ? 2.594 -13.055 6.41 1 98.12 181 ALA B CA 1
ATOM 2806 C C . ALA B 1 181 ? 1.848 -14.156 5.656 1 98.12 181 ALA B C 1
ATOM 2808 O O . ALA B 1 181 ? 2.445 -14.898 4.875 1 98.12 181 ALA B O 1
ATOM 2809 N N . GLN B 1 182 ? 0.575 -14.242 5.844 1 97.94 182 GLN B N 1
ATOM 2810 C CA . GLN B 1 182 ? -0.233 -15.281 5.203 1 97.94 182 GLN B CA 1
ATOM 2811 C C . GLN B 1 182 ? -0.276 -15.086 3.691 1 97.94 182 GLN B C 1
ATOM 2813 O O . GLN B 1 182 ? -0.303 -16.062 2.938 1 97.94 182 GLN B O 1
ATOM 2818 N N . LEU B 1 183 ? -0.321 -13.859 3.209 1 98.62 183 LEU B N 1
ATOM 2819 C CA . LEU B 1 183 ? -0.273 -13.594 1.775 1 98.62 183 LEU B CA 1
ATOM 2820 C C . LEU B 1 183 ? 0.989 -14.188 1.156 1 98.62 183 LEU B C 1
ATOM 2822 O O . LEU B 1 183 ? 0.936 -14.781 0.076 1 98.62 183 LEU B O 1
ATOM 2826 N N . LEU B 1 184 ? 2.09 -14.008 1.865 1 98.75 184 LEU B N 1
ATOM 2827 C CA . LEU B 1 184 ? 3.367 -14.5 1.364 1 98.75 184 LEU B CA 1
ATOM 2828 C C . LEU B 1 184 ? 3.41 -16.031 1.401 1 98.75 184 LEU B C 1
ATOM 2830 O O . LEU B 1 184 ? 3.918 -16.656 0.473 1 98.75 184 LEU B O 1
ATOM 2834 N N . ARG B 1 185 ? 2.871 -16.609 2.434 1 98.12 185 ARG B N 1
ATOM 2835 C CA . ARG B 1 185 ? 2.787 -18.062 2.504 1 98.12 185 ARG B CA 1
ATOM 2836 C C . ARG B 1 185 ? 1.898 -18.609 1.393 1 98.12 185 ARG B C 1
ATOM 2838 O O . ARG B 1 185 ? 2.184 -19.672 0.831 1 98.12 185 ARG B O 1
ATOM 2845 N N . ASN B 1 186 ? 0.833 -17.906 1.107 1 97.75 186 ASN B N 1
ATOM 2846 C CA . ASN B 1 186 ? 0 -18.266 -0.033 1 97.75 186 ASN B CA 1
ATOM 2847 C C . ASN B 1 186 ? 0.789 -18.234 -1.339 1 97.75 186 ASN B C 1
ATOM 2849 O O . ASN B 1 186 ? 0.557 -19.047 -2.234 1 97.75 186 ASN B O 1
ATOM 2853 N N . GLY B 1 187 ? 1.676 -17.203 -1.464 1 98.31 187 GLY B N 1
ATOM 2854 C CA . GLY B 1 187 ? 2.555 -17.172 -2.621 1 98.31 187 GLY B CA 1
ATOM 2855 C C . GLY B 1 187 ? 3.398 -18.422 -2.777 1 98.31 187 GLY B C 1
ATOM 2856 O O . GLY B 1 187 ? 3.549 -18.938 -3.885 1 98.31 187 GLY B O 1
ATOM 2857 N N . VAL B 1 188 ? 3.947 -18.891 -1.657 1 98 188 VAL B N 1
ATOM 2858 C CA . VAL B 1 188 ? 4.734 -20.125 -1.677 1 98 188 VAL B CA 1
ATOM 2859 C C . VAL B 1 188 ? 3.861 -21.297 -2.141 1 98 188 VAL B C 1
ATOM 2861 O O . VAL B 1 188 ? 4.293 -22.109 -2.945 1 98 188 VAL B O 1
ATOM 2864 N N . GLU B 1 189 ? 2.598 -21.312 -1.695 1 95.44 189 GLU B N 1
ATOM 2865 C CA . GLU B 1 189 ? 1.668 -22.375 -2.076 1 95.44 189 GLU B CA 1
ATOM 2866 C C . GLU B 1 189 ? 1.372 -22.344 -3.572 1 95.44 189 GLU B C 1
ATOM 2868 O O . GLU B 1 189 ? 1.255 -23.391 -4.211 1 95.44 189 GLU B O 1
ATOM 2873 N N . LEU B 1 190 ? 1.231 -21.188 -4.121 1 95.19 190 LEU B N 1
ATOM 2874 C CA . LEU B 1 190 ? 0.946 -21.047 -5.543 1 95.19 190 LEU B CA 1
ATOM 2875 C C . LEU B 1 190 ? 2.1 -21.562 -6.387 1 95.19 190 LEU B C 1
ATOM 2877 O O . LEU B 1 190 ? 1.887 -22.062 -7.496 1 95.19 190 LEU B O 1
ATOM 2881 N N . LEU B 1 191 ? 3.316 -21.438 -5.859 1 94.5 191 LEU B N 1
ATOM 2882 C CA . LEU B 1 191 ? 4.488 -21.953 -6.562 1 94.5 191 LEU B CA 1
ATOM 2883 C C . LEU B 1 191 ? 4.465 -23.484 -6.609 1 94.5 191 LEU B C 1
ATOM 2885 O O . LEU B 1 191 ? 4.98 -24.078 -7.555 1 94.5 191 LEU B O 1
ATOM 2889 N N . ASP B 1 192 ? 3.783 -24.078 -5.621 1 89.56 192 ASP B N 1
ATOM 2890 C CA . ASP B 1 192 ? 3.779 -25.531 -5.488 1 89.56 192 ASP B CA 1
ATOM 2891 C C . ASP B 1 192 ? 2.594 -26.156 -6.23 1 89.56 192 ASP B C 1
ATOM 2893 O O . ASP B 1 192 ? 2.51 -27.375 -6.367 1 89.56 192 ASP B O 1
ATOM 2897 N N . SER B 1 193 ? 1.584 -25.375 -6.723 1 82 193 SER B N 1
ATOM 2898 C CA . SER B 1 193 ? 0.375 -25.891 -7.359 1 82 193 SER B CA 1
ATOM 2899 C C . SER B 1 193 ? 0.579 -26.078 -8.859 1 82 193 SER B C 1
ATOM 2901 O O . SER B 1 193 ? 1.398 -25.391 -9.477 1 82 193 SER B O 1
#

Sequence (386 aa):
MMARTLAFDRTRVAQQARAVFWSRGYEAASIPELEQATGLSRSSIYNSFGSKRGLFAAAVDSYLEEIVRPRLRPLREPSVQPGALKTYLGDLAETFANPGSVTAANGCLLINSANAPIASDEQVAEIIASYRSELHLALARGVQAALPDAAPHRQEVLAETLTGLVVAAFALARIVPGEAAQLLRNGVELLDSMMARTLAFDRTRVAQQARAVFWSRGYEAASIPELEQATGLSRSSIYNSFGSKRGLFAAAVDSYLEEIVRPRLRPLREPSVQPGALKTYLGDLAETFANPGSVTAANGCLLINSANAPIASDEQVAEIIASYRSELHLALARGVQAALPDAAPHRQEVLAETLTGLVVAAFALARIVPGEAAQLLRNGVELLDS

InterPro domains:
  IPR001647 DNA-binding HTH domain, TetR-type [PF00440] (16-59)
  IPR001647 DNA-binding HTH domain, TetR-type [PS50977] (7-67)
  IPR009057 Homedomain-like superfamily [SSF46689] (2-70)
  IPR036271 Tetracyclin repressor-like, C-terminal domain superfamily [SSF48498] (84-179)